Protein AF-A0AAD5SM31-F1 (afdb_monomer)

Nearest PDB structures (foldseek):
  8iqi-assembly1_B  TM=8.638E-01  e=1.379E-27  African swine fever virus BA71V
  8iqi-assembly1_D  TM=8.472E-01  e=1.006E-27  African swine fever virus BA71V
  8iqi-assembly1_A  TM=8.057E-01  e=1.006E-27  African swine fever virus BA71V
  8wvz-assembly1_E  TM=8.350E-01  e=4.481E-25  African swine fever virus
  8wvz-assembly1_D  TM=8.133E-01  e=3.670E-24  African swine fever virus

Secondary structure (DSSP, 8-state):
------SSHHHHHHHHHHHHHHHHHHHHHHHHHHHHHHHHHHTT---SSHHHHHHHHHHHHHHHHHHHHHHHHHHHHHHHH-TTS-TTT--PEE-SSEEEEE-SS---TTT--S-EEEEEETTEEEEEETTT--EEEEEEEE--TTT-HHHHHHHHHHHHHHHHHHGGGSSS-------SSSS----------TTS-----SSHHHHHHHHHHTT--HHHHHHHHHHHTTTTEEE-TTT--EEEEETTEEE-TTHHHHHHHHTTSHHHHHHHHHHHHHHHT-SS--HHHHHHHHHHHHHHHHHHSHHHHHHHHHHHHHHHHHHSTTHHHHTT-SSEEEETTEEEETTTTEEE---TTS------SS------TTSHHHHHHHHHHHHH--SHHHHHHHHHHHHHTTSS--TT--EEEEE-SSSSSHHHHHHHHHHHHGGGEEEE-THHHH-S---TTS--HHHHHTTT-SEEEEE---TT-EE-HHHHHHHTTSS-EEEE-TTPPEEEE---SEEEEE-SS--EES---HHHHTTEEEEE---EEESS--STTEEE--TTHHHHHHHHHHHHHHHHHHHHHHHHHH--PPPHHHHHHHHHHHHHT-HHHHHHHHHEEE-SSTT-EEEHHHHHHHHHHHH----HHHHHHHHHHTT--EEEEEETTEEEEEEETEEE-

Structure (mmCIF, N/CA/C/O backbone):
data_AF-A0AAD5SM31-F1
#
_entry.id   AF-A0AAD5SM31-F1
#
loop_
_atom_site.group_PDB
_atom_site.id
_atom_site.type_symbol
_atom_site.label_atom_id
_atom_site.label_alt_id
_atom_site.label_comp_id
_atom_site.label_asym_id
_atom_site.label_entity_id
_atom_site.label_seq_id
_atom_site.pdbx_PDB_ins_code
_atom_site.Cartn_x
_atom_site.Cartn_y
_atom_site.Cartn_z
_atom_site.occupancy
_atom_site.B_iso_or_equiv
_atom_site.auth_seq_id
_atom_site.auth_comp_id
_atom_site.auth_asym_id
_atom_site.auth_atom_id
_atom_site.pdbx_PDB_model_num
ATOM 1 N N . MET A 1 1 ? 64.169 53.636 -39.706 1.00 30.41 1 MET A N 1
ATOM 2 C CA . MET A 1 1 ? 63.819 55.058 -39.512 1.00 30.41 1 MET A CA 1
ATOM 3 C C . MET A 1 1 ? 62.693 55.381 -40.477 1.00 30.41 1 MET A C 1
ATOM 5 O O . MET A 1 1 ? 62.760 54.951 -41.618 1.00 30.41 1 MET A O 1
ATOM 9 N N . LYS A 1 2 ? 61.632 56.013 -39.975 1.00 34.66 2 LYS A N 1
ATOM 10 C CA . LYS A 1 2 ? 60.434 56.412 -40.721 1.00 34.66 2 LYS A CA 1
ATOM 11 C C . LYS A 1 2 ? 60.780 57.162 -42.019 1.00 34.66 2 LYS A C 1
ATOM 13 O O . LYS A 1 2 ? 61.767 57.887 -42.065 1.00 34.66 2 LYS A O 1
ATOM 18 N N . SER A 1 3 ? 59.852 57.066 -42.968 1.00 32.53 3 SER A N 1
ATOM 19 C CA . SER A 1 3 ? 59.738 57.792 -44.243 1.00 32.53 3 SER A CA 1
ATOM 20 C C . SER A 1 3 ? 60.368 57.116 -45.465 1.00 32.53 3 SER A C 1
ATOM 22 O O . SER A 1 3 ? 61.583 57.006 -45.582 1.00 32.53 3 SER A O 1
ATOM 24 N N . LEU A 1 4 ? 59.457 56.658 -46.337 1.00 30.11 4 LEU A N 1
ATOM 25 C CA . LEU A 1 4 ? 59.503 56.441 -47.794 1.00 30.11 4 LEU A CA 1
ATOM 26 C C . LEU A 1 4 ? 58.640 55.204 -48.158 1.00 30.11 4 LEU A C 1
ATOM 28 O O . LEU A 1 4 ? 58.970 54.420 -49.033 1.00 30.11 4 LEU A O 1
ATOM 32 N N . PHE A 1 5 ? 57.526 54.923 -47.469 1.00 34.41 5 PHE A N 1
ATOM 33 C CA . PHE A 1 5 ? 56.193 55.406 -47.885 1.00 34.41 5 PHE A CA 1
ATOM 34 C C . PHE A 1 5 ? 56.228 56.505 -48.962 1.00 34.41 5 PHE A C 1
ATOM 36 O O . PHE A 1 5 ? 56.078 57.676 -48.638 1.00 34.41 5 PHE A O 1
ATOM 43 N N . ALA A 1 6 ? 56.473 56.122 -50.222 1.00 36.41 6 ALA A N 1
ATOM 44 C CA . ALA A 1 6 ? 56.041 56.867 -51.420 1.00 36.41 6 ALA A CA 1
ATOM 45 C C . ALA A 1 6 ? 56.304 56.149 -52.766 1.00 36.41 6 ALA A C 1
ATOM 47 O O . ALA A 1 6 ? 56.097 56.768 -53.806 1.00 36.41 6 ALA A O 1
ATOM 48 N N . ARG A 1 7 ? 56.772 54.886 -52.809 1.00 34.72 7 ARG A N 1
ATOM 49 C CA . ARG A 1 7 ? 57.198 54.280 -54.091 1.00 34.72 7 ARG A CA 1
ATOM 50 C C . ARG A 1 7 ? 56.564 52.973 -54.559 1.00 34.72 7 ARG A C 1
ATOM 52 O O . ARG A 1 7 ? 56.943 52.541 -55.633 1.00 34.72 7 ARG A O 1
ATOM 59 N N . ASP A 1 8 ? 55.535 52.436 -53.900 1.00 38.00 8 ASP A N 1
ATOM 60 C CA . ASP A 1 8 ? 54.851 51.235 -54.433 1.00 38.00 8 ASP A CA 1
ATOM 61 C C . ASP A 1 8 ? 53.313 51.243 -54.380 1.00 38.00 8 ASP A C 1
ATOM 63 O O . ASP A 1 8 ? 52.662 50.218 -54.557 1.00 38.00 8 ASP A O 1
ATOM 67 N N . ILE A 1 9 ? 52.694 52.422 -54.244 1.00 38.09 9 ILE A N 1
ATOM 68 C CA . ILE A 1 9 ? 51.232 52.576 -54.414 1.00 38.09 9 ILE A CA 1
ATOM 69 C C . ILE A 1 9 ? 50.838 52.682 -55.909 1.00 38.09 9 ILE A C 1
ATOM 71 O O . ILE A 1 9 ? 49.677 52.504 -56.264 1.00 38.09 9 ILE A O 1
ATOM 75 N N . SER A 1 10 ? 51.806 52.872 -56.815 1.00 39.34 10 SER A N 1
ATOM 76 C CA . SER A 1 10 ? 51.590 52.864 -58.276 1.00 39.34 10 SER A CA 1
ATOM 77 C C . SER A 1 10 ? 51.541 51.442 -58.866 1.00 39.34 10 SER A C 1
ATOM 79 O O . SER A 1 10 ? 50.773 51.166 -59.786 1.00 39.34 10 SER A O 1
ATOM 81 N N . SER A 1 11 ? 52.308 50.509 -58.298 1.00 38.59 11 SER A N 1
ATOM 82 C CA . SER A 1 11 ? 52.472 49.138 -58.804 1.00 38.59 11 SER A CA 1
ATOM 83 C C . SER A 1 11 ? 51.303 48.225 -58.397 1.00 38.59 11 SER A C 1
ATOM 85 O O . SER A 1 11 ? 50.840 47.409 -59.190 1.00 38.59 11 SER A O 1
ATOM 87 N N . TYR A 1 12 ? 50.757 48.411 -57.188 1.00 36.41 12 TYR A N 1
ATOM 88 C CA . TYR A 1 12 ? 49.673 47.579 -56.646 1.00 36.41 12 TYR A CA 1
ATOM 89 C C . TYR A 1 12 ? 48.297 47.906 -57.263 1.00 36.41 12 TYR A C 1
ATOM 91 O O . TYR A 1 12 ? 47.508 47.009 -57.545 1.00 36.41 12 TYR A O 1
ATOM 99 N N . LEU A 1 13 ? 48.024 49.180 -57.575 1.00 38.34 13 LEU A N 1
ATOM 100 C CA . LEU A 1 13 ? 46.771 49.606 -58.221 1.00 38.34 13 LEU A CA 1
ATOM 101 C C . LEU A 1 13 ? 46.701 49.262 -59.722 1.00 38.34 13 LEU A C 1
ATOM 103 O O . LEU A 1 13 ? 45.601 49.106 -60.255 1.00 38.34 13 LEU A O 1
ATOM 107 N N . ALA A 1 14 ? 47.843 49.106 -60.401 1.00 37.91 14 ALA A N 1
ATOM 108 C CA . ALA A 1 14 ? 47.898 48.649 -61.794 1.00 37.91 14 ALA A CA 1
ATOM 109 C C . ALA A 1 14 ? 47.676 47.129 -61.917 1.00 37.91 14 ALA A C 1
ATOM 111 O O . ALA A 1 14 ? 46.976 46.681 -62.825 1.00 37.91 14 ALA A O 1
ATOM 112 N N . VAL A 1 15 ? 48.202 46.347 -60.967 1.00 38.34 15 VAL A N 1
ATOM 113 C CA . VAL A 1 15 ? 48.002 44.890 -60.895 1.00 38.34 15 VAL A CA 1
ATOM 114 C C . VAL A 1 15 ? 46.582 44.547 -60.431 1.00 38.34 15 VAL A C 1
ATOM 116 O O . VAL A 1 15 ? 45.952 43.685 -61.037 1.00 38.34 15 VAL A O 1
ATOM 119 N N . GLN A 1 16 ? 46.013 45.287 -59.471 1.00 36.03 16 GLN A N 1
ATOM 120 C CA . GLN A 1 16 ? 44.619 45.096 -59.050 1.00 36.03 16 GLN A CA 1
ATOM 121 C C . GLN A 1 16 ? 43.623 45.421 -60.181 1.00 36.03 16 GLN A C 1
ATOM 123 O O . GLN A 1 16 ? 42.719 44.635 -60.438 1.00 36.03 16 GLN A O 1
ATOM 128 N N . LYS A 1 17 ? 43.836 46.501 -60.957 1.00 38.09 17 LYS A N 1
ATOM 129 C CA . LYS A 1 17 ? 42.998 46.802 -62.138 1.00 38.09 17 LYS A CA 1
ATOM 130 C C . LYS A 1 17 ? 43.162 45.793 -63.281 1.00 38.09 17 LYS A C 1
ATOM 132 O O . LYS A 1 17 ? 42.203 45.570 -64.012 1.00 38.09 17 LYS A O 1
ATOM 137 N N . ALA A 1 18 ? 44.332 45.177 -63.455 1.00 36.00 18 ALA A N 1
ATOM 138 C CA . ALA A 1 18 ? 44.526 44.120 -64.453 1.00 36.00 18 ALA A CA 1
ATOM 139 C C . ALA A 1 18 ? 43.854 42.798 -64.032 1.00 36.00 18 ALA A C 1
ATOM 141 O O . ALA A 1 18 ? 43.257 42.126 -64.871 1.00 36.00 18 ALA A O 1
ATOM 142 N N . ILE A 1 19 ? 43.883 42.467 -62.736 1.00 39.28 19 ILE A N 1
ATOM 143 C CA . ILE A 1 19 ? 43.204 41.298 -62.158 1.00 39.28 19 ILE A CA 1
ATOM 144 C C . ILE A 1 19 ? 41.678 41.476 -62.206 1.00 39.28 19 ILE A C 1
ATOM 146 O O . ILE A 1 19 ? 40.982 40.565 -62.654 1.00 39.28 19 ILE A O 1
ATOM 150 N N . ASP A 1 20 ? 41.160 42.668 -61.896 1.00 36.94 20 ASP A N 1
ATOM 151 C CA . ASP A 1 20 ? 39.723 42.972 -61.979 1.00 36.94 20 ASP A CA 1
ATOM 152 C C . ASP A 1 20 ? 39.195 42.964 -63.433 1.00 36.94 20 ASP A C 1
ATOM 154 O O . ASP A 1 20 ? 38.046 42.596 -63.676 1.00 36.94 20 ASP A O 1
ATOM 158 N N . ILE A 1 21 ? 40.026 43.296 -64.434 1.00 38.72 21 ILE A N 1
ATOM 159 C CA . ILE A 1 21 ? 39.652 43.240 -65.865 1.00 38.72 21 ILE A CA 1
ATOM 160 C C . ILE A 1 21 ? 39.679 41.802 -66.419 1.00 38.72 21 ILE A C 1
ATOM 162 O O . ILE A 1 21 ? 38.886 41.477 -67.309 1.00 38.72 21 ILE A O 1
ATOM 166 N N . VAL A 1 22 ? 40.547 40.926 -65.898 1.00 35.84 22 VAL A N 1
ATOM 167 C CA . VAL A 1 22 ? 40.645 39.517 -66.324 1.00 35.84 22 VAL A CA 1
ATOM 168 C C . VAL A 1 22 ? 39.574 38.651 -65.645 1.00 35.84 22 VAL A C 1
ATOM 170 O O . VAL A 1 22 ? 38.908 37.871 -66.326 1.00 35.84 22 VAL A O 1
ATOM 173 N N . TRP A 1 23 ? 39.295 38.849 -64.351 1.00 39.06 23 TRP A N 1
ATOM 174 C CA . TRP A 1 23 ? 38.221 38.130 -63.645 1.00 39.06 23 TRP A CA 1
ATOM 175 C C . TRP A 1 23 ? 36.801 38.577 -64.023 1.00 39.06 23 TRP A C 1
ATOM 177 O O . TRP A 1 23 ? 35.858 37.792 -63.892 1.00 39.06 23 TRP A O 1
ATOM 187 N N . ALA A 1 24 ? 36.626 39.781 -64.577 1.00 39.59 24 ALA A N 1
ATOM 188 C CA . ALA A 1 24 ? 35.331 40.247 -65.071 1.00 39.59 24 ALA A CA 1
ATOM 189 C C . ALA A 1 24 ? 34.950 39.712 -66.469 1.00 39.59 24 ALA A C 1
ATOM 191 O O . ALA A 1 24 ? 33.801 39.882 -66.873 1.00 39.59 24 ALA A O 1
ATOM 192 N N . LYS A 1 25 ? 35.858 39.079 -67.232 1.00 36.16 25 LYS A N 1
ATOM 193 C CA . LYS A 1 25 ? 35.570 38.644 -68.618 1.00 36.16 25 LYS A CA 1
ATOM 194 C C . LYS A 1 25 ? 35.093 37.192 -68.738 1.00 36.16 25 LYS A C 1
ATOM 196 O O . LYS A 1 25 ? 34.164 36.935 -69.504 1.00 36.16 25 LYS A O 1
ATOM 201 N N . GLU A 1 26 ? 35.653 36.271 -67.955 1.00 38.66 26 GLU A N 1
ATOM 202 C CA . GLU A 1 26 ? 35.225 34.859 -67.937 1.00 38.66 26 GLU A CA 1
ATOM 203 C C . GLU A 1 26 ? 33.940 34.676 -67.105 1.00 38.66 26 GLU A C 1
ATOM 205 O O . GLU A 1 26 ? 32.978 34.043 -67.544 1.00 38.66 26 GLU A O 1
ATOM 210 N N . SER A 1 27 ? 33.873 35.334 -65.942 1.00 41.72 27 SER A N 1
ATOM 211 C CA . SER A 1 27 ? 32.743 35.251 -65.005 1.00 41.72 27 SER A CA 1
ATOM 212 C C . SER A 1 27 ? 31.465 35.892 -65.561 1.00 41.72 27 SER A C 1
ATOM 214 O O . SER A 1 27 ? 30.368 35.398 -65.319 1.00 41.72 27 SER A O 1
ATOM 216 N N . ARG A 1 28 ? 31.583 36.952 -66.376 1.00 38.22 28 ARG A N 1
ATOM 217 C CA . ARG A 1 28 ? 30.435 37.645 -66.993 1.00 38.22 28 ARG A CA 1
ATOM 218 C C . ARG A 1 28 ? 29.784 36.826 -68.112 1.00 38.22 28 ARG A C 1
ATOM 220 O O . ARG A 1 28 ? 28.567 36.842 -68.227 1.00 38.22 28 ARG A O 1
ATOM 227 N N . ARG A 1 29 ? 30.558 36.027 -68.858 1.00 42.00 29 ARG A N 1
ATOM 228 C CA . ARG A 1 29 ? 30.045 35.112 -69.899 1.00 42.00 29 ARG A CA 1
ATOM 229 C C . ARG A 1 29 ? 29.278 33.915 -69.326 1.00 42.00 29 ARG A C 1
ATOM 231 O O . ARG A 1 29 ? 28.334 33.434 -69.951 1.00 42.00 29 ARG A O 1
ATOM 238 N N . LEU A 1 30 ? 29.690 33.434 -68.151 1.00 42.22 30 LEU A N 1
ATOM 239 C CA . LEU A 1 30 ? 29.021 32.352 -67.422 1.00 42.22 30 LEU A CA 1
ATOM 240 C C . LEU A 1 30 ? 27.778 32.860 -66.673 1.00 42.22 30 LEU A C 1
ATOM 242 O O . LEU A 1 30 ? 26.736 32.208 -66.724 1.00 42.22 30 LEU A O 1
ATOM 246 N N . LEU A 1 31 ? 27.840 34.064 -66.091 1.00 39.66 31 LEU A N 1
ATOM 247 C CA . LEU A 1 31 ? 26.684 34.742 -65.489 1.00 39.66 31 LEU A CA 1
ATOM 248 C C . LEU A 1 31 ? 25.622 35.144 -66.527 1.00 39.66 31 LEU A C 1
ATOM 250 O O . LEU A 1 31 ? 24.440 34.947 -66.271 1.00 39.66 31 LEU A O 1
ATOM 254 N N . GLU A 1 32 ? 26.000 35.619 -67.721 1.00 42.00 32 GLU A N 1
ATOM 255 C CA . GLU A 1 32 ? 25.052 35.956 -68.804 1.00 42.00 32 GLU A CA 1
ATOM 256 C C . GLU A 1 32 ? 24.305 34.727 -69.357 1.00 42.00 32 GLU A C 1
ATOM 258 O O . GLU A 1 32 ? 23.161 34.851 -69.793 1.00 42.00 32 GLU A O 1
ATOM 263 N N . ARG A 1 33 ? 24.907 33.527 -69.292 1.00 47.78 33 ARG A N 1
ATOM 264 C CA . ARG A 1 33 ? 24.246 32.257 -69.656 1.00 47.78 33 ARG A CA 1
ATOM 265 C C . ARG A 1 33 ? 23.284 31.742 -68.583 1.00 47.78 33 ARG A C 1
ATOM 267 O O . ARG A 1 33 ? 22.308 31.084 -68.931 1.00 47.78 33 ARG A O 1
ATOM 274 N N . ALA A 1 34 ? 23.545 32.041 -67.310 1.00 45.91 34 ALA A N 1
ATOM 275 C CA . ALA A 1 34 ? 22.696 31.648 -66.183 1.00 45.91 34 ALA A CA 1
ATOM 276 C C . ALA A 1 34 ? 21.574 32.665 -65.883 1.00 45.91 34 ALA A C 1
ATOM 278 O O . ALA A 1 34 ? 20.555 32.309 -65.291 1.00 45.91 34 ALA A O 1
ATOM 279 N N . LEU A 1 35 ? 21.718 33.918 -66.332 1.00 42.16 35 LEU A N 1
ATOM 280 C CA . LEU A 1 35 ? 20.794 35.023 -66.045 1.00 42.16 35 LEU A CA 1
ATOM 281 C C . LEU A 1 35 ? 19.320 34.764 -66.429 1.00 42.16 35 LEU A C 1
ATOM 283 O O . LEU A 1 35 ? 18.446 35.154 -65.654 1.00 42.16 35 LEU A O 1
ATOM 287 N N . PRO A 1 36 ? 18.988 34.082 -67.547 1.00 45.53 36 PRO A N 1
ATOM 288 C CA . PRO A 1 36 ? 17.593 33.779 -67.880 1.00 45.53 36 PRO A CA 1
ATOM 289 C C . PRO A 1 36 ? 16.941 32.788 -66.901 1.00 45.53 36 PRO A C 1
ATOM 291 O O . PRO A 1 36 ? 15.753 32.902 -66.616 1.00 45.53 36 PRO A O 1
ATOM 294 N N . GLN A 1 37 ? 17.717 31.841 -66.361 1.00 46.19 37 GLN A N 1
ATOM 295 C CA . GLN A 1 37 ? 17.236 30.843 -65.395 1.00 46.19 37 GLN A CA 1
ATOM 296 C C . GLN A 1 37 ? 17.104 31.444 -63.991 1.00 46.19 37 GLN A C 1
ATOM 298 O O . GLN A 1 37 ? 16.144 31.162 -63.280 1.00 46.19 37 GLN A O 1
ATOM 303 N N . VAL A 1 38 ? 18.019 32.348 -63.633 1.00 41.34 38 VAL A N 1
ATOM 304 C CA . VAL A 1 38 ? 17.965 33.112 -62.381 1.00 41.34 38 VAL A CA 1
ATOM 305 C C . VAL A 1 38 ? 16.785 34.096 -62.385 1.00 41.34 38 VAL A C 1
ATOM 307 O O . VAL A 1 38 ? 16.070 34.179 -61.393 1.00 41.34 38 VAL A O 1
ATOM 310 N N . HIS A 1 39 ? 16.489 34.772 -63.503 1.00 41.69 39 HIS A N 1
ATOM 311 C CA . HIS A 1 39 ? 15.297 35.628 -63.613 1.00 41.69 39 HIS A CA 1
ATOM 312 C C . HIS A 1 39 ? 13.972 34.847 -63.573 1.00 41.69 39 HIS A C 1
ATOM 314 O O . HIS A 1 39 ? 12.990 35.367 -63.048 1.00 41.69 39 HIS A O 1
ATOM 320 N N . ALA A 1 40 ? 13.936 33.605 -64.070 1.00 44.28 40 ALA A N 1
ATOM 321 C CA . ALA A 1 40 ? 12.764 32.736 -63.941 1.00 44.28 40 ALA A CA 1
ATOM 322 C C . ALA A 1 40 ? 12.548 32.250 -62.493 1.00 44.28 40 ALA A C 1
ATOM 324 O O . ALA A 1 40 ? 11.409 32.158 -62.045 1.00 44.28 40 ALA A O 1
ATOM 325 N N . ALA A 1 41 ? 13.629 32.003 -61.743 1.00 38.19 41 ALA A N 1
ATOM 326 C CA . ALA A 1 41 ? 13.572 31.583 -60.340 1.00 38.19 41 ALA A CA 1
ATOM 327 C C . ALA A 1 41 ? 13.235 32.736 -59.369 1.00 38.19 41 ALA A C 1
ATOM 329 O O . ALA A 1 41 ? 12.507 32.537 -58.399 1.00 38.19 41 ALA A O 1
ATOM 330 N N . ILE A 1 42 ? 13.688 33.964 -59.655 1.00 39.91 42 ILE A N 1
ATOM 331 C CA . ILE A 1 42 ? 13.384 35.161 -58.843 1.00 39.91 42 ILE A CA 1
ATOM 332 C C . ILE A 1 42 ? 11.880 35.504 -58.851 1.00 39.91 42 ILE A C 1
ATOM 334 O O . ILE A 1 42 ? 11.387 36.128 -57.914 1.00 39.91 42 ILE A O 1
ATOM 338 N N . ALA A 1 43 ? 11.116 35.033 -59.841 1.00 40.78 43 ALA A N 1
ATOM 339 C CA . ALA A 1 43 ? 9.665 35.212 -59.891 1.00 40.78 43 ALA A CA 1
ATOM 340 C C . ALA A 1 43 ? 8.871 34.321 -58.903 1.00 40.78 43 ALA A C 1
ATOM 342 O O . ALA A 1 43 ? 7.659 34.500 -58.794 1.00 40.78 43 ALA A O 1
ATOM 343 N N . MET A 1 44 ? 9.509 33.382 -58.182 1.00 42.06 44 MET A N 1
ATOM 344 C CA . MET A 1 44 ? 8.818 32.376 -57.349 1.00 42.06 44 MET A CA 1
ATOM 345 C C . MET A 1 44 ? 9.235 32.335 -55.863 1.00 42.06 44 MET A C 1
ATOM 347 O O . MET A 1 44 ? 8.939 31.355 -55.196 1.00 42.06 44 MET A O 1
ATOM 351 N N . HIS A 1 45 ? 9.861 33.395 -55.331 1.00 43.66 45 HIS A N 1
ATOM 352 C CA . HIS A 1 45 ? 10.043 33.651 -53.885 1.00 43.66 45 HIS A CA 1
ATOM 353 C C . HIS A 1 45 ? 10.400 32.425 -53.002 1.00 43.66 45 HIS A C 1
ATOM 355 O O . HIS A 1 45 ? 9.628 32.047 -52.127 1.00 43.66 45 HIS A O 1
ATOM 361 N N . ASP A 1 46 ? 11.602 31.854 -53.161 1.00 38.53 46 ASP A N 1
ATOM 362 C CA . ASP A 1 46 ? 12.205 30.982 -52.133 1.00 38.53 46 ASP A CA 1
ATOM 363 C C . ASP A 1 46 ? 13.741 30.930 -52.297 1.00 38.53 46 ASP A C 1
ATOM 365 O O . ASP A 1 46 ? 14.259 30.282 -53.207 1.00 38.53 46 ASP A O 1
ATOM 369 N N . VAL A 1 47 ? 14.493 31.710 -51.504 1.00 36.00 47 VAL A N 1
ATOM 370 C CA . VAL A 1 47 ? 15.898 32.072 -51.825 1.00 36.00 47 VAL A CA 1
ATOM 371 C C . VAL A 1 47 ? 16.961 31.375 -50.957 1.00 36.00 47 VAL A C 1
ATOM 373 O O . VAL A 1 47 ? 18.108 31.290 -51.390 1.00 36.00 47 VAL A O 1
ATOM 376 N N . ASP A 1 48 ? 16.631 30.769 -49.813 1.00 36.22 48 ASP A N 1
ATOM 377 C CA . ASP A 1 48 ? 17.680 30.258 -48.904 1.00 36.22 48 ASP A CA 1
ATOM 378 C C . ASP A 1 48 ? 17.991 28.753 -49.019 1.00 36.22 48 ASP A C 1
ATOM 380 O O . ASP A 1 48 ? 19.121 28.349 -48.748 1.00 36.22 48 ASP A O 1
ATOM 384 N N . LEU A 1 49 ? 17.064 27.910 -49.494 1.00 35.44 49 LEU A N 1
ATOM 385 C CA . LEU A 1 49 ? 17.290 26.454 -49.571 1.00 35.44 49 LEU A CA 1
ATOM 386 C C . LEU A 1 49 ? 18.004 26.006 -50.865 1.00 35.44 49 LEU A C 1
ATOM 388 O O . LEU A 1 49 ? 18.672 24.978 -50.884 1.00 35.44 49 LEU A O 1
ATOM 392 N N . MET A 1 50 ? 17.906 26.789 -51.944 1.00 30.56 50 MET A N 1
ATOM 393 C CA . MET A 1 50 ? 18.477 26.451 -53.259 1.00 30.56 50 MET A CA 1
ATOM 394 C C . MET A 1 50 ? 19.974 26.776 -53.394 1.00 30.56 50 MET A C 1
ATOM 396 O O . MET A 1 50 ? 20.642 26.207 -54.253 1.00 30.56 50 MET A O 1
ATOM 400 N N . SER A 1 51 ? 20.528 27.664 -52.561 1.00 40.00 51 SER A N 1
ATOM 401 C CA . SER A 1 51 ? 21.912 28.141 -52.705 1.00 40.00 51 SER A CA 1
ATOM 402 C C . SER A 1 51 ? 22.950 27.061 -52.370 1.00 40.00 51 SER A C 1
ATOM 404 O O . SER A 1 51 ? 23.874 26.833 -53.148 1.00 40.00 51 SER A O 1
ATOM 406 N N . ASN A 1 52 ? 22.771 26.325 -51.271 1.00 35.38 52 ASN A N 1
ATOM 407 C CA . ASN A 1 52 ? 23.745 25.327 -50.813 1.00 35.38 52 ASN A CA 1
ATOM 408 C C . ASN A 1 52 ? 23.757 24.055 -51.672 1.00 35.38 52 ASN A C 1
ATOM 410 O O . ASN A 1 52 ? 24.826 23.513 -51.951 1.00 35.38 52 ASN A O 1
ATOM 414 N N . THR A 1 53 ? 22.595 23.601 -52.148 1.00 35.34 53 THR A N 1
ATOM 415 C CA . THR A 1 53 ? 22.481 22.406 -53.000 1.00 35.34 53 THR A CA 1
ATOM 416 C C . THR A 1 53 ? 23.095 22.644 -54.377 1.00 35.34 53 THR A C 1
ATOM 418 O O . THR A 1 53 ? 23.802 21.781 -54.899 1.00 35.34 53 THR A O 1
ATOM 421 N N . LEU A 1 54 ? 22.888 23.839 -54.947 1.00 35.72 54 LEU A N 1
ATOM 422 C CA . LEU A 1 54 ? 23.483 24.213 -56.228 1.00 35.72 54 LEU A CA 1
ATOM 423 C C . LEU A 1 54 ? 25.003 24.382 -56.109 1.00 35.72 54 LEU A C 1
ATOM 425 O O . LEU A 1 54 ? 25.724 23.942 -56.996 1.00 35.72 54 LEU A O 1
ATOM 429 N N . ILE A 1 55 ? 25.491 24.978 -55.014 1.00 35.84 55 ILE A N 1
ATOM 430 C CA . ILE A 1 55 ? 26.926 25.166 -54.756 1.00 35.84 55 ILE A CA 1
ATOM 431 C C . ILE A 1 55 ? 27.627 23.820 -54.526 1.00 35.84 55 ILE A C 1
ATOM 433 O O . ILE A 1 55 ? 28.674 23.596 -55.126 1.00 35.84 55 ILE A O 1
ATOM 437 N N . SER A 1 56 ? 27.046 22.903 -53.741 1.00 35.19 56 SER A N 1
ATOM 438 C CA . SER A 1 56 ? 27.598 21.550 -53.544 1.00 35.19 56 SER A CA 1
ATOM 439 C C . SER A 1 56 ? 27.658 20.777 -54.862 1.00 35.19 56 SER A C 1
ATOM 441 O O . SER A 1 56 ? 28.716 20.283 -55.234 1.00 35.19 56 SER A O 1
ATOM 443 N N . SER A 1 57 ? 26.565 20.785 -55.634 1.00 37.53 57 SER A N 1
ATOM 444 C CA . SER A 1 57 ? 26.519 20.200 -56.980 1.00 37.53 57 SER A CA 1
ATOM 445 C C . SER A 1 57 ? 27.553 20.810 -57.931 1.00 37.53 57 SER A C 1
ATOM 447 O O . SER A 1 57 ? 28.016 20.124 -58.841 1.00 37.53 57 SER A O 1
ATOM 449 N N . LEU A 1 58 ? 27.868 22.101 -57.793 1.00 33.12 58 LEU A N 1
ATOM 450 C CA . LEU A 1 58 ? 28.870 22.768 -58.621 1.00 33.12 58 LEU A CA 1
ATOM 451 C C . LEU A 1 58 ? 30.288 22.363 -58.203 1.00 33.12 58 LEU A C 1
ATOM 453 O O . LEU A 1 58 ? 31.131 22.155 -59.067 1.00 33.12 58 LEU A O 1
ATOM 457 N N . ILE A 1 59 ? 30.542 22.237 -56.897 1.00 37.91 59 ILE A N 1
ATOM 458 C CA . ILE A 1 59 ? 31.835 21.822 -56.338 1.00 37.91 59 ILE A CA 1
ATOM 459 C C . ILE A 1 59 ? 32.140 20.366 -56.705 1.00 37.91 59 ILE A C 1
ATOM 461 O O . ILE A 1 59 ? 33.240 20.094 -57.183 1.00 37.91 59 ILE A O 1
ATOM 465 N N . ASP A 1 60 ? 31.168 19.463 -56.558 1.00 39.78 60 ASP A N 1
ATOM 466 C CA . ASP A 1 60 ? 31.320 18.045 -56.912 1.00 39.78 60 ASP A CA 1
ATOM 467 C C . ASP A 1 60 ? 31.601 17.887 -58.411 1.00 39.78 60 ASP A C 1
ATOM 469 O O . ASP A 1 60 ? 32.538 17.202 -58.814 1.00 39.78 60 ASP A O 1
ATOM 473 N N . LYS A 1 61 ? 30.879 18.637 -59.251 1.00 42.31 61 LYS A N 1
ATOM 474 C CA . LYS A 1 61 ? 31.103 18.644 -60.700 1.00 42.31 61 LYS A CA 1
ATOM 475 C C . LYS A 1 61 ? 32.475 19.205 -61.088 1.00 42.31 61 LYS A C 1
ATOM 477 O O . LYS A 1 61 ? 33.110 18.690 -62.000 1.00 42.31 61 LYS A O 1
ATOM 482 N N . VAL A 1 62 ? 32.958 20.229 -60.380 1.00 44.47 62 VAL A N 1
ATOM 483 C CA . VAL A 1 62 ? 34.310 20.782 -60.575 1.00 44.47 62 VAL A CA 1
ATOM 484 C C . VAL A 1 62 ? 35.393 19.782 -60.149 1.00 44.47 62 VAL A C 1
ATOM 486 O O . VAL A 1 62 ? 36.445 19.726 -60.789 1.00 44.47 62 VAL A O 1
ATOM 489 N N . ALA A 1 63 ? 35.158 18.983 -59.104 1.00 57.69 63 ALA A N 1
ATOM 490 C CA . ALA A 1 63 ? 36.073 17.924 -58.675 1.00 57.69 63 ALA A CA 1
ATOM 491 C C . ALA A 1 63 ? 36.117 16.755 -59.678 1.00 57.69 63 ALA A C 1
ATOM 493 O O . ALA A 1 63 ? 37.206 16.281 -60.012 1.00 57.69 63 ALA A O 1
ATOM 494 N N . ASP A 1 64 ? 34.962 16.353 -60.214 1.00 65.31 64 ASP A N 1
ATOM 495 C CA . ASP A 1 64 ? 34.857 15.327 -61.257 1.00 65.31 64 ASP A CA 1
ATOM 496 C C . ASP A 1 64 ? 35.551 15.764 -62.557 1.00 65.31 64 ASP A C 1
ATOM 498 O O . ASP A 1 64 ? 36.348 15.012 -63.127 1.00 65.31 64 ASP A O 1
ATOM 502 N N . ASP A 1 65 ? 35.325 17.009 -62.990 1.00 69.69 65 ASP A N 1
ATOM 503 C CA . ASP A 1 65 ? 35.973 17.578 -64.175 1.00 69.69 65 ASP A CA 1
ATOM 504 C C . ASP A 1 65 ? 37.505 17.652 -63.995 1.00 69.69 65 ASP A C 1
ATOM 506 O O . ASP A 1 65 ? 38.262 17.323 -64.914 1.00 69.69 65 ASP A O 1
ATOM 510 N N . LEU A 1 66 ? 37.984 18.011 -62.794 1.00 76.12 66 LEU A N 1
ATOM 511 C CA . LEU A 1 66 ? 39.414 18.034 -62.461 1.00 76.12 66 LEU A CA 1
ATOM 512 C C . LEU A 1 66 ? 40.046 16.633 -62.524 1.00 76.12 66 LEU A C 1
ATOM 514 O O . LEU A 1 66 ? 41.150 16.479 -63.054 1.00 76.12 66 LEU A O 1
ATOM 518 N N . MET A 1 67 ? 39.358 15.613 -62.006 1.00 78.50 67 MET A N 1
ATOM 519 C CA . MET A 1 67 ? 39.828 14.226 -62.039 1.00 78.50 67 MET A CA 1
ATOM 520 C C . MET A 1 67 ? 39.886 13.683 -63.474 1.00 78.50 67 MET A C 1
ATOM 522 O O . MET A 1 67 ? 40.858 13.024 -63.851 1.00 78.50 67 MET A O 1
ATOM 526 N N . GLU A 1 68 ? 38.895 13.987 -64.312 1.00 81.62 68 GLU A N 1
ATOM 527 C CA . GLU A 1 68 ? 38.902 13.578 -65.721 1.00 81.62 68 GLU A CA 1
ATOM 528 C C . GLU A 1 68 ? 40.006 14.276 -66.533 1.00 81.62 68 GLU A C 1
ATOM 530 O O . GLU A 1 68 ? 40.658 13.647 -67.374 1.00 81.62 68 GLU A O 1
ATOM 535 N N . GLU A 1 69 ? 40.291 15.552 -66.260 1.00 82.94 69 GLU A N 1
ATOM 536 C CA . GLU A 1 69 ? 41.452 16.247 -66.831 1.00 82.94 69 GLU A CA 1
ATOM 537 C C . GLU A 1 69 ? 42.783 15.630 -66.369 1.00 82.94 69 GLU A C 1
ATOM 539 O O . GLU A 1 69 ? 43.681 15.413 -67.188 1.00 82.94 69 GLU A O 1
ATOM 544 N N . ALA A 1 70 ? 42.902 15.260 -65.090 1.00 84.06 70 ALA A N 1
ATOM 545 C CA . ALA A 1 70 ? 44.086 14.586 -64.557 1.00 84.06 70 ALA A CA 1
ATOM 546 C C . ALA A 1 70 ? 44.314 13.204 -65.193 1.00 84.06 70 ALA A C 1
ATOM 548 O O . ALA A 1 70 ? 45.448 12.865 -65.542 1.00 84.06 70 ALA A O 1
ATOM 549 N N . LYS A 1 71 ? 43.253 12.418 -65.425 1.00 88.50 71 LYS A N 1
ATOM 550 C CA . LYS A 1 71 ? 43.350 11.135 -66.145 1.00 88.50 71 LYS A CA 1
ATOM 551 C C . LYS A 1 71 ? 43.820 11.322 -67.590 1.00 88.50 71 LYS A C 1
ATOM 553 O O . LYS A 1 71 ? 44.611 10.512 -68.073 1.00 88.50 71 LYS A O 1
ATOM 558 N N . LYS A 1 72 ? 43.400 12.389 -68.281 1.00 88.94 72 LYS A N 1
ATOM 559 C CA . LYS A 1 72 ? 43.910 12.720 -69.629 1.00 88.94 72 LYS A CA 1
ATOM 560 C C . LYS A 1 72 ? 45.402 13.052 -69.601 1.00 88.94 72 LYS A C 1
ATOM 562 O O . LYS A 1 72 ? 46.162 12.520 -70.409 1.00 88.94 72 LYS A O 1
ATOM 567 N N . GLU A 1 73 ? 45.844 13.871 -68.649 1.00 92.00 73 GLU A N 1
ATOM 568 C CA . GLU A 1 73 ? 47.268 14.184 -68.472 1.00 92.00 73 GLU A CA 1
ATOM 569 C C . GLU A 1 73 ? 48.101 12.943 -68.104 1.00 92.00 73 GLU A C 1
ATOM 571 O O . GLU A 1 73 ? 49.215 12.785 -68.609 1.00 92.00 73 GLU A O 1
ATOM 576 N N . CYS A 1 74 ? 47.551 12.026 -67.299 1.00 89.94 74 CYS A N 1
ATOM 577 C CA . CYS A 1 74 ? 48.153 10.727 -66.979 1.00 89.94 74 CYS A CA 1
ATOM 578 C C . CYS A 1 74 ? 48.387 9.888 -68.247 1.00 89.94 74 CYS A C 1
ATOM 580 O O . CYS A 1 74 ? 49.513 9.449 -68.495 1.00 89.94 74 CYS A O 1
ATOM 582 N N . ARG A 1 75 ? 47.373 9.747 -69.114 1.00 92.00 75 ARG A N 1
ATOM 583 C CA . ARG A 1 75 ? 47.516 9.058 -70.413 1.00 92.00 75 ARG A CA 1
ATOM 584 C C . ARG A 1 75 ? 48.571 9.723 -71.295 1.00 92.00 75 ARG A C 1
ATOM 586 O O . ARG A 1 75 ? 49.442 9.038 -71.829 1.00 92.00 75 ARG A O 1
ATOM 593 N N . GLY A 1 76 ? 48.545 11.053 -71.393 1.00 89.00 76 GLY A N 1
ATOM 594 C CA . GLY A 1 76 ? 49.526 11.819 -72.165 1.00 89.00 76 GLY A CA 1
ATOM 595 C C . GLY A 1 76 ? 50.961 11.635 -71.661 1.00 89.00 76 GLY A C 1
ATOM 596 O O . GLY A 1 76 ? 51.894 11.514 -72.459 1.00 89.00 76 GLY A O 1
ATOM 597 N N . ASN A 1 77 ? 51.151 11.553 -70.341 1.00 92.56 77 ASN A N 1
ATOM 598 C CA . ASN A 1 77 ? 52.444 11.238 -69.744 1.00 92.56 77 ASN A CA 1
ATOM 599 C C . ASN A 1 77 ? 52.923 9.828 -70.127 1.00 92.56 77 ASN A C 1
ATOM 601 O O . ASN A 1 77 ? 54.078 9.671 -70.528 1.00 92.56 77 ASN A O 1
ATOM 605 N N . ILE A 1 78 ? 52.042 8.827 -70.064 1.00 91.00 78 ILE A N 1
ATOM 606 C CA . ILE A 1 78 ? 52.371 7.443 -70.428 1.00 91.00 78 ILE A CA 1
ATOM 607 C C . ILE A 1 78 ? 52.751 7.356 -71.904 1.00 91.00 78 ILE A C 1
ATOM 609 O O . ILE A 1 78 ? 53.832 6.871 -72.217 1.00 91.00 78 ILE A O 1
ATOM 613 N N . MET A 1 79 ? 51.945 7.899 -72.817 1.00 90.06 79 MET A N 1
ATOM 614 C CA . MET A 1 79 ? 52.225 7.844 -74.260 1.00 90.06 79 MET A CA 1
ATOM 615 C C . MET A 1 79 ? 53.546 8.517 -74.655 1.00 90.06 79 MET A C 1
ATOM 617 O O . MET A 1 79 ? 54.186 8.127 -75.636 1.00 90.06 79 MET A O 1
ATOM 621 N N . LYS A 1 80 ? 53.984 9.524 -73.890 1.00 87.88 80 LYS A N 1
ATOM 622 C CA . LYS A 1 80 ? 55.276 10.185 -74.102 1.00 87.88 80 LYS A CA 1
ATOM 623 C C . LYS A 1 80 ? 56.465 9.300 -73.711 1.00 87.88 80 LYS A C 1
ATOM 625 O O . LYS A 1 80 ? 57.540 9.476 -74.269 1.00 87.88 80 LYS A O 1
ATOM 630 N N . ASN A 1 81 ? 56.295 8.390 -72.758 1.00 86.50 81 ASN A N 1
ATOM 631 C CA . ASN A 1 81 ? 57.361 7.495 -72.299 1.00 86.50 81 ASN A CA 1
ATOM 632 C C . ASN A 1 81 ? 57.237 6.078 -72.898 1.00 86.50 81 ASN A C 1
ATOM 634 O O . ASN A 1 81 ? 58.224 5.352 -72.966 1.00 86.50 81 ASN A O 1
ATOM 638 N N . PHE A 1 82 ? 56.048 5.711 -73.387 1.00 88.88 82 PHE A N 1
ATOM 639 C CA . PHE A 1 82 ? 55.680 4.388 -73.895 1.00 88.88 82 PHE A CA 1
ATOM 640 C C . PHE A 1 82 ? 54.931 4.512 -75.234 1.00 88.88 82 PHE A C 1
ATOM 642 O O . PHE A 1 82 ? 53.724 4.301 -75.327 1.00 88.88 82 PHE A O 1
ATOM 649 N N . HIS A 1 83 ? 55.657 4.858 -76.300 1.00 83.06 83 HIS A N 1
ATOM 650 C CA . HIS A 1 83 ? 55.091 5.250 -77.603 1.00 83.06 83 HIS A CA 1
ATOM 651 C C . HIS A 1 83 ? 54.276 4.177 -78.345 1.00 83.06 83 HIS A C 1
ATOM 653 O O . HIS A 1 83 ? 53.612 4.503 -79.325 1.00 83.06 83 HIS A O 1
ATOM 659 N N . ARG A 1 84 ? 54.349 2.904 -77.932 1.00 84.50 84 ARG A N 1
ATOM 660 C CA . ARG A 1 84 ? 53.557 1.816 -78.537 1.00 84.50 84 ARG A CA 1
ATOM 661 C C . ARG A 1 84 ? 52.167 1.658 -77.921 1.00 84.50 84 ARG A C 1
ATOM 663 O O . ARG A 1 84 ? 51.390 0.870 -78.443 1.00 84.50 84 ARG A O 1
ATOM 670 N N . GLU A 1 85 ? 51.864 2.343 -76.818 1.00 88.31 85 GLU A N 1
ATOM 671 C CA . GLU A 1 85 ? 50.531 2.287 -76.212 1.00 88.31 85 GLU A CA 1
ATOM 672 C C . GLU A 1 85 ? 49.523 3.133 -76.993 1.00 88.31 85 GLU A C 1
ATOM 674 O O . GLU A 1 85 ? 49.841 4.203 -77.515 1.00 88.31 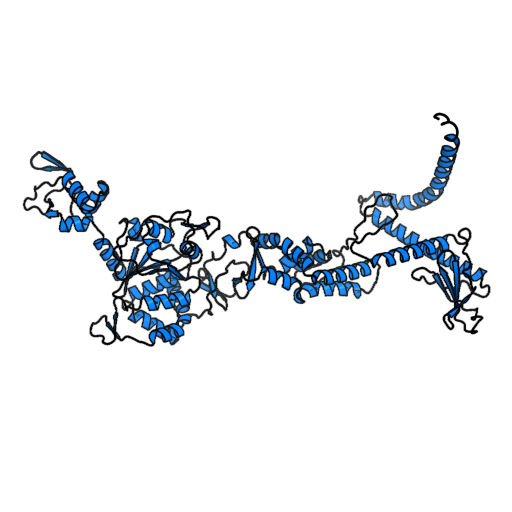85 GLU A O 1
ATOM 679 N N . GLU A 1 86 ? 48.275 2.673 -77.012 1.00 85.44 86 GLU A N 1
ATOM 680 C CA . GLU A 1 86 ? 47.155 3.422 -77.572 1.00 85.44 86 GLU A CA 1
ATOM 681 C C . GLU A 1 86 ? 46.418 4.173 -76.460 1.00 85.44 86 GLU A C 1
ATOM 683 O O . GLU A 1 86 ? 45.987 3.570 -75.479 1.00 85.44 86 GLU A O 1
ATOM 688 N N . GLU A 1 87 ? 46.200 5.480 -76.630 1.00 84.19 87 GLU A N 1
ATOM 689 C CA . GLU A 1 87 ? 45.567 6.343 -75.616 1.00 84.19 87 GLU A CA 1
ATOM 690 C C . GLU A 1 87 ? 44.238 5.791 -75.081 1.00 84.19 87 GLU A C 1
ATOM 692 O O . GLU A 1 87 ? 43.936 5.903 -73.895 1.00 84.19 87 GLU A O 1
ATOM 697 N N . LYS A 1 88 ? 43.436 5.183 -75.964 1.00 82.88 88 LYS A N 1
ATOM 698 C CA . LYS A 1 88 ? 42.115 4.631 -75.634 1.00 82.88 88 LYS A CA 1
ATOM 699 C C . LYS A 1 88 ? 42.186 3.352 -74.799 1.00 82.88 88 LYS A C 1
ATOM 701 O O . LYS A 1 88 ? 41.215 3.045 -74.115 1.00 82.88 88 LYS A O 1
ATOM 706 N N . ALA A 1 89 ? 43.296 2.619 -74.870 1.00 82.12 89 ALA A N 1
ATOM 707 C CA . ALA A 1 89 ? 43.522 1.406 -74.089 1.00 82.12 89 ALA A CA 1
ATOM 708 C C . ALA A 1 89 ? 44.062 1.717 -72.683 1.00 82.12 89 ALA A C 1
ATOM 710 O O . ALA A 1 89 ? 43.972 0.881 -71.792 1.00 82.12 89 ALA A O 1
ATOM 711 N N . LEU A 1 90 ? 44.587 2.926 -72.462 1.00 87.75 90 LEU A N 1
ATOM 712 C CA . LEU A 1 90 ? 45.091 3.363 -71.166 1.00 87.75 90 LEU A CA 1
ATOM 713 C C . LEU A 1 90 ? 43.933 3.807 -70.266 1.00 87.75 90 LEU A C 1
ATOM 715 O O . LEU A 1 90 ? 43.311 4.847 -70.491 1.00 87.75 90 LEU A O 1
ATOM 719 N N . ILE A 1 91 ? 43.660 3.041 -69.212 1.00 85.31 91 ILE A N 1
ATOM 720 C CA . ILE A 1 91 ? 42.610 3.336 -68.229 1.00 85.31 91 ILE A CA 1
ATOM 721 C C . ILE A 1 91 ? 43.273 3.640 -66.878 1.00 85.31 91 ILE A C 1
ATOM 723 O O . ILE A 1 91 ? 43.581 2.704 -66.139 1.00 85.31 91 ILE A O 1
ATOM 727 N N . PRO A 1 92 ? 43.518 4.924 -66.541 1.00 87.56 92 PRO A N 1
ATOM 728 C CA . PRO A 1 92 ? 44.018 5.283 -65.222 1.00 87.56 92 PRO A CA 1
ATOM 729 C C . PRO A 1 92 ? 42.969 4.985 -64.156 1.00 87.56 92 PRO A C 1
ATOM 731 O O . PRO A 1 92 ? 41.862 5.533 -64.184 1.00 87.56 92 PRO A O 1
ATOM 734 N N . MET A 1 93 ? 43.330 4.117 -63.220 1.00 76.44 93 MET A N 1
ATOM 735 C CA . MET A 1 93 ? 42.533 3.782 -62.050 1.00 76.44 93 MET A CA 1
ATOM 736 C C . MET A 1 93 ? 43.086 4.529 -60.842 1.00 76.44 93 MET A C 1
ATOM 738 O O . MET A 1 93 ? 44.295 4.551 -60.617 1.00 76.44 93 MET A O 1
ATOM 742 N N . GLN A 1 94 ? 42.195 5.155 -60.080 1.00 74.94 94 GLN A N 1
ATOM 743 C CA . GLN A 1 94 ? 42.551 5.817 -58.833 1.00 74.94 94 GLN A CA 1
ATOM 744 C C . GLN A 1 94 ? 42.747 4.777 -57.731 1.00 74.94 94 GLN A C 1
ATOM 746 O O . GLN A 1 94 ? 41.855 3.970 -57.475 1.00 74.94 94 GLN A O 1
ATOM 751 N N . ASP A 1 95 ? 43.905 4.840 -57.084 1.00 63.81 95 ASP A N 1
ATOM 752 C CA . ASP A 1 95 ? 44.210 4.169 -55.824 1.00 63.81 95 ASP A CA 1
ATOM 753 C C . ASP A 1 95 ? 44.294 5.221 -54.695 1.00 63.81 95 ASP A C 1
ATOM 755 O O . ASP A 1 95 ? 44.013 6.405 -54.902 1.00 63.81 95 ASP A O 1
ATOM 759 N N . LEU A 1 96 ? 44.653 4.801 -53.483 1.00 54.97 96 LEU A N 1
ATOM 760 C CA . LEU A 1 96 ? 44.610 5.624 -52.274 1.00 54.97 96 LEU A CA 1
ATOM 761 C C . LEU A 1 96 ? 45.458 6.915 -52.372 1.00 54.97 96 LEU A C 1
ATOM 763 O O . LEU A 1 96 ? 44.996 7.971 -51.943 1.00 54.97 96 LEU A O 1
ATOM 767 N N . ASP A 1 97 ? 46.672 6.848 -52.938 1.00 65.00 97 ASP A N 1
ATOM 768 C CA . ASP A 1 97 ? 47.573 7.998 -53.182 1.00 65.00 97 ASP A CA 1
ATOM 769 C C . ASP A 1 97 ? 48.146 8.093 -54.600 1.00 65.00 97 ASP A C 1
ATOM 771 O O . ASP A 1 97 ? 49.019 8.929 -54.868 1.00 65.00 97 ASP A O 1
ATOM 775 N N . SER A 1 98 ? 47.695 7.238 -55.511 1.00 77.50 98 SER A N 1
ATOM 776 C CA . SER A 1 98 ? 48.288 7.128 -56.836 1.00 77.50 98 SER A CA 1
ATOM 777 C C . SER A 1 98 ? 47.244 6.927 -57.927 1.00 77.50 98 SER A C 1
ATOM 779 O O . SER A 1 98 ? 46.091 6.571 -57.682 1.00 77.50 98 SER A O 1
ATOM 781 N N . LEU A 1 99 ? 47.656 7.189 -59.165 1.00 82.88 99 LEU A N 1
ATOM 782 C CA . LEU A 1 99 ? 46.935 6.765 -60.359 1.00 82.88 99 LEU A CA 1
ATOM 783 C C . LEU A 1 99 ? 47.730 5.639 -61.011 1.00 82.88 99 LEU A C 1
ATOM 785 O O . LEU A 1 99 ? 48.873 5.841 -61.421 1.00 82.88 99 LEU A O 1
ATOM 789 N N . THR A 1 100 ? 47.115 4.464 -61.114 1.00 87.31 100 THR A N 1
ATOM 790 C CA . THR A 1 100 ? 47.742 3.272 -61.688 1.00 87.31 100 THR A CA 1
ATOM 791 C C . THR A 1 100 ? 47.122 2.950 -63.039 1.00 87.31 100 THR A C 1
ATOM 793 O O . THR A 1 100 ? 45.903 2.869 -63.176 1.00 87.31 100 THR A O 1
ATOM 796 N N . THR A 1 101 ? 47.961 2.746 -64.052 1.00 91.00 101 THR A N 1
ATOM 797 C CA . THR A 1 101 ? 47.531 2.428 -65.419 1.00 91.00 101 THR A CA 1
ATOM 798 C C . THR A 1 101 ? 48.294 1.219 -65.947 1.00 91.00 101 THR A C 1
ATOM 800 O O . THR A 1 101 ? 49.525 1.208 -65.943 1.00 91.00 101 THR A O 1
ATOM 803 N N . GLN A 1 102 ? 47.588 0.196 -66.430 1.00 90.38 102 GLN A N 1
ATOM 804 C CA . GLN A 1 102 ? 48.209 -0.976 -67.051 1.00 90.38 102 GLN A CA 1
ATOM 805 C C . GLN A 1 102 ? 48.730 -0.651 -68.461 1.00 90.38 102 GLN A C 1
ATOM 807 O O . GLN A 1 102 ? 48.068 0.045 -69.227 1.00 90.38 102 GLN A O 1
ATOM 812 N N . LEU A 1 103 ? 49.906 -1.179 -68.807 1.00 89.88 103 LEU A N 1
ATOM 813 C CA . LEU A 1 103 ? 50.462 -1.146 -70.159 1.00 89.88 103 LEU A CA 1
ATOM 814 C C . LEU A 1 103 ? 50.133 -2.456 -70.879 1.00 89.88 103 LEU A C 1
ATOM 816 O O . LEU A 1 103 ? 50.321 -3.544 -70.327 1.00 89.88 103 LEU A O 1
ATOM 820 N N . HIS A 1 104 ? 49.653 -2.366 -72.118 1.00 86.75 104 HIS A N 1
ATOM 821 C CA . HIS A 1 104 ? 49.174 -3.529 -72.870 1.00 86.75 104 HIS A CA 1
ATOM 822 C C . HIS A 1 104 ? 50.157 -4.000 -73.948 1.00 86.75 104 HIS A C 1
ATOM 824 O O . HIS A 1 104 ? 50.149 -5.179 -74.319 1.00 86.75 104 HIS A O 1
ATOM 830 N N . GLN A 1 105 ? 51.013 -3.103 -74.441 1.00 85.94 105 GLN A N 1
ATOM 831 C CA . GLN A 1 105 ? 51.901 -3.343 -75.583 1.00 85.94 105 GLN A CA 1
ATOM 832 C C . GLN A 1 105 ? 53.372 -3.520 -75.184 1.00 85.94 105 GLN A C 1
ATOM 834 O O . GLN A 1 105 ? 54.175 -3.994 -75.991 1.00 85.94 105 GLN A O 1
ATOM 839 N N . HIS A 1 106 ? 53.735 -3.184 -73.944 1.00 86.00 106 HIS A N 1
ATOM 840 C CA . HIS A 1 106 ? 55.100 -3.310 -73.431 1.00 86.00 106 HIS A CA 1
ATOM 841 C C . HIS A 1 106 ? 55.224 -4.510 -72.471 1.00 86.00 106 HIS A C 1
ATOM 843 O O . HIS A 1 106 ? 54.652 -4.476 -71.377 1.00 86.00 106 HIS A O 1
ATOM 849 N N . PRO A 1 107 ? 55.950 -5.586 -72.841 1.00 86.31 107 PRO A N 1
ATOM 850 C CA . PRO A 1 107 ? 56.282 -6.654 -71.905 1.00 86.31 107 PRO A CA 1
ATOM 851 C C . PRO A 1 107 ? 57.307 -6.171 -70.872 1.00 86.31 107 PRO A C 1
ATOM 853 O O . PRO A 1 107 ? 58.078 -5.239 -71.110 1.00 86.31 107 PRO A O 1
ATOM 856 N N . CYS A 1 108 ? 57.320 -6.813 -69.706 1.00 85.81 108 CYS A N 1
ATOM 857 C CA . CYS A 1 108 ? 58.304 -6.533 -68.672 1.00 85.81 108 CYS A CA 1
ATOM 858 C C . CYS A 1 108 ? 59.721 -6.866 -69.177 1.00 85.81 108 CYS A C 1
ATOM 860 O O . CYS A 1 108 ? 59.950 -8.004 -69.580 1.00 85.81 108 CYS A O 1
ATOM 862 N N . PRO A 1 109 ? 60.703 -5.955 -69.068 1.00 82.88 109 PRO A N 1
ATOM 863 C CA . PRO A 1 109 ? 62.069 -6.217 -69.530 1.00 82.88 109 PRO A CA 1
ATOM 864 C C . PRO A 1 109 ? 62.798 -7.316 -68.734 1.00 82.88 109 PRO A C 1
ATOM 866 O O . PRO A 1 109 ? 63.808 -7.826 -69.204 1.00 82.88 109 PRO A O 1
ATOM 869 N N . MET A 1 110 ? 62.295 -7.692 -67.550 1.00 86.19 110 MET A N 1
ATOM 870 C CA . MET A 1 110 ? 62.916 -8.698 -66.674 1.00 86.19 110 MET A CA 1
ATOM 871 C C . MET A 1 110 ? 62.319 -10.104 -66.823 1.00 86.19 110 MET A C 1
ATOM 873 O O . MET A 1 110 ? 63.035 -11.086 -66.658 1.00 86.19 110 MET A O 1
ATOM 877 N N . CYS A 1 111 ? 61.016 -10.223 -67.107 1.00 89.62 111 CYS A N 1
ATOM 878 C CA . CYS A 1 111 ? 60.334 -11.526 -67.188 1.00 89.62 111 CYS A CA 1
ATOM 879 C C . CYS A 1 111 ? 59.517 -11.750 -68.469 1.00 89.62 111 CYS A C 1
ATOM 881 O O . CYS A 1 111 ? 58.838 -12.767 -68.577 1.00 89.62 111 CYS A O 1
ATOM 883 N N . ASP A 1 112 ? 59.539 -10.795 -69.402 1.00 86.81 112 ASP A N 1
ATOM 884 C CA . ASP A 1 112 ? 58.861 -10.804 -70.710 1.00 86.81 112 ASP A CA 1
ATOM 885 C C . ASP A 1 112 ? 57.320 -10.957 -70.673 1.00 86.81 112 ASP A C 1
ATOM 887 O O . ASP A 1 112 ? 56.639 -11.013 -71.696 1.00 86.81 112 ASP A O 1
ATOM 891 N N . LYS A 1 113 ? 56.712 -10.957 -69.478 1.00 87.69 113 LYS A N 1
ATOM 892 C CA . LYS A 1 113 ? 55.251 -10.984 -69.300 1.00 87.69 113 LYS A CA 1
ATOM 893 C C . LYS A 1 113 ? 54.638 -9.599 -69.517 1.00 87.69 113 LYS A C 1
ATOM 895 O O . LYS A 1 113 ? 55.174 -8.589 -69.056 1.00 87.69 113 LYS A O 1
ATOM 900 N N . ARG A 1 114 ? 53.453 -9.544 -70.135 1.00 85.94 114 ARG A N 1
ATOM 901 C CA . ARG A 1 114 ? 52.642 -8.319 -70.314 1.00 85.94 114 ARG A CA 1
ATOM 902 C C . ARG A 1 114 ? 51.880 -7.949 -69.039 1.00 85.94 114 ARG A C 1
ATOM 904 O O . ARG A 1 114 ? 50.660 -8.046 -68.969 1.00 85.94 114 ARG A O 1
ATOM 911 N N . ALA A 1 115 ? 52.635 -7.585 -68.012 1.00 86.56 115 ALA A N 1
ATOM 912 C CA . ALA A 1 115 ? 52.132 -7.322 -66.667 1.00 86.56 115 ALA A CA 1
ATOM 913 C C . ALA A 1 115 ? 52.715 -6.023 -66.085 1.00 86.56 115 ALA A C 1
ATOM 915 O O . ALA A 1 115 ? 52.942 -5.929 -64.884 1.00 86.56 115 ALA A O 1
ATOM 916 N N . LEU A 1 116 ? 53.056 -5.056 -66.939 1.00 89.88 116 LEU A N 1
ATOM 917 C CA . LEU A 1 116 ? 53.667 -3.793 -66.528 1.00 89.88 116 LEU A CA 1
ATOM 918 C C . LEU A 1 116 ? 52.572 -2.746 -66.268 1.00 89.88 116 LEU A C 1
ATOM 920 O O . LEU A 1 116 ? 51.670 -2.588 -67.087 1.00 89.88 116 LEU A O 1
ATOM 924 N N . SER A 1 117 ? 52.646 -2.031 -65.147 1.00 91.56 117 SER A N 1
ATOM 925 C CA . SER A 1 117 ? 51.745 -0.924 -64.804 1.00 91.56 117 SER A CA 1
ATOM 926 C C . SER A 1 117 ? 52.538 0.320 -64.428 1.00 91.56 117 SER A C 1
ATOM 928 O O . SER A 1 117 ? 53.513 0.223 -63.687 1.00 91.56 117 SER A O 1
ATOM 930 N N . VAL A 1 118 ? 52.115 1.484 -64.913 1.00 92.56 118 VAL A N 1
ATOM 931 C CA . VAL A 1 118 ? 52.666 2.782 -64.513 1.00 92.56 118 VAL A CA 1
ATOM 932 C C . VAL A 1 118 ? 51.878 3.301 -63.322 1.00 92.56 118 VAL A C 1
ATOM 934 O O . VAL A 1 118 ? 50.653 3.367 -63.377 1.00 92.56 118 VAL A O 1
ATOM 937 N N . GLU A 1 119 ? 52.590 3.674 -62.269 1.00 92.19 119 GLU A N 1
ATOM 938 C CA . GLU A 1 119 ? 52.055 4.289 -61.063 1.00 92.19 119 GLU A CA 1
ATOM 939 C C . GLU A 1 119 ? 52.542 5.740 -60.993 1.00 92.19 119 GLU A C 1
ATOM 941 O O . GLU A 1 119 ? 53.742 5.999 -60.865 1.00 92.19 119 GLU A O 1
ATOM 946 N N . HIS A 1 120 ? 51.616 6.696 -61.085 1.00 91.81 120 HIS A N 1
ATOM 947 C CA . HIS A 1 120 ? 51.874 8.107 -60.801 1.00 91.81 120 HIS A CA 1
ATOM 948 C C . HIS A 1 120 ? 51.571 8.370 -59.328 1.00 91.81 120 HIS A C 1
ATOM 950 O O . HIS A 1 120 ? 50.424 8.228 -58.911 1.00 91.81 120 HIS A O 1
ATOM 956 N N . ARG A 1 121 ? 52.577 8.767 -58.544 1.00 82.94 121 ARG A N 1
ATOM 957 C CA . ARG A 1 121 ? 52.451 9.067 -57.110 1.00 82.94 121 ARG A CA 1
ATOM 958 C C . ARG A 1 121 ? 53.237 10.331 -56.769 1.00 82.94 121 ARG A C 1
ATOM 960 O O . ARG A 1 121 ? 54.410 10.477 -57.131 1.00 82.94 121 ARG A O 1
ATOM 967 N N . GLY A 1 122 ? 52.598 11.247 -56.040 1.00 78.44 122 GLY A N 1
ATOM 968 C CA . GLY A 1 122 ? 53.169 12.563 -55.743 1.00 78.44 122 GLY A CA 1
ATOM 969 C C . GLY A 1 122 ? 53.565 13.310 -57.025 1.00 78.44 122 GLY A C 1
ATOM 970 O O . GLY A 1 122 ? 52.825 13.311 -58.001 1.00 78.44 122 GLY A O 1
ATOM 971 N N . ALA A 1 123 ? 54.755 13.913 -57.052 1.00 79.06 123 ALA A N 1
ATOM 972 C CA . ALA A 1 123 ? 55.295 14.588 -58.240 1.00 79.06 123 ALA A CA 1
ATOM 973 C C . ALA A 1 123 ? 56.178 13.667 -59.110 1.00 79.06 123 ALA A C 1
ATOM 975 O O . ALA A 1 123 ? 57.138 14.129 -59.729 1.00 79.06 123 ALA A O 1
ATOM 976 N N . SER A 1 124 ? 55.907 12.357 -59.135 1.00 87.44 124 SER A N 1
ATOM 977 C CA . SER A 1 124 ? 56.729 11.385 -59.865 1.00 87.44 124 SER A CA 1
ATOM 978 C C . SER A 1 124 ? 55.945 10.178 -60.380 1.00 87.44 124 SER A C 1
ATOM 980 O O . SER A 1 124 ? 54.790 9.971 -60.011 1.00 87.44 124 SER A O 1
ATOM 982 N N . TRP A 1 125 ? 56.572 9.369 -61.230 1.00 92.81 125 TRP A N 1
ATOM 983 C CA . TRP A 1 125 ? 56.028 8.083 -61.658 1.00 92.81 125 TRP A CA 1
ATOM 984 C C . TRP A 1 125 ? 57.099 6.992 -61.734 1.00 92.81 125 TRP A C 1
ATOM 986 O O . TRP A 1 125 ? 58.284 7.276 -61.930 1.00 92.81 125 TRP A O 1
ATOM 996 N N . ILE A 1 126 ? 56.655 5.743 -61.594 1.00 92.12 126 ILE A N 1
ATOM 997 C CA . ILE A 1 126 ? 57.440 4.518 -61.798 1.00 92.12 126 ILE A CA 1
ATOM 998 C C . ILE A 1 126 ? 56.617 3.508 -62.603 1.00 92.12 126 ILE A C 1
ATOM 1000 O O . ILE A 1 126 ? 55.390 3.558 -62.596 1.00 92.12 126 ILE A O 1
ATOM 1004 N N . ALA A 1 127 ? 57.266 2.576 -63.292 1.00 91.06 127 ALA A N 1
ATOM 1005 C CA . ALA A 1 127 ? 56.618 1.396 -63.851 1.00 91.06 127 ALA A CA 1
ATOM 1006 C C . ALA A 1 127 ? 56.955 0.175 -62.989 1.00 91.06 127 ALA A C 1
ATOM 1008 O O . ALA A 1 127 ? 58.121 -0.081 -62.705 1.00 91.06 127 ALA A O 1
ATOM 1009 N N . LYS A 1 128 ? 55.949 -0.599 -62.587 1.00 91.50 128 LYS A N 1
ATOM 1010 C CA . LYS A 1 128 ? 56.102 -1.814 -61.782 1.00 91.50 128 LYS A CA 1
ATOM 1011 C C . LYS A 1 128 ? 55.506 -3.010 -62.512 1.00 91.50 128 LYS A C 1
ATOM 1013 O O . LYS A 1 128 ? 54.423 -2.920 -63.086 1.00 91.50 128 LYS A O 1
ATOM 1018 N N . CYS A 1 129 ? 56.205 -4.142 -62.511 1.00 88.94 129 CYS A N 1
ATOM 1019 C CA . CYS A 1 129 ? 55.677 -5.390 -63.047 1.00 88.94 129 CYS A CA 1
ATOM 1020 C C . CYS A 1 129 ? 54.920 -6.164 -61.968 1.00 88.94 129 CYS A C 1
ATOM 1022 O O . CYS A 1 129 ? 55.516 -6.605 -60.993 1.00 88.94 129 CYS A O 1
ATOM 1024 N N . THR A 1 130 ? 53.637 -6.433 -62.179 1.00 85.38 130 THR A N 1
ATOM 1025 C CA . THR A 1 130 ? 52.804 -7.189 -61.230 1.00 85.38 130 THR A CA 1
ATOM 1026 C C . THR A 1 130 ? 53.089 -8.696 -61.219 1.00 85.38 130 THR A C 1
ATOM 1028 O O . THR A 1 130 ? 52.560 -9.412 -60.379 1.00 85.38 130 THR A O 1
ATOM 1031 N N . SER A 1 131 ? 53.915 -9.209 -62.143 1.00 86.44 131 SER A N 1
ATOM 1032 C CA . SER A 1 131 ? 54.289 -10.634 -62.204 1.00 86.44 131 SER A CA 1
ATOM 1033 C C . SER A 1 131 ? 55.632 -10.984 -61.560 1.00 86.44 131 SER A C 1
ATOM 1035 O O . SER A 1 131 ? 55.833 -12.145 -61.216 1.00 86.44 131 SER A O 1
ATOM 1037 N N . CYS A 1 132 ? 56.576 -10.043 -61.480 1.00 86.62 132 CYS A N 1
ATOM 1038 C CA . CYS A 1 132 ? 57.922 -10.293 -60.940 1.00 86.62 132 CYS A CA 1
ATOM 1039 C C . CYS A 1 132 ? 58.428 -9.180 -60.010 1.00 86.62 132 CYS A C 1
ATOM 1041 O O . CYS A 1 132 ? 59.592 -9.198 -59.626 1.00 86.62 132 CYS A O 1
ATOM 1043 N N . ASP A 1 133 ? 57.576 -8.196 -59.706 1.00 86.75 133 ASP A N 1
ATOM 1044 C CA . ASP A 1 133 ? 57.840 -7.037 -58.845 1.00 86.75 133 ASP A CA 1
ATOM 1045 C C . ASP A 1 133 ? 58.998 -6.118 -59.263 1.00 86.75 133 ASP A C 1
ATOM 1047 O O . ASP A 1 133 ? 59.305 -5.161 -58.554 1.00 86.75 133 ASP A O 1
ATOM 1051 N N . ALA A 1 134 ? 59.594 -6.333 -60.441 1.00 86.44 134 ALA A N 1
ATOM 1052 C CA . ALA A 1 134 ? 60.587 -5.423 -61.001 1.00 86.44 134 ALA A CA 1
ATOM 1053 C C . ALA A 1 134 ? 60.006 -4.008 -61.171 1.00 86.44 134 ALA A C 1
ATOM 1055 O O . ALA A 1 134 ? 58.922 -3.840 -61.740 1.00 86.44 134 ALA A O 1
ATOM 1056 N N . VAL A 1 135 ? 60.751 -3.002 -60.707 1.00 88.19 135 VAL A N 1
ATOM 1057 C CA . VAL A 1 135 ? 60.426 -1.575 -60.830 1.00 88.19 135 VAL A CA 1
ATOM 1058 C C . VAL A 1 135 ? 61.403 -0.931 -61.807 1.00 88.19 135 VAL A C 1
ATOM 1060 O O . VAL A 1 135 ? 62.585 -1.263 -61.808 1.00 88.19 135 VAL A O 1
ATOM 1063 N N . TRP A 1 136 ? 60.913 -0.034 -62.655 1.00 80.69 136 TRP A N 1
ATOM 1064 C CA . TRP A 1 136 ? 61.726 0.694 -63.617 1.00 80.69 136 TRP A CA 1
ATOM 1065 C C . TRP A 1 136 ? 61.170 2.102 -63.876 1.00 80.69 136 TRP A C 1
ATOM 1067 O O . TRP A 1 136 ? 59.952 2.262 -63.990 1.00 80.69 136 TRP A O 1
ATOM 1077 N N . PRO A 1 137 ? 62.029 3.115 -64.065 1.00 82.38 137 PRO A N 1
ATOM 1078 C CA . PRO A 1 137 ? 63.470 3.105 -63.787 1.00 82.38 137 PRO A CA 1
ATOM 1079 C C . PRO A 1 137 ? 63.772 3.012 -62.279 1.00 82.38 137 PRO A C 1
ATOM 1081 O O . PRO A 1 137 ? 62.875 3.174 -61.456 1.00 82.38 137 PRO A O 1
ATOM 1084 N N . ASP A 1 138 ? 65.034 2.749 -61.917 1.00 77.38 138 ASP A N 1
ATOM 1085 C CA . ASP A 1 138 ? 65.474 2.528 -60.521 1.00 77.38 138 ASP A CA 1
ATOM 1086 C C . ASP A 1 138 ? 65.221 3.728 -59.584 1.00 77.38 138 ASP A C 1
ATOM 1088 O O . ASP A 1 138 ? 65.246 3.589 -58.362 1.00 77.38 138 ASP A O 1
ATOM 1092 N N . ALA A 1 139 ? 64.966 4.912 -60.148 1.00 81.88 139 ALA A N 1
ATOM 1093 C CA . ALA A 1 139 ? 64.567 6.112 -59.423 1.00 81.88 139 ALA A CA 1
ATOM 1094 C C . ALA A 1 139 ? 63.273 6.695 -60.022 1.00 81.88 139 ALA A C 1
ATOM 1096 O O . ALA A 1 139 ? 63.146 6.724 -61.249 1.00 81.88 139 ALA A O 1
ATOM 1097 N N . PRO A 1 140 ? 62.339 7.213 -59.199 1.00 87.19 140 PRO A N 1
ATOM 1098 C CA . PRO A 1 140 ? 61.114 7.834 -59.692 1.00 87.19 140 PRO A CA 1
ATOM 1099 C C . PRO A 1 140 ? 61.390 8.973 -60.672 1.00 87.19 140 PRO A C 1
ATOM 1101 O O . PRO A 1 140 ? 62.213 9.857 -60.421 1.00 87.19 140 PRO A O 1
ATOM 1104 N N . VAL A 1 141 ? 60.670 8.978 -61.790 1.00 89.56 141 VAL A N 1
ATOM 1105 C CA . VAL A 1 141 ? 60.814 10.010 -62.818 1.00 89.56 141 VAL A CA 1
ATOM 1106 C C . VAL A 1 141 ? 59.935 11.197 -62.455 1.00 89.56 141 VAL A C 1
ATOM 1108 O O . VAL A 1 141 ? 58.736 11.043 -62.237 1.00 89.56 141 VAL A O 1
ATOM 1111 N N . SER A 1 142 ? 60.521 12.393 -62.416 1.00 87.06 142 SER A N 1
ATOM 1112 C CA . SER A 1 142 ? 59.811 13.626 -62.062 1.00 87.06 142 SER A CA 1
ATOM 1113 C C . SER A 1 142 ? 58.685 13.967 -63.052 1.00 87.06 142 SER A C 1
ATOM 1115 O O . SER A 1 142 ? 58.838 13.834 -64.271 1.00 87.06 142 SER A O 1
ATOM 1117 N N . LEU A 1 143 ? 57.559 14.439 -62.513 1.00 87.88 143 LEU A N 1
ATOM 1118 C CA . LEU A 1 143 ? 56.418 14.999 -63.235 1.00 87.88 143 LEU A CA 1
ATOM 1119 C C . LEU A 1 143 ? 56.463 16.533 -63.145 1.00 87.88 143 LEU A C 1
ATOM 1121 O O . LEU A 1 143 ? 56.146 17.090 -62.094 1.00 87.88 143 LEU A O 1
ATOM 1125 N N . PRO A 1 144 ? 56.828 17.250 -64.225 1.00 83.94 144 PRO A N 1
ATOM 1126 C CA . PRO A 1 144 ? 56.866 18.709 -64.199 1.00 83.94 144 PRO A CA 1
ATOM 1127 C C . PRO A 1 144 ? 55.450 19.291 -64.114 1.00 83.94 144 PRO A C 1
ATOM 1129 O O . PRO A 1 144 ? 54.650 19.100 -65.035 1.00 83.94 144 PRO A O 1
ATOM 1132 N N . ALA A 1 145 ? 55.161 20.049 -63.053 1.00 80.31 145 ALA A N 1
ATOM 1133 C CA . ALA A 1 145 ? 53.853 20.672 -62.825 1.00 80.31 145 ALA A CA 1
ATOM 1134 C C . ALA A 1 145 ? 53.448 21.649 -63.945 1.00 80.31 145 ALA A C 1
ATOM 1136 O O . ALA A 1 145 ? 52.271 21.787 -64.250 1.00 80.31 145 ALA A O 1
ATOM 1137 N N . GLU A 1 146 ? 54.421 22.277 -64.611 1.00 84.12 146 GLU A N 1
ATOM 1138 C CA . GLU A 1 146 ? 54.202 23.148 -65.777 1.00 84.12 146 GLU A CA 1
ATOM 1139 C C . GLU A 1 146 ? 53.582 22.402 -66.966 1.00 84.12 146 GLU A C 1
ATOM 1141 O O . GLU A 1 146 ? 52.889 22.995 -67.789 1.00 84.12 146 GLU A O 1
ATOM 1146 N N . ARG A 1 147 ? 53.851 21.095 -67.072 1.00 83.69 147 ARG A N 1
ATOM 1147 C CA . ARG A 1 147 ? 53.417 20.250 -68.189 1.00 83.69 147 ARG A CA 1
ATOM 1148 C C . ARG A 1 147 ? 52.209 19.385 -67.843 1.00 83.69 147 ARG A C 1
ATOM 1150 O O . ARG A 1 147 ? 51.433 19.074 -68.739 1.00 83.69 147 ARG A O 1
ATOM 1157 N N . TYR A 1 148 ? 52.086 18.988 -66.578 1.00 90.31 148 TYR A N 1
ATOM 1158 C CA . TYR A 1 148 ? 50.982 18.174 -66.070 1.00 90.31 148 TYR A CA 1
ATOM 1159 C C . TYR A 1 148 ? 50.374 18.815 -64.809 1.00 90.31 148 TYR A C 1
ATOM 1161 O O . TYR A 1 148 ? 50.511 18.268 -63.705 1.00 90.31 148 TYR A O 1
ATOM 1169 N N . PRO A 1 149 ? 49.782 20.019 -64.931 1.00 81.69 149 PRO A N 1
ATOM 1170 C CA . PRO A 1 149 ? 49.283 20.773 -63.787 1.00 81.69 149 PRO A CA 1
ATOM 1171 C C . PRO A 1 149 ? 48.110 20.079 -63.089 1.00 81.69 149 PRO A C 1
ATOM 1173 O O . PRO A 1 149 ? 48.070 20.063 -61.859 1.00 81.69 149 PRO A O 1
ATOM 1176 N N . LYS A 1 150 ? 47.184 19.469 -63.838 1.00 85.81 150 LYS A N 1
ATOM 1177 C CA . LYS A 1 150 ? 45.978 18.832 -63.284 1.00 85.81 150 LYS A CA 1
ATOM 1178 C C . LYS A 1 150 ? 46.313 17.507 -62.612 1.00 85.81 150 LYS A C 1
ATOM 1180 O O . LYS A 1 150 ? 45.859 17.247 -61.501 1.00 85.81 150 LYS A O 1
ATOM 1185 N N . LEU A 1 151 ? 47.184 16.713 -63.231 1.00 85.50 151 LEU A N 1
ATOM 1186 C CA . LEU A 1 151 ? 47.696 15.469 -62.665 1.00 85.50 151 LEU A CA 1
ATOM 1187 C C . LEU A 1 151 ? 48.475 15.721 -61.373 1.00 85.50 151 LEU A C 1
ATOM 1189 O O . LEU A 1 151 ? 48.203 15.090 -60.357 1.00 85.50 151 LEU A O 1
ATOM 1193 N N . THR A 1 152 ? 49.403 16.681 -61.382 1.00 78.81 152 THR A N 1
ATOM 1194 C CA . THR A 1 152 ? 50.183 17.031 -60.182 1.00 78.81 152 THR A CA 1
ATOM 1195 C C . THR A 1 152 ? 49.283 17.571 -59.068 1.00 78.81 152 THR A C 1
ATOM 1197 O O . THR A 1 152 ? 49.490 17.256 -57.897 1.00 78.81 152 THR A O 1
ATOM 1200 N N . GLN A 1 153 ? 48.256 18.353 -59.414 1.00 74.56 153 GLN A N 1
ATOM 1201 C CA . GLN A 1 153 ? 47.272 18.852 -58.454 1.00 74.56 153 GLN A CA 1
ATOM 1202 C C . GLN A 1 153 ? 46.492 17.708 -57.789 1.00 74.56 153 GLN A C 1
ATOM 1204 O O . GLN A 1 153 ? 46.403 17.682 -56.562 1.00 74.56 153 GLN A O 1
ATOM 1209 N N . VAL A 1 154 ? 45.986 16.746 -58.567 1.00 75.31 154 VAL A N 1
ATOM 1210 C CA . VAL A 1 154 ? 45.254 15.581 -58.042 1.00 75.31 154 VAL A CA 1
ATOM 1211 C C . VAL A 1 154 ? 46.156 14.687 -57.186 1.00 75.31 154 VAL A C 1
ATOM 1213 O O . VAL A 1 154 ? 45.779 14.328 -56.076 1.00 75.31 154 VAL A O 1
ATOM 1216 N N . LEU A 1 155 ? 47.378 14.380 -57.628 1.00 73.81 155 LEU A N 1
ATOM 1217 C CA . LEU A 1 155 ? 48.303 13.533 -56.859 1.00 73.81 155 LEU A CA 1
ATOM 1218 C C . LEU A 1 155 ? 48.717 14.170 -55.524 1.00 73.81 155 LEU A C 1
ATOM 1220 O O . LEU A 1 155 ? 48.860 13.474 -54.518 1.00 73.81 155 LEU A O 1
ATOM 1224 N N . ASN A 1 156 ? 48.858 15.497 -55.482 1.00 66.25 156 ASN A N 1
ATOM 1225 C CA . ASN A 1 156 ? 49.087 16.222 -54.233 1.00 66.25 156 ASN A CA 1
ATOM 1226 C C . ASN A 1 156 ? 47.862 16.177 -53.307 1.00 66.25 156 ASN A C 1
ATOM 1228 O O . ASN A 1 156 ? 48.030 16.033 -52.097 1.00 66.25 156 ASN A O 1
ATOM 1232 N N . GLN A 1 157 ? 46.643 16.266 -53.854 1.00 62.53 157 GLN A N 1
ATOM 1233 C CA . GLN A 1 157 ? 45.411 16.110 -53.072 1.00 62.53 157 GLN A CA 1
ATOM 1234 C C . GLN A 1 157 ? 45.319 14.710 -52.450 1.00 62.53 157 GLN A C 1
ATOM 1236 O O . GLN A 1 157 ? 45.096 14.607 -51.246 1.00 62.53 157 GLN A O 1
ATOM 1241 N N . LEU A 1 158 ? 45.579 13.653 -53.226 1.00 60.75 158 LEU A N 1
ATOM 1242 C CA . LEU A 1 158 ? 45.526 12.265 -52.748 1.00 60.75 158 LEU A CA 1
ATOM 1243 C C . LEU A 1 158 ? 46.570 11.977 -51.648 1.00 60.75 158 LEU A C 1
ATOM 1245 O O . LEU A 1 158 ? 46.259 11.369 -50.624 1.00 60.75 158 LEU A O 1
ATOM 1249 N N . ASN A 1 159 ? 47.800 12.478 -51.801 1.00 52.97 159 ASN A N 1
ATOM 1250 C CA . ASN A 1 159 ? 48.870 12.278 -50.816 1.00 52.97 159 ASN A CA 1
ATOM 1251 C C . ASN A 1 159 ? 48.603 13.012 -49.479 1.00 52.97 159 ASN A C 1
ATOM 1253 O O . ASN A 1 159 ? 48.952 12.530 -48.396 1.00 52.97 159 ASN A O 1
ATOM 1257 N N . LEU A 1 160 ? 47.937 14.172 -49.518 1.00 45.78 160 LEU A N 1
ATOM 1258 C CA . LEU A 1 160 ? 47.479 14.857 -48.303 1.00 45.78 160 LEU A CA 1
ATOM 1259 C C . LEU A 1 160 ? 46.406 14.039 -47.565 1.00 45.78 160 LEU A C 1
ATOM 1261 O O . LEU A 1 160 ? 46.423 13.992 -46.336 1.00 45.78 160 LEU A O 1
ATOM 1265 N N . THR A 1 161 ? 45.524 13.342 -48.289 1.00 43.34 161 THR A N 1
ATOM 1266 C CA . THR A 1 161 ? 44.476 12.491 -47.705 1.00 43.34 161 THR A CA 1
ATOM 1267 C C . THR A 1 161 ? 45.047 11.317 -46.897 1.00 43.34 161 THR A C 1
ATOM 1269 O O . THR A 1 161 ? 44.574 11.067 -45.788 1.00 43.34 161 THR A O 1
ATOM 1272 N N . ILE A 1 162 ? 46.101 10.637 -47.368 1.00 38.59 162 ILE A N 1
ATOM 1273 C CA . ILE A 1 162 ? 46.736 9.528 -46.620 1.00 38.59 162 ILE A CA 1
ATOM 1274 C C . ILE A 1 162 ? 47.406 10.001 -45.324 1.00 38.59 162 ILE A C 1
ATOM 1276 O O . ILE A 1 162 ? 47.265 9.361 -44.278 1.00 38.59 162 ILE A O 1
ATOM 1280 N N . ASN A 1 163 ? 48.118 11.130 -45.362 1.00 35.50 163 ASN A N 1
ATOM 1281 C CA . ASN A 1 163 ? 48.805 11.665 -44.179 1.00 35.50 163 ASN A CA 1
ATOM 1282 C C . ASN A 1 163 ? 47.827 12.065 -43.055 1.00 35.50 163 ASN A C 1
ATOM 1284 O O . ASN A 1 163 ? 48.191 12.048 -41.877 1.00 35.50 163 ASN A O 1
ATOM 1288 N N . VAL A 1 164 ? 46.569 12.358 -43.401 1.00 36.88 164 VAL A N 1
ATOM 1289 C CA . VAL A 1 164 ? 45.477 12.580 -42.442 1.00 36.88 164 VAL A CA 1
ATOM 1290 C C . VAL A 1 164 ? 45.001 11.264 -41.813 1.00 36.88 164 VAL A C 1
ATOM 1292 O O . VAL A 1 164 ? 44.763 11.232 -40.610 1.00 36.88 164 VAL A O 1
ATOM 1295 N N . VAL A 1 165 ? 44.915 10.165 -42.571 1.00 33.19 165 VAL A N 1
ATOM 1296 C CA . VAL A 1 165 ? 44.440 8.854 -42.076 1.00 33.19 165 VAL A CA 1
ATOM 1297 C C . VAL A 1 165 ? 45.409 8.223 -41.065 1.00 33.19 165 VAL A C 1
ATOM 1299 O O . VAL A 1 165 ? 44.968 7.686 -40.050 1.00 33.19 165 VAL A O 1
ATOM 1302 N N . ASN A 1 166 ? 46.724 8.331 -41.281 1.00 33.06 166 ASN A N 1
ATOM 1303 C CA . ASN A 1 166 ? 47.728 7.701 -40.408 1.00 33.06 166 ASN A CA 1
ATOM 1304 C C . ASN A 1 166 ? 47.895 8.383 -39.033 1.00 33.06 166 ASN A C 1
ATOM 1306 O O . ASN A 1 166 ? 48.311 7.728 -38.079 1.00 33.06 166 ASN A O 1
ATOM 1310 N N . ASN A 1 167 ? 47.518 9.660 -38.891 1.00 35.09 167 ASN A N 1
ATOM 1311 C CA . ASN A 1 167 ? 47.572 10.389 -37.613 1.00 35.09 167 ASN A CA 1
ATOM 1312 C C . ASN A 1 167 ? 46.371 10.118 -36.679 1.00 35.09 167 ASN A C 1
ATOM 1314 O O . ASN A 1 167 ? 46.394 10.532 -35.524 1.00 35.09 167 ASN A O 1
ATOM 1318 N N . VAL A 1 168 ? 45.333 9.406 -37.139 1.00 34.97 168 VAL A N 1
ATOM 1319 C CA . VAL A 1 168 ? 44.101 9.127 -36.366 1.00 34.97 168 VAL A CA 1
ATOM 1320 C C . VAL A 1 168 ? 44.256 7.941 -35.395 1.00 34.97 168 VAL A C 1
ATOM 1322 O O . VAL A 1 168 ? 43.453 7.785 -34.477 1.00 34.97 168 VAL A O 1
ATOM 1325 N N . ASN A 1 169 ? 45.301 7.119 -35.539 1.00 34.12 169 ASN A N 1
ATOM 1326 C CA . ASN A 1 169 ? 45.465 5.882 -34.762 1.00 34.12 169 ASN A CA 1
ATOM 1327 C C . ASN A 1 169 ? 46.109 6.056 -33.368 1.00 34.12 169 ASN A C 1
ATOM 1329 O O . ASN A 1 169 ? 46.256 5.062 -32.661 1.00 34.12 169 ASN A O 1
ATOM 1333 N N . ASN A 1 170 ? 46.466 7.274 -32.937 1.00 33.09 170 ASN A N 1
ATOM 1334 C CA . ASN A 1 170 ? 47.053 7.520 -31.612 1.00 33.09 170 ASN A CA 1
ATOM 1335 C C . ASN A 1 170 ? 46.272 8.579 -30.807 1.00 33.09 170 ASN A C 1
ATOM 1337 O O . ASN A 1 170 ? 46.364 9.768 -31.075 1.00 33.09 170 ASN A O 1
ATOM 1341 N N . VAL A 1 171 ? 45.596 8.096 -29.756 1.00 30.44 171 VAL A N 1
ATOM 1342 C CA . VAL A 1 171 ? 45.135 8.798 -28.537 1.00 30.44 171 VAL A CA 1
ATOM 1343 C C . VAL A 1 171 ? 44.030 9.864 -28.681 1.00 30.44 171 VAL A C 1
ATOM 1345 O O . VAL A 1 171 ? 44.226 10.949 -29.209 1.00 30.44 171 VAL A O 1
ATOM 1348 N N . ASN A 1 172 ? 42.879 9.546 -28.069 1.00 36.59 172 ASN A N 1
ATOM 1349 C CA . ASN A 1 172 ? 41.911 10.423 -27.388 1.00 36.59 172 ASN A CA 1
ATOM 1350 C C . ASN A 1 172 ? 41.942 11.919 -27.748 1.00 36.59 172 ASN A C 1
ATOM 1352 O O . ASN A 1 172 ? 42.393 12.730 -26.946 1.00 36.59 172 ASN A O 1
ATOM 1356 N N . ASN A 1 173 ? 41.440 12.262 -28.933 1.00 31.31 173 ASN A N 1
ATOM 1357 C CA . ASN A 1 173 ? 40.682 13.475 -29.267 1.00 31.31 173 ASN A CA 1
ATOM 1358 C C . ASN A 1 173 ? 40.540 13.510 -30.790 1.00 31.31 173 ASN A C 1
ATOM 1360 O O . ASN A 1 173 ? 41.533 13.565 -31.513 1.00 31.31 173 ASN A O 1
ATOM 1364 N N . VAL A 1 174 ? 39.308 13.486 -31.299 1.00 30.97 174 VAL A N 1
ATOM 1365 C CA . VAL A 1 174 ? 39.069 13.739 -32.724 1.00 30.97 174 VAL A CA 1
ATOM 1366 C C . VAL A 1 174 ? 39.428 15.202 -32.985 1.00 30.97 174 VAL A C 1
ATOM 1368 O O . VAL A 1 174 ? 38.656 16.097 -32.664 1.00 30.97 174 VAL A O 1
ATOM 1371 N N . THR A 1 175 ? 40.619 15.442 -33.534 1.00 25.09 175 THR A N 1
ATOM 1372 C CA . THR A 1 175 ? 41.058 16.768 -33.980 1.00 25.09 175 THR A CA 1
ATOM 1373 C C . THR A 1 175 ? 41.232 16.721 -35.492 1.00 25.09 175 THR A C 1
ATOM 1375 O O . THR A 1 175 ? 42.272 16.318 -36.002 1.00 25.09 175 THR A O 1
ATOM 1378 N N . THR A 1 176 ? 40.197 17.105 -36.234 1.00 30.36 176 THR A N 1
ATOM 1379 C CA . THR A 1 176 ? 40.318 17.442 -37.657 1.00 30.36 176 THR A CA 1
ATOM 1380 C C . THR A 1 176 ? 40.870 18.859 -37.777 1.00 30.36 176 THR A C 1
ATOM 1382 O O . THR A 1 176 ? 40.164 19.824 -37.491 1.00 30.36 176 THR A O 1
ATOM 1385 N N . VAL A 1 177 ? 42.124 19.000 -38.212 1.00 26.77 177 VAL A N 1
ATOM 1386 C CA . VAL A 1 177 ? 42.649 20.273 -38.728 1.00 26.77 177 VAL A CA 1
ATOM 1387 C C . VAL A 1 177 ? 42.350 20.309 -40.222 1.00 26.77 177 VAL A C 1
ATOM 1389 O O . VAL A 1 177 ? 42.982 19.598 -41.000 1.00 26.77 177 VAL A O 1
ATOM 1392 N N . ASN A 1 178 ? 41.366 21.113 -40.621 1.00 30.33 178 ASN A N 1
ATOM 1393 C CA . ASN A 1 178 ? 41.104 21.424 -42.021 1.00 30.33 178 ASN A CA 1
ATOM 1394 C C . ASN A 1 178 ? 41.739 22.791 -42.322 1.00 30.33 178 ASN A C 1
ATOM 1396 O O . ASN A 1 178 ? 41.331 23.794 -41.745 1.00 30.33 178 ASN A O 1
ATOM 1400 N N . ASN A 1 179 ? 42.751 22.846 -43.192 1.00 29.52 179 ASN A N 1
ATOM 1401 C CA . ASN A 1 179 ? 43.442 24.090 -43.570 1.00 29.52 179 ASN A CA 1
ATOM 1402 C C . ASN A 1 179 ? 42.738 24.819 -44.733 1.00 29.52 179 ASN A C 1
ATOM 1404 O O . ASN A 1 179 ? 43.377 25.300 -45.665 1.00 29.52 179 ASN A O 1
ATOM 1408 N N . TYR A 1 180 ? 41.414 24.932 -44.660 1.00 32.62 180 TYR A N 1
ATOM 1409 C CA . TYR A 1 180 ? 40.650 25.925 -45.410 1.00 32.62 180 TYR A CA 1
ATOM 1410 C C . TYR A 1 180 ? 39.873 26.747 -44.388 1.00 32.62 180 TYR A C 1
ATOM 1412 O O . TYR A 1 180 ? 39.040 26.209 -43.667 1.00 32.62 180 TYR A O 1
ATOM 1420 N N . ASN A 1 181 ? 40.194 28.039 -44.339 1.00 29.97 181 ASN A N 1
ATOM 1421 C CA . ASN A 1 181 ? 39.904 29.019 -43.288 1.00 29.97 181 ASN A CA 1
ATOM 1422 C C . ASN A 1 181 ? 40.950 29.019 -42.169 1.00 29.97 181 ASN A C 1
ATOM 1424 O O . ASN A 1 181 ? 40.947 28.205 -41.250 1.00 29.97 181 ASN A O 1
ATOM 1428 N N . GLY A 1 182 ? 41.849 30.004 -42.236 1.00 30.00 182 GLY A N 1
ATOM 1429 C CA . GLY A 1 182 ? 42.627 30.428 -41.082 1.00 30.00 182 GLY A CA 1
ATOM 1430 C C . GLY A 1 182 ? 41.681 30.952 -40.006 1.00 30.00 182 GLY A C 1
ATOM 1431 O O . GLY A 1 182 ? 41.327 32.124 -40.015 1.00 30.00 182 GLY A O 1
ATOM 1432 N N . THR A 1 183 ? 41.211 30.050 -39.151 1.00 25.59 183 THR A N 1
ATOM 1433 C CA . THR A 1 183 ? 40.655 30.233 -37.802 1.00 25.59 183 THR A CA 1
ATOM 1434 C C . THR A 1 183 ? 40.121 28.866 -37.377 1.00 25.59 183 THR A C 1
ATOM 1436 O O . THR A 1 183 ? 39.118 28.382 -37.891 1.00 25.59 183 THR A O 1
ATOM 1439 N N . GLY A 1 184 ? 40.843 28.201 -36.473 1.00 31.09 184 GLY A N 1
ATOM 1440 C CA . GLY A 1 184 ? 40.483 26.877 -35.981 1.00 31.09 184 GLY A CA 1
ATOM 1441 C C . GLY A 1 184 ? 39.089 26.863 -35.356 1.00 31.09 184 GLY A C 1
ATOM 1442 O O . GLY A 1 184 ? 38.877 27.421 -34.284 1.00 31.09 184 GLY A O 1
ATOM 1443 N N . SER A 1 185 ? 38.158 26.191 -36.022 1.00 24.67 185 SER A N 1
ATOM 1444 C CA . SER A 1 185 ? 36.958 25.621 -35.416 1.00 24.67 185 SER A CA 1
ATOM 1445 C C . SER A 1 185 ? 36.584 24.371 -36.216 1.00 24.67 185 SER A C 1
ATOM 1447 O O . SER A 1 185 ? 36.404 24.419 -37.431 1.00 24.67 185 SER A O 1
ATOM 1449 N N . ALA A 1 186 ? 36.587 23.219 -35.544 1.00 33.66 186 ALA A N 1
ATOM 1450 C CA . ALA A 1 186 ? 36.191 21.943 -36.120 1.00 33.66 186 ALA A CA 1
ATOM 1451 C C . ALA A 1 186 ? 34.670 21.941 -36.332 1.00 33.66 186 ALA A C 1
ATOM 1453 O O . ALA A 1 186 ? 33.923 22.196 -35.391 1.00 33.66 186 ALA A O 1
ATOM 1454 N N . LEU A 1 187 ? 34.207 21.654 -37.548 1.00 32.25 187 LEU A N 1
ATOM 1455 C CA . LEU A 1 187 ? 32.800 21.337 -37.796 1.00 32.25 187 LEU A CA 1
ATOM 1456 C C . LEU A 1 187 ? 32.578 19.854 -37.471 1.00 32.25 187 LEU A C 1
ATOM 1458 O O . LEU A 1 187 ? 33.110 18.981 -38.159 1.00 32.25 187 LEU A O 1
ATOM 1462 N N . GLU A 1 188 ? 31.829 19.570 -36.404 1.00 38.94 188 GLU A N 1
ATOM 1463 C CA . GLU A 1 188 ? 31.374 18.218 -36.068 1.00 38.94 188 GLU A CA 1
ATOM 1464 C C . GLU A 1 188 ? 30.430 17.701 -37.167 1.00 38.94 188 GLU A C 1
ATOM 1466 O O . GLU A 1 188 ? 29.453 18.352 -37.535 1.00 38.94 188 GLU A O 1
ATOM 1471 N N . TYR A 1 189 ? 30.724 16.522 -37.722 1.00 49.00 189 TYR A N 1
ATOM 1472 C CA . TYR A 1 189 ? 29.822 15.856 -38.662 1.00 49.00 189 TYR A CA 1
ATOM 1473 C C . TYR A 1 189 ? 28.613 15.299 -37.899 1.00 49.00 189 TYR A C 1
ATOM 1475 O O . TYR A 1 189 ? 28.730 14.304 -37.182 1.00 49.00 189 TYR A O 1
ATOM 1483 N N . HIS A 1 190 ? 27.452 15.932 -38.072 1.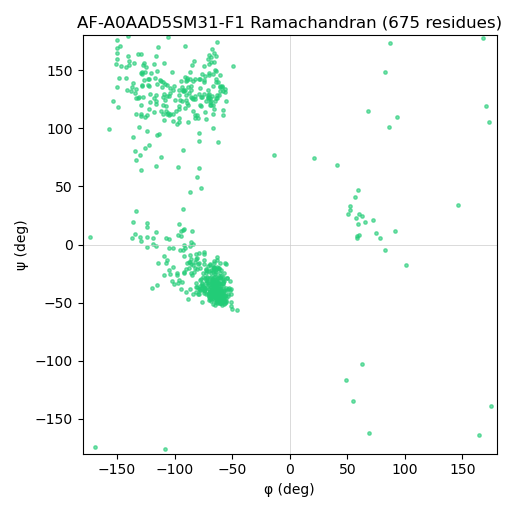00 56.84 190 HIS A N 1
ATOM 1484 C CA . HIS A 1 190 ? 26.172 15.458 -37.552 1.00 56.84 190 HIS A CA 1
ATOM 1485 C C . HIS A 1 190 ? 25.428 14.677 -38.639 1.00 56.84 190 HIS A C 1
ATOM 1487 O O . HIS A 1 190 ? 24.900 15.266 -39.580 1.00 56.84 190 HIS A O 1
ATOM 1493 N N . ALA A 1 191 ? 25.390 13.348 -38.520 1.00 66.81 191 ALA A N 1
ATOM 1494 C CA . ALA A 1 191 ? 24.582 12.515 -39.404 1.00 66.81 191 ALA A CA 1
ATOM 1495 C C . ALA A 1 191 ? 23.086 12.752 -39.126 1.00 66.81 191 ALA A C 1
ATOM 1497 O O . ALA A 1 191 ? 22.621 12.532 -38.005 1.00 66.81 191 ALA A O 1
ATOM 1498 N N . ASP A 1 192 ? 22.344 13.206 -40.139 1.00 77.19 192 ASP A N 1
ATOM 1499 C CA . ASP A 1 192 ? 20.883 13.281 -40.089 1.00 77.19 192 ASP A CA 1
ATOM 1500 C C . ASP A 1 192 ? 20.279 11.974 -40.609 1.00 77.19 192 ASP A C 1
ATOM 1502 O O . ASP A 1 192 ? 20.579 11.546 -41.724 1.00 77.19 192 ASP A O 1
ATOM 1506 N N . PHE A 1 193 ? 19.434 11.357 -39.783 1.00 84.81 193 PHE A N 1
ATOM 1507 C CA . PHE A 1 193 ? 18.741 10.105 -40.087 1.00 84.81 193 PHE A CA 1
ATOM 1508 C C . PHE A 1 193 ? 17.254 10.300 -40.414 1.00 84.81 193 PHE A C 1
ATOM 1510 O O . PHE A 1 193 ? 16.549 9.346 -40.739 1.00 84.81 193 PHE A O 1
ATOM 1517 N N . SER A 1 194 ? 16.755 11.538 -40.324 1.00 76.25 194 SER A N 1
ATOM 1518 C CA . SER A 1 194 ? 15.320 11.853 -40.375 1.00 76.25 194 SER A CA 1
ATOM 1519 C C . SER A 1 194 ? 14.673 11.526 -41.724 1.00 76.25 194 SER A C 1
ATOM 1521 O O . SER A 1 194 ? 13.472 11.279 -41.790 1.00 76.25 194 SER A O 1
ATOM 1523 N N . HIS A 1 195 ? 15.469 11.507 -42.795 1.00 76.62 195 HIS A N 1
ATOM 1524 C CA . HIS A 1 195 ? 15.010 11.334 -44.174 1.00 76.62 195 HIS A CA 1
ATOM 1525 C C . HIS A 1 195 ? 15.359 9.955 -44.764 1.00 76.62 195 HIS A C 1
ATOM 1527 O O . HIS A 1 195 ? 15.099 9.714 -45.939 1.00 76.62 195 HIS A O 1
ATOM 1533 N N . ASP A 1 196 ? 15.915 9.038 -43.962 1.00 80.75 196 ASP A N 1
ATOM 1534 C CA . ASP A 1 196 ? 16.382 7.723 -44.433 1.00 80.75 196 ASP A CA 1
ATOM 1535 C C . ASP A 1 196 ? 15.280 6.643 -44.463 1.00 80.75 196 ASP A C 1
ATOM 1537 O O . ASP A 1 196 ? 15.551 5.487 -44.776 1.00 80.75 196 ASP A O 1
ATOM 1541 N N . GLY A 1 197 ? 14.030 6.985 -44.125 1.00 80.62 197 GLY A N 1
ATOM 1542 C CA . GLY A 1 197 ? 12.894 6.055 -44.215 1.00 80.62 197 GLY A CA 1
ATOM 1543 C C . GLY A 1 197 ? 12.999 4.823 -43.304 1.00 80.62 197 GLY A C 1
ATOM 1544 O O . GLY A 1 197 ? 12.413 3.782 -43.601 1.00 80.62 197 GLY A O 1
ATOM 1545 N N . LEU A 1 198 ? 13.755 4.917 -42.206 1.00 87.06 198 LEU A N 1
ATOM 1546 C CA . LEU A 1 198 ? 13.951 3.819 -41.261 1.00 87.06 198 LEU A CA 1
ATOM 1547 C C . LEU A 1 198 ? 12.660 3.516 -40.486 1.00 87.06 198 LEU A C 1
ATOM 1549 O O . LEU A 1 198 ? 12.137 4.368 -39.767 1.00 87.06 198 LEU A O 1
ATOM 1553 N N . CYS A 1 199 ? 12.197 2.272 -40.585 1.00 89.19 199 CYS A N 1
ATOM 1554 C CA . CYS A 1 199 ? 11.085 1.734 -39.806 1.00 89.19 199 CYS A CA 1
ATOM 1555 C C . CYS A 1 199 ? 11.556 0.475 -39.068 1.00 89.19 199 CYS A C 1
ATOM 1557 O O . CYS A 1 199 ? 11.682 -0.600 -39.656 1.00 89.19 199 CYS A O 1
ATOM 1559 N N . ILE A 1 200 ? 11.915 0.641 -37.795 1.00 90.50 200 ILE A N 1
ATOM 1560 C CA . ILE A 1 200 ? 12.412 -0.429 -36.919 1.00 90.50 200 ILE A CA 1
ATOM 1561 C C . ILE A 1 200 ? 11.314 -0.933 -35.978 1.00 90.50 200 ILE A C 1
ATOM 1563 O O . ILE A 1 200 ? 11.288 -2.128 -35.675 1.00 90.50 200 ILE A O 1
ATOM 1567 N N . PHE A 1 201 ? 10.424 -0.038 -35.543 1.00 90.69 201 PHE A N 1
ATOM 1568 C CA . PHE A 1 201 ? 9.319 -0.323 -34.628 1.00 90.69 201 PHE A CA 1
ATOM 1569 C C . PHE A 1 201 ? 7.975 0.011 -35.278 1.00 90.69 201 PHE A C 1
ATOM 1571 O O . PHE A 1 201 ? 7.892 0.946 -36.070 1.00 90.69 201 PHE A O 1
ATOM 1578 N N . GLU A 1 202 ? 6.934 -0.749 -34.924 1.00 92.00 202 GLU A N 1
ATOM 1579 C CA . GLU A 1 202 ? 5.558 -0.513 -35.392 1.00 92.00 202 GLU A CA 1
ATOM 1580 C C . GLU A 1 202 ? 4.918 0.722 -34.741 1.00 92.00 202 GLU A C 1
ATOM 1582 O O . GLU A 1 202 ? 4.083 1.375 -35.357 1.00 92.00 202 GLU A O 1
ATOM 1587 N N . ASP A 1 203 ? 5.300 1.047 -33.500 1.00 94.38 203 ASP A N 1
ATOM 1588 C CA . ASP A 1 203 ? 4.854 2.264 -32.821 1.00 94.38 203 ASP A CA 1
ATOM 1589 C C . ASP A 1 203 ? 5.561 3.485 -33.426 1.00 94.38 203 ASP A C 1
ATOM 1591 O O . ASP A 1 203 ? 6.781 3.634 -33.306 1.00 94.38 203 ASP A O 1
ATOM 1595 N N . ASP A 1 204 ? 4.793 4.360 -34.080 1.00 94.81 204 ASP A N 1
ATOM 1596 C CA . ASP A 1 204 ? 5.318 5.525 -34.805 1.00 94.81 204 ASP A CA 1
ATOM 1597 C C . ASP A 1 204 ? 6.149 6.452 -33.906 1.00 94.81 204 ASP A C 1
ATOM 1599 O O . ASP A 1 204 ? 7.182 6.981 -34.325 1.00 94.81 204 ASP A O 1
ATOM 1603 N N . GLU A 1 205 ? 5.716 6.650 -32.658 1.00 95.19 205 GLU A N 1
ATOM 1604 C CA . GLU A 1 205 ? 6.406 7.518 -31.705 1.00 95.19 205 GLU A CA 1
ATOM 1605 C C . GLU A 1 205 ? 7.706 6.876 -31.206 1.00 95.19 205 GLU A C 1
ATOM 1607 O O . GLU A 1 205 ? 8.745 7.542 -31.178 1.00 95.19 205 GLU A O 1
ATOM 1612 N N . GLU A 1 206 ? 7.694 5.579 -30.890 1.00 95.56 206 GLU A N 1
ATOM 1613 C CA . GLU A 1 206 ? 8.898 4.816 -30.565 1.00 95.56 206 GLU A CA 1
ATOM 1614 C C . GLU A 1 206 ? 9.909 4.868 -31.704 1.00 95.56 206 GLU A C 1
ATOM 1616 O O . GLU A 1 206 ? 11.082 5.171 -31.476 1.00 95.56 206 GLU A O 1
ATOM 1621 N N . ASN A 1 207 ? 9.451 4.637 -32.937 1.00 95.25 207 ASN A N 1
ATOM 1622 C CA . ASN A 1 207 ? 10.297 4.672 -34.119 1.00 95.25 207 ASN A CA 1
ATOM 1623 C C . ASN A 1 207 ? 10.879 6.074 -34.347 1.00 95.25 207 ASN A C 1
ATOM 1625 O O . ASN A 1 207 ? 12.078 6.218 -34.587 1.00 95.25 207 ASN A O 1
ATOM 1629 N N . ARG A 1 208 ? 10.069 7.129 -34.198 1.00 95.38 208 ARG A N 1
ATOM 1630 C CA . ARG A 1 208 ? 10.522 8.523 -34.309 1.00 95.38 208 ARG A CA 1
ATOM 1631 C C . ARG A 1 208 ? 11.592 8.859 -33.270 1.00 95.38 208 ARG A C 1
ATOM 1633 O O . ARG A 1 208 ? 12.601 9.490 -33.597 1.00 95.38 208 ARG A O 1
ATOM 1640 N N . LEU A 1 209 ? 11.386 8.454 -32.016 1.00 95.94 209 LEU A N 1
ATOM 1641 C CA . LEU A 1 209 ? 12.353 8.657 -30.938 1.00 95.94 209 LEU A CA 1
ATOM 1642 C C . LEU A 1 209 ? 13.629 7.843 -31.174 1.00 95.94 209 LEU A C 1
ATOM 1644 O O . LEU A 1 209 ? 14.727 8.378 -31.005 1.00 95.94 209 LEU A O 1
ATOM 1648 N N . PHE A 1 210 ? 13.495 6.597 -31.630 1.00 96.62 210 PHE A N 1
ATOM 1649 C CA . PHE A 1 210 ? 14.609 5.730 -31.994 1.00 96.62 210 PHE A CA 1
ATOM 1650 C C . PHE A 1 210 ? 15.466 6.337 -33.112 1.00 96.62 210 PHE A C 1
ATOM 1652 O O . PHE A 1 210 ? 16.677 6.463 -32.939 1.00 96.62 210 PHE A O 1
ATOM 1659 N N . VAL A 1 211 ? 14.866 6.789 -34.220 1.00 94.06 211 VAL A N 1
ATOM 1660 C CA . VAL A 1 211 ? 15.592 7.435 -35.330 1.00 94.06 211 VAL A CA 1
ATOM 1661 C C . VAL A 1 211 ? 16.335 8.679 -34.841 1.00 94.06 211 VAL A C 1
ATOM 1663 O O . VAL A 1 211 ? 17.508 8.869 -35.159 1.00 94.06 211 VAL A O 1
ATOM 1666 N N . GLY A 1 212 ? 15.707 9.491 -33.985 1.00 91.12 212 GLY A N 1
ATOM 1667 C CA . GLY A 1 212 ? 16.383 10.623 -33.347 1.00 91.12 212 GLY A CA 1
ATOM 1668 C C . GLY A 1 212 ? 17.566 10.206 -32.461 1.00 91.12 212 GLY A C 1
ATOM 1669 O O . GLY A 1 212 ? 18.564 10.923 -32.379 1.00 91.12 212 GLY A O 1
ATOM 1670 N N . SER A 1 213 ? 17.479 9.042 -31.813 1.00 94.81 213 SER A N 1
ATOM 1671 C CA . SER A 1 213 ? 18.519 8.492 -30.935 1.00 94.81 213 SER A CA 1
ATOM 1672 C C . SER A 1 213 ? 19.790 8.056 -31.673 1.00 94.81 213 SER A C 1
ATOM 1674 O O . SER A 1 213 ? 20.868 8.062 -31.078 1.00 94.81 213 SER A O 1
ATOM 1676 N N . LEU A 1 214 ? 19.700 7.784 -32.982 1.00 92.19 214 LEU A N 1
ATOM 1677 C CA . LEU A 1 214 ? 20.834 7.403 -33.837 1.00 92.19 214 LEU A CA 1
ATOM 1678 C C . LEU A 1 214 ? 21.925 8.481 -33.926 1.00 92.19 214 LEU A C 1
ATOM 1680 O O . LEU A 1 214 ? 23.079 8.174 -34.219 1.00 92.19 214 LEU A O 1
ATOM 1684 N N . GLN A 1 215 ? 21.587 9.735 -33.606 1.00 86.06 215 GLN A N 1
ATOM 1685 C CA . GLN A 1 215 ? 22.556 10.827 -33.455 1.00 86.06 215 GLN A CA 1
ATOM 1686 C C . GLN A 1 215 ? 23.552 10.589 -32.304 1.00 86.06 215 GLN A C 1
ATOM 1688 O O . GLN A 1 215 ? 24.596 11.235 -32.254 1.00 86.06 215 GLN A O 1
ATOM 1693 N N . GLY A 1 216 ? 23.234 9.697 -31.359 1.00 85.25 216 GLY A N 1
ATOM 1694 C CA . GLY A 1 216 ? 24.129 9.288 -30.276 1.00 85.25 216 GLY A CA 1
ATOM 1695 C C . GLY A 1 216 ? 24.301 10.307 -29.147 1.00 85.25 216 GLY A C 1
ATOM 1696 O O . GLY A 1 216 ? 25.175 10.133 -28.302 1.00 85.25 216 GLY A O 1
ATOM 1697 N N . THR A 1 217 ? 23.491 11.370 -29.116 1.00 87.75 217 THR A N 1
ATOM 1698 C CA . THR A 1 217 ? 23.513 12.350 -28.019 1.00 87.75 217 THR A CA 1
ATOM 1699 C C . THR A 1 217 ? 22.786 11.808 -26.789 1.00 87.75 217 THR A C 1
ATOM 1701 O O . THR A 1 217 ? 21.729 11.185 -26.920 1.00 87.75 217 THR A O 1
ATOM 1704 N N . ASP A 1 218 ? 23.303 12.106 -25.591 1.00 90.50 218 ASP A N 1
ATOM 1705 C CA . ASP A 1 218 ? 22.713 11.671 -24.313 1.00 90.50 218 ASP A CA 1
ATOM 1706 C C . ASP A 1 218 ? 21.215 12.035 -24.223 1.00 90.50 218 ASP A C 1
ATOM 1708 O O . ASP A 1 218 ? 20.392 11.219 -23.808 1.00 90.50 218 ASP A O 1
ATOM 1712 N N . MET A 1 219 ? 20.845 13.227 -24.717 1.00 92.06 219 MET A N 1
ATOM 1713 C CA . MET A 1 219 ? 19.463 13.717 -24.751 1.00 92.06 219 MET A CA 1
ATOM 1714 C C . MET A 1 219 ? 18.533 12.855 -25.607 1.00 92.06 219 MET A C 1
ATOM 1716 O O . MET A 1 219 ? 17.422 12.543 -25.178 1.00 92.06 219 MET A O 1
ATOM 1720 N N . ARG A 1 220 ? 18.942 12.512 -26.833 1.00 93.50 220 ARG A N 1
ATOM 1721 C CA . ARG A 1 220 ? 18.100 11.739 -27.759 1.00 93.50 220 ARG A CA 1
ATOM 1722 C C . ARG A 1 220 ? 18.034 10.270 -27.354 1.00 93.50 220 ARG A C 1
ATOM 1724 O O . ARG A 1 220 ? 16.958 9.680 -27.394 1.00 93.50 220 ARG A O 1
ATOM 1731 N N . LEU A 1 221 ? 19.157 9.711 -26.906 1.00 95.94 221 LEU A N 1
ATOM 1732 C CA . LEU A 1 221 ? 19.228 8.346 -26.389 1.00 95.94 221 LEU A CA 1
ATOM 1733 C C . LEU A 1 221 ? 18.344 8.163 -25.157 1.00 95.94 221 LEU A C 1
ATOM 1735 O O . LEU A 1 221 ? 17.579 7.207 -25.103 1.00 95.94 221 LEU A O 1
ATOM 1739 N N . SER A 1 222 ? 18.380 9.094 -24.202 1.00 97.31 222 SER A N 1
ATOM 1740 C CA . SER A 1 222 ? 17.533 9.007 -23.010 1.00 97.31 222 SER A CA 1
ATOM 1741 C C . SER A 1 222 ? 16.050 9.254 -23.313 1.00 97.31 222 SER A C 1
ATOM 1743 O O . SER A 1 222 ? 15.200 8.668 -22.653 1.00 97.31 222 SER A O 1
ATOM 1745 N N . GLN A 1 223 ? 15.703 10.081 -24.311 1.00 97.19 223 GLN A N 1
ATOM 1746 C CA . GLN A 1 223 ? 14.314 10.227 -24.775 1.00 97.19 223 GLN A CA 1
ATOM 1747 C C . GLN A 1 223 ? 13.756 8.900 -25.297 1.00 97.19 223 GLN A C 1
ATOM 1749 O O . GLN A 1 223 ? 12.675 8.491 -24.877 1.00 97.19 223 GLN A O 1
ATOM 1754 N N . TYR A 1 224 ? 14.507 8.230 -26.172 1.00 97.44 224 TYR A N 1
ATOM 1755 C CA . TYR A 1 224 ? 14.138 6.913 -26.680 1.00 97.44 224 TYR A CA 1
ATOM 1756 C C . TYR A 1 224 ? 14.102 5.866 -25.563 1.00 97.44 224 TYR A C 1
ATOM 1758 O O . TYR A 1 224 ? 13.086 5.202 -25.398 1.00 97.44 224 TYR A O 1
ATOM 1766 N N . ALA A 1 225 ? 15.150 5.772 -24.739 1.00 97.94 225 ALA A N 1
ATOM 1767 C CA . ALA A 1 225 ? 15.220 4.800 -23.651 1.00 97.94 225 ALA A CA 1
ATOM 1768 C C . ALA A 1 225 ? 14.057 4.941 -22.659 1.00 97.94 225 ALA A C 1
ATOM 1770 O O . ALA A 1 225 ? 13.427 3.951 -22.302 1.00 97.94 225 ALA A O 1
ATOM 1771 N N . VAL A 1 226 ? 13.713 6.168 -22.257 1.00 97.88 226 VAL A N 1
ATOM 1772 C CA . VAL A 1 226 ? 12.587 6.418 -21.346 1.00 97.88 226 VAL A CA 1
ATOM 1773 C C . VAL A 1 226 ? 11.264 5.988 -21.965 1.00 97.88 226 VAL A C 1
ATOM 1775 O O . VAL A 1 226 ? 10.432 5.429 -21.258 1.00 97.88 226 VAL A O 1
ATOM 1778 N N . TYR A 1 227 ? 11.061 6.222 -23.264 1.00 97.38 227 TYR A N 1
ATOM 1779 C CA . TYR A 1 227 ? 9.857 5.762 -23.948 1.00 97.38 227 TYR A CA 1
ATOM 1780 C C . TYR A 1 227 ? 9.832 4.237 -24.066 1.00 97.38 227 TYR A C 1
ATOM 1782 O O . TYR A 1 227 ? 8.847 3.613 -23.681 1.00 97.38 227 TYR A O 1
ATOM 1790 N N . HIS A 1 228 ? 10.921 3.620 -24.520 1.00 97.19 228 HIS A N 1
ATOM 1791 C CA . HIS A 1 228 ? 11.038 2.170 -24.664 1.00 97.19 228 HIS A CA 1
ATOM 1792 C C . HIS A 1 228 ? 10.773 1.448 -23.333 1.00 97.19 228 HIS A C 1
ATOM 1794 O O . HIS A 1 228 ? 9.971 0.522 -23.250 1.00 97.19 228 HIS A O 1
ATOM 1800 N N . PHE A 1 229 ? 11.360 1.952 -22.247 1.00 97.44 229 PHE A N 1
ATOM 1801 C CA . PHE A 1 229 ? 11.248 1.367 -20.916 1.00 97.44 229 PHE A CA 1
ATOM 1802 C C . PHE A 1 229 ? 10.137 1.965 -20.037 1.00 97.44 229 PHE A C 1
ATOM 1804 O O . PHE A 1 229 ? 10.074 1.681 -18.837 1.00 97.44 229 PHE A O 1
ATOM 1811 N N . ARG A 1 230 ? 9.227 2.764 -20.608 1.00 96.50 230 ARG A N 1
ATOM 1812 C CA . ARG A 1 230 ? 8.195 3.521 -19.871 1.00 96.50 230 ARG A CA 1
ATOM 1813 C C . ARG A 1 230 ? 7.318 2.673 -18.950 1.00 96.50 230 ARG A C 1
ATOM 1815 O O . ARG A 1 230 ? 6.836 3.178 -17.938 1.00 96.50 230 ARG A O 1
ATOM 1822 N N . ASN A 1 231 ? 7.117 1.401 -19.289 1.00 96.50 231 ASN A N 1
ATOM 1823 C CA . ASN A 1 231 ? 6.279 0.460 -18.540 1.00 96.50 231 ASN A CA 1
ATOM 1824 C C . ASN A 1 231 ? 7.060 -0.409 -17.544 1.00 96.50 231 ASN A C 1
ATOM 1826 O O . ASN A 1 231 ? 6.437 -1.168 -16.811 1.00 96.50 231 ASN A O 1
ATOM 1830 N N . ARG A 1 232 ? 8.395 -0.311 -17.523 1.00 97.12 232 ARG A N 1
ATOM 1831 C CA . ARG A 1 232 ? 9.269 -1.117 -16.660 1.00 97.12 232 ARG A CA 1
ATOM 1832 C C . ARG A 1 232 ? 10.018 -0.278 -15.634 1.00 97.12 232 ARG A C 1
ATOM 1834 O O . ARG A 1 232 ? 10.201 -0.754 -14.529 1.00 97.12 232 ARG A O 1
ATOM 1841 N N . PHE A 1 233 ? 10.425 0.952 -15.946 1.00 97.94 233 PHE A N 1
ATOM 1842 C CA . PHE A 1 233 ? 11.195 1.775 -15.007 1.00 97.94 233 PHE A CA 1
ATOM 1843 C C . PHE A 1 233 ? 10.551 3.138 -14.746 1.00 97.94 233 PHE A C 1
ATOM 1845 O O . PHE A 1 233 ? 9.831 3.698 -15.578 1.00 97.94 233 PHE A O 1
ATOM 1852 N N . HIS A 1 234 ? 10.820 3.676 -13.561 1.00 97.56 234 HIS A N 1
ATOM 1853 C CA . HIS A 1 234 ? 10.499 5.040 -13.177 1.00 97.56 234 HIS A CA 1
ATOM 1854 C C . HIS A 1 234 ? 11.565 5.578 -12.215 1.00 97.56 234 HIS A C 1
ATOM 1856 O O . HIS A 1 234 ? 12.204 4.826 -11.487 1.00 97.56 234 HIS A O 1
ATOM 1862 N N . CYS A 1 235 ? 11.748 6.896 -12.193 1.00 96.75 235 CYS A N 1
ATOM 1863 C CA . CYS A 1 235 ? 12.599 7.576 -11.229 1.00 96.75 235 CYS A CA 1
ATOM 1864 C C . CYS A 1 235 ? 11.934 8.884 -10.814 1.00 96.75 235 CYS A C 1
ATOM 1866 O O . CYS A 1 235 ? 11.494 9.658 -11.668 1.00 96.75 235 CYS A O 1
ATOM 1868 N N . SER A 1 236 ? 11.889 9.136 -9.508 1.00 93.88 236 SER A N 1
ATOM 1869 C CA . SER A 1 236 ? 11.403 10.399 -8.957 1.00 93.88 236 SER A CA 1
ATOM 1870 C C . SER A 1 236 ? 12.552 11.395 -8.836 1.00 93.88 236 SER A C 1
ATOM 1872 O O . SER A 1 236 ? 13.544 11.156 -8.149 1.00 93.88 236 SER A O 1
ATOM 1874 N N . LYS A 1 237 ? 12.435 12.554 -9.491 1.00 91.19 237 LYS A N 1
ATOM 1875 C CA . LYS A 1 237 ? 13.547 13.513 -9.629 1.00 91.19 237 LYS A CA 1
ATOM 1876 C C . LYS A 1 237 ? 13.997 14.098 -8.289 1.00 91.19 237 LYS A C 1
ATOM 1878 O O . LYS A 1 237 ? 15.186 14.358 -8.108 1.00 91.19 237 LYS A O 1
ATOM 1883 N N . THR A 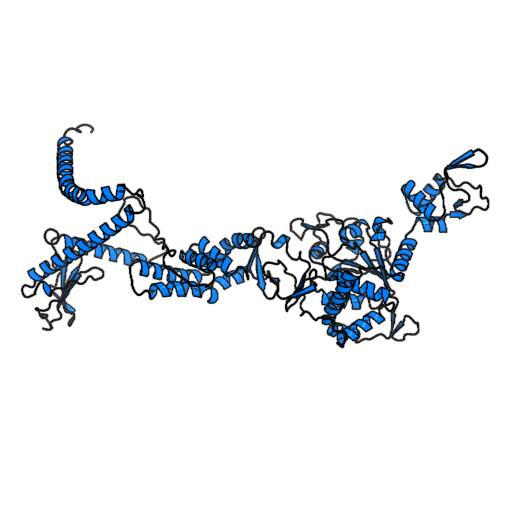1 238 ? 13.057 14.362 -7.381 1.00 85.56 238 THR A N 1
ATOM 1884 C CA . THR A 1 238 ? 13.334 15.028 -6.097 1.00 85.56 238 THR A CA 1
ATOM 1885 C C . THR A 1 238 ? 14.155 14.151 -5.158 1.00 85.56 238 THR A C 1
ATOM 1887 O O . THR A 1 238 ? 15.105 14.638 -4.553 1.00 85.56 238 THR A O 1
ATOM 1890 N N . SER A 1 239 ? 13.796 12.875 -5.045 1.00 87.62 239 SER A N 1
ATOM 1891 C CA . SER A 1 239 ? 14.451 11.899 -4.169 1.00 87.62 239 SER A CA 1
ATOM 1892 C C . SER A 1 239 ? 15.602 11.161 -4.860 1.00 87.62 239 SER A C 1
ATOM 1894 O O . SER A 1 239 ? 16.467 10.617 -4.183 1.00 87.62 239 SER A O 1
ATOM 1896 N N . LYS A 1 240 ? 15.606 11.144 -6.203 1.00 90.56 240 LYS A N 1
ATOM 1897 C CA . LYS A 1 240 ? 16.435 10.280 -7.058 1.00 90.56 240 LYS A CA 1
ATOM 1898 C C . LYS A 1 240 ? 16.233 8.780 -6.803 1.00 90.56 240 LYS A C 1
ATOM 1900 O O . LYS A 1 240 ? 17.117 7.992 -7.127 1.00 90.56 240 LYS A O 1
ATOM 1905 N N . ARG A 1 241 ? 15.083 8.380 -6.249 1.00 93.25 241 ARG A N 1
ATOM 1906 C CA . ARG A 1 241 ? 14.726 6.967 -6.052 1.00 93.25 241 ARG A CA 1
ATOM 1907 C C . ARG A 1 241 ? 14.258 6.356 -7.366 1.00 93.25 241 ARG A C 1
ATOM 1909 O O . ARG A 1 241 ? 13.483 6.978 -8.100 1.00 93.25 241 ARG A O 1
ATOM 1916 N N . TRP A 1 242 ? 14.756 5.161 -7.654 1.00 96.38 242 TRP A N 1
ATOM 1917 C CA . TRP A 1 242 ? 14.423 4.381 -8.841 1.00 96.38 242 TRP A CA 1
ATOM 1918 C C . TRP A 1 242 ? 13.449 3.269 -8.490 1.00 96.38 242 TRP A C 1
ATOM 1920 O O . TRP A 1 242 ? 13.466 2.746 -7.383 1.00 96.38 242 TRP A O 1
ATOM 1930 N N . PHE A 1 243 ? 12.599 2.926 -9.450 1.00 97.75 243 PHE A N 1
ATOM 1931 C CA . PHE A 1 243 ? 11.595 1.888 -9.307 1.00 97.75 243 PHE A CA 1
ATOM 1932 C C . PHE A 1 243 ? 11.557 1.026 -10.572 1.00 97.75 243 PHE A C 1
ATOM 1934 O O . PHE A 1 243 ? 11.538 1.563 -11.682 1.00 97.75 243 PHE A O 1
ATOM 1941 N N . GLU A 1 244 ? 11.499 -0.293 -10.406 1.00 97.81 244 GLU A N 1
ATOM 1942 C CA . GLU A 1 244 ? 11.207 -1.273 -11.452 1.00 97.81 244 GLU A CA 1
ATOM 1943 C C . GLU A 1 244 ? 9.789 -1.825 -11.262 1.00 97.81 244 GLU A C 1
ATOM 1945 O O . GLU A 1 244 ? 9.421 -2.296 -10.187 1.00 97.81 244 GLU A O 1
ATOM 1950 N N . PHE A 1 245 ? 8.978 -1.782 -12.312 1.00 97.69 245 PHE A N 1
ATOM 1951 C CA . PHE A 1 245 ? 7.681 -2.429 -12.357 1.00 97.69 245 PHE A CA 1
ATOM 1952 C C . PHE A 1 245 ? 7.867 -3.893 -12.747 1.00 97.69 245 PHE A C 1
ATOM 1954 O O . PHE A 1 245 ? 8.280 -4.205 -13.867 1.00 97.69 245 PHE A O 1
ATOM 1961 N N . ARG A 1 246 ? 7.544 -4.795 -11.822 1.00 95.06 246 ARG A N 1
ATOM 1962 C CA . ARG A 1 246 ? 7.614 -6.245 -12.025 1.00 95.06 246 ARG A CA 1
ATOM 1963 C C . ARG A 1 246 ? 6.439 -6.924 -11.329 1.00 95.06 246 ARG A C 1
ATOM 1965 O O . ARG A 1 246 ? 5.987 -6.485 -10.275 1.00 95.06 246 ARG A O 1
ATOM 1972 N N . GLY A 1 247 ? 5.911 -7.978 -11.951 1.00 94.25 247 GLY A N 1
ATOM 1973 C CA . GLY A 1 247 ? 4.644 -8.580 -11.535 1.00 94.25 247 GLY A CA 1
ATOM 1974 C C . GLY A 1 247 ? 3.493 -7.585 -11.696 1.00 94.25 247 GLY A C 1
ATOM 1975 O O . GLY A 1 247 ? 3.037 -7.332 -12.811 1.00 94.25 247 GLY A O 1
ATOM 1976 N N . HIS A 1 248 ? 3.045 -7.003 -10.584 1.00 96.69 248 HIS A N 1
ATOM 1977 C CA . HIS A 1 248 ? 1.891 -6.102 -10.540 1.00 96.69 248 HIS A CA 1
ATOM 1978 C C . HIS A 1 248 ? 2.117 -4.826 -9.711 1.00 96.69 248 HIS A C 1
ATOM 1980 O O . HIS A 1 248 ? 1.169 -4.071 -9.484 1.00 96.69 248 HIS A O 1
ATOM 1986 N N . CYS A 1 249 ? 3.353 -4.563 -9.277 1.00 97.19 249 CYS A N 1
ATOM 1987 C CA . CYS A 1 249 ? 3.718 -3.387 -8.490 1.00 97.19 249 CYS A CA 1
ATOM 1988 C C . CYS A 1 249 ? 5.144 -2.902 -8.789 1.00 97.19 249 CYS A C 1
ATOM 1990 O O . CYS A 1 249 ? 5.922 -3.535 -9.503 1.00 97.19 249 CYS A O 1
ATOM 1992 N N . TRP A 1 250 ? 5.471 -1.735 -8.245 1.00 97.56 250 TRP A N 1
ATOM 1993 C CA . TRP A 1 250 ? 6.780 -1.106 -8.322 1.00 97.56 250 TRP A CA 1
ATOM 1994 C C . TRP A 1 250 ? 7.684 -1.572 -7.176 1.00 97.56 250 TRP A C 1
ATOM 1996 O O . TRP A 1 250 ? 7.269 -1.596 -6.022 1.00 97.56 250 TRP A O 1
ATOM 2006 N N . HIS A 1 251 ? 8.936 -1.887 -7.481 1.00 96.25 251 HIS A N 1
ATOM 2007 C CA . HIS A 1 251 ? 9.962 -2.292 -6.524 1.00 96.25 251 HIS A CA 1
ATOM 2008 C C . HIS A 1 251 ? 11.147 -1.344 -6.612 1.00 96.25 251 HIS A C 1
ATOM 2010 O O . HIS A 1 251 ? 11.500 -0.903 -7.699 1.00 96.25 251 HIS A O 1
ATOM 2016 N N . GLU A 1 252 ? 11.757 -1.027 -5.481 1.00 93.31 252 GLU A N 1
ATOM 2017 C CA . GLU A 1 252 ? 12.896 -0.106 -5.434 1.00 93.31 252 GLU A CA 1
ATOM 2018 C C . GLU A 1 252 ? 14.250 -0.820 -5.537 1.00 93.31 252 GLU A C 1
ATOM 2020 O O . GLU A 1 252 ? 15.233 -0.218 -5.963 1.00 93.31 252 GLU A O 1
ATOM 2025 N N . ASP A 1 253 ? 14.292 -2.102 -5.174 1.00 90.75 253 ASP A N 1
ATOM 2026 C CA . ASP A 1 253 ? 15.523 -2.878 -5.015 1.00 90.75 253 ASP A CA 1
ATOM 2027 C C . ASP A 1 253 ? 16.351 -2.908 -6.312 1.00 90.75 253 ASP A C 1
ATOM 2029 O O . ASP A 1 253 ? 15.900 -3.440 -7.327 1.00 90.75 253 ASP A O 1
ATOM 2033 N N . ASP A 1 254 ? 17.556 -2.323 -6.274 1.00 90.88 254 ASP A N 1
ATOM 2034 C CA . ASP A 1 254 ? 18.537 -2.270 -7.372 1.00 90.88 254 ASP A CA 1
ATOM 2035 C C . ASP A 1 254 ? 17.980 -1.772 -8.726 1.00 90.88 254 ASP A C 1
ATOM 2037 O O . ASP A 1 254 ? 18.493 -2.108 -9.800 1.00 90.88 254 ASP A O 1
ATOM 2041 N N . ALA A 1 255 ? 16.912 -0.965 -8.713 1.00 94.31 255 ALA A N 1
ATOM 2042 C CA . ALA A 1 255 ? 16.209 -0.557 -9.930 1.00 94.31 255 ALA A CA 1
ATOM 2043 C C . ALA A 1 255 ? 17.053 0.343 -10.856 1.00 94.31 255 ALA A C 1
ATOM 2045 O O . ALA A 1 255 ? 16.902 0.296 -12.078 1.00 94.31 255 ALA A O 1
ATOM 2046 N N . ASP A 1 256 ? 17.960 1.149 -10.302 1.00 93.81 256 ASP A N 1
ATOM 2047 C CA . ASP A 1 256 ? 18.883 1.997 -11.062 1.00 93.81 256 ASP A CA 1
ATOM 2048 C C . ASP A 1 256 ? 19.952 1.170 -11.791 1.00 93.81 256 ASP A C 1
ATOM 2050 O O . ASP A 1 256 ? 20.210 1.386 -12.981 1.00 93.81 256 ASP A O 1
ATOM 2054 N N . VAL A 1 257 ? 20.525 0.181 -11.099 1.00 94.50 257 VAL A N 1
ATOM 2055 C CA . VAL A 1 257 ? 21.462 -0.797 -11.662 1.00 94.50 257 VAL A CA 1
ATOM 2056 C C . VAL A 1 257 ? 20.761 -1.624 -12.736 1.00 94.50 257 VAL A C 1
ATOM 2058 O O . VAL A 1 257 ? 21.287 -1.778 -13.836 1.00 94.50 257 VAL A O 1
ATOM 2061 N N . THR A 1 258 ? 19.539 -2.081 -12.466 1.00 96.31 258 THR A N 1
ATOM 2062 C CA . THR A 1 258 ? 18.750 -2.885 -13.407 1.00 96.31 258 THR A CA 1
ATOM 2063 C C . THR A 1 258 ? 18.392 -2.092 -14.665 1.00 96.31 258 THR A C 1
ATOM 2065 O O . THR A 1 258 ? 18.516 -2.615 -15.771 1.00 96.31 258 THR A O 1
ATOM 2068 N N . TYR A 1 259 ? 18.035 -0.807 -14.547 1.00 97.38 259 TYR A N 1
ATOM 2069 C CA . TYR A 1 259 ? 17.832 0.058 -15.714 1.00 97.38 259 TYR A CA 1
ATOM 2070 C C . TYR A 1 259 ? 19.122 0.244 -16.525 1.00 97.38 259 TYR A C 1
ATOM 2072 O O . TYR A 1 259 ? 19.104 0.173 -17.756 1.00 97.38 259 TYR A O 1
ATOM 2080 N N . LYS A 1 260 ? 20.263 0.442 -15.850 1.00 96.25 260 LYS A N 1
ATOM 2081 C CA . LYS A 1 260 ? 21.570 0.549 -16.511 1.00 96.25 260 LYS A CA 1
ATOM 2082 C C . LYS A 1 260 ? 21.927 -0.725 -17.279 1.00 96.25 260 LYS A C 1
ATOM 2084 O O . LYS A 1 260 ? 22.439 -0.632 -18.398 1.00 96.25 260 LYS A O 1
ATOM 2089 N N . GLU A 1 261 ? 21.667 -1.898 -16.709 1.00 95.38 261 GLU A N 1
ATOM 2090 C CA . GLU A 1 261 ? 21.902 -3.169 -17.396 1.00 95.38 261 GLU A CA 1
ATOM 2091 C C . GLU A 1 261 ? 20.920 -3.399 -18.546 1.00 95.38 261 GLU A C 1
ATOM 2093 O O . GLU A 1 261 ? 21.356 -3.790 -19.628 1.00 95.38 261 GLU A O 1
ATOM 2098 N N . ALA A 1 262 ? 19.649 -3.016 -18.393 1.00 96.25 262 ALA A N 1
ATOM 2099 C CA . ALA A 1 262 ? 18.648 -3.096 -19.458 1.00 96.25 262 ALA A CA 1
ATOM 2100 C C . ALA A 1 262 ? 19.048 -2.309 -20.724 1.00 96.25 262 ALA A C 1
ATOM 2102 O O . ALA A 1 262 ? 18.779 -2.748 -21.840 1.00 96.25 262 ALA A O 1
ATOM 2103 N N . LEU A 1 263 ? 19.762 -1.185 -20.579 1.00 96.25 263 LEU A N 1
ATOM 2104 C CA . LEU A 1 263 ? 20.318 -0.422 -21.709 1.00 96.25 263 LEU A CA 1
ATOM 2105 C C . LEU A 1 263 ? 21.402 -1.180 -22.501 1.00 96.25 263 LEU A C 1
ATOM 2107 O O . LEU A 1 263 ? 21.721 -0.783 -23.619 1.00 96.25 263 LEU A O 1
ATOM 2111 N N . GLY A 1 264 ? 22.005 -2.220 -21.920 1.00 93.19 264 GLY A N 1
ATOM 2112 C CA . GLY A 1 264 ? 22.988 -3.090 -22.572 1.00 93.19 264 GLY A CA 1
ATOM 2113 C C . GLY A 1 264 ? 22.415 -4.433 -23.031 1.00 93.19 264 GLY A C 1
ATOM 2114 O O . GLY A 1 264 ? 23.136 -5.229 -23.631 1.00 93.19 264 GLY A O 1
ATOM 2115 N N . GLU A 1 265 ? 21.138 -4.713 -22.756 1.00 93.75 265 GLU A N 1
ATOM 2116 C CA . GLU A 1 265 ? 20.500 -5.960 -23.167 1.00 93.75 265 GLU A CA 1
ATOM 2117 C C . GLU A 1 265 ? 20.297 -6.009 -24.688 1.00 93.75 265 GLU A C 1
ATOM 2119 O O . GLU A 1 265 ? 20.010 -5.009 -25.354 1.00 93.75 265 GLU A O 1
ATOM 2124 N N . ALA A 1 266 ? 20.378 -7.218 -25.251 1.00 90.31 266 ALA A N 1
ATOM 2125 C CA . ALA A 1 266 ? 20.186 -7.438 -26.683 1.00 90.31 266 ALA A CA 1
ATOM 2126 C C . ALA A 1 266 ? 18.814 -6.947 -27.185 1.00 90.31 266 ALA A C 1
ATOM 2128 O O . ALA A 1 266 ? 18.716 -6.497 -28.324 1.00 90.31 266 ALA A O 1
ATOM 2129 N N . SER A 1 267 ? 17.780 -7.004 -26.338 1.00 90.12 267 SER A N 1
ATOM 2130 C CA . SER A 1 267 ? 16.424 -6.506 -26.612 1.00 90.12 267 SER A CA 1
ATOM 2131 C C . SER A 1 267 ? 16.418 -5.018 -26.984 1.00 90.12 267 SER A C 1
ATOM 2133 O O . SER A 1 267 ? 15.779 -4.635 -27.962 1.00 90.12 267 SER A O 1
ATOM 2135 N N . PHE A 1 268 ? 17.187 -4.198 -26.266 1.00 93.88 268 PHE A N 1
ATOM 2136 C CA . PHE A 1 268 ? 17.318 -2.765 -26.519 1.00 93.88 268 PHE A CA 1
ATOM 2137 C C . PHE A 1 268 ? 18.286 -2.465 -27.672 1.00 93.88 268 PHE A C 1
ATOM 2139 O O . PHE A 1 268 ? 18.000 -1.640 -28.544 1.00 93.88 268 PHE A O 1
ATOM 2146 N N . LEU A 1 269 ? 19.429 -3.162 -27.716 1.00 93.44 269 LEU A N 1
ATOM 2147 C CA . LEU A 1 269 ? 20.482 -2.914 -28.708 1.00 93.44 269 LEU A CA 1
ATOM 2148 C C . LEU A 1 269 ? 20.115 -3.376 -30.127 1.00 93.44 269 LEU A C 1
ATOM 2150 O O . LEU A 1 269 ? 20.659 -2.857 -31.106 1.00 93.44 269 LEU A O 1
ATOM 2154 N N . GLN A 1 270 ? 19.176 -4.318 -30.273 1.00 91.62 270 GLN A N 1
ATOM 2155 C CA . GLN A 1 270 ? 18.804 -4.889 -31.570 1.00 91.62 270 GLN A CA 1
ATOM 2156 C C . GLN A 1 270 ? 18.385 -3.828 -32.595 1.00 91.62 270 GLN A C 1
ATOM 2158 O O . GLN A 1 270 ? 18.753 -3.947 -33.766 1.00 91.62 270 GLN A O 1
ATOM 2163 N N . GLY A 1 271 ? 17.660 -2.785 -32.178 1.00 92.44 271 GLY A N 1
ATOM 2164 C CA . GLY A 1 271 ? 17.264 -1.696 -33.074 1.00 92.44 271 GLY A CA 1
ATOM 2165 C C . GLY A 1 271 ? 18.475 -0.995 -33.694 1.00 92.44 271 GLY A C 1
ATOM 2166 O O . GLY A 1 271 ? 18.537 -0.814 -34.911 1.00 92.44 271 GLY A O 1
ATOM 2167 N N . PHE A 1 272 ? 19.488 -0.690 -32.880 1.00 94.06 272 PHE A N 1
ATOM 2168 C CA . PHE A 1 272 ? 20.722 -0.039 -33.329 1.00 94.06 272 PHE A CA 1
ATOM 2169 C C . PHE A 1 272 ? 21.525 -0.927 -34.282 1.00 94.06 272 PHE A C 1
ATOM 2171 O O . PHE A 1 272 ? 21.994 -0.445 -35.315 1.00 94.06 272 PHE A O 1
ATOM 2178 N N . TYR A 1 273 ? 21.625 -2.231 -34.005 1.00 92.00 273 TYR A N 1
ATOM 2179 C CA . TYR A 1 273 ? 22.285 -3.165 -34.922 1.00 92.00 273 TYR A CA 1
ATOM 2180 C C . TYR A 1 273 ? 21.542 -3.300 -36.257 1.00 92.00 273 TYR A C 1
ATOM 2182 O O . TYR A 1 273 ? 22.186 -3.369 -37.305 1.00 92.00 273 TYR A O 1
ATOM 2190 N N . ARG A 1 274 ? 20.200 -3.302 -36.247 1.00 92.38 274 ARG A N 1
ATOM 2191 C CA . ARG A 1 274 ? 19.388 -3.310 -37.477 1.00 92.38 274 ARG A CA 1
ATOM 2192 C C . ARG A 1 274 ? 19.611 -2.041 -38.295 1.00 92.38 274 ARG A C 1
ATOM 2194 O O . ARG A 1 274 ? 19.832 -2.140 -39.498 1.00 92.38 274 ARG A O 1
ATOM 2201 N N . ALA A 1 275 ? 19.623 -0.874 -37.649 1.00 92.06 275 ALA A N 1
ATOM 2202 C CA . ALA A 1 275 ? 19.921 0.393 -38.311 1.00 92.06 275 ALA A CA 1
ATOM 2203 C C . ALA A 1 275 ? 21.341 0.403 -38.903 1.00 92.06 275 ALA A C 1
ATOM 2205 O O . ALA A 1 275 ? 21.519 0.778 -40.057 1.00 92.06 275 ALA A O 1
ATOM 2206 N N . ALA A 1 276 ? 22.351 -0.072 -38.165 1.00 89.19 276 ALA A N 1
ATOM 2207 C CA . ALA A 1 276 ? 23.715 -0.191 -38.684 1.00 89.19 276 ALA A CA 1
ATOM 2208 C C . ALA A 1 276 ? 23.766 -1.101 -39.922 1.00 89.19 276 ALA A C 1
ATOM 2210 O O . ALA A 1 276 ? 24.299 -0.713 -40.961 1.00 89.19 276 ALA A O 1
ATOM 2211 N N . SER A 1 277 ? 23.138 -2.277 -39.834 1.00 87.56 277 SER A N 1
ATOM 2212 C CA . SER A 1 277 ? 23.089 -3.248 -40.927 1.00 87.56 277 SER A CA 1
ATOM 2213 C C . SER A 1 277 ? 22.355 -2.719 -42.163 1.00 87.56 277 SER A C 1
ATOM 2215 O O . SER A 1 277 ? 22.753 -3.040 -43.281 1.00 87.56 277 SER A O 1
ATOM 2217 N N . HIS A 1 278 ? 21.326 -1.883 -41.984 1.00 88.25 278 HIS A N 1
ATOM 2218 C CA . HIS A 1 278 ? 20.610 -1.242 -43.087 1.00 88.25 278 HIS A CA 1
ATOM 2219 C C . HIS A 1 278 ? 21.555 -0.421 -43.977 1.00 88.25 278 HIS A C 1
ATOM 2221 O O . HIS A 1 278 ? 21.553 -0.597 -45.192 1.00 88.25 278 HIS A O 1
ATOM 2227 N N . PHE A 1 279 ? 22.404 0.426 -43.386 1.00 85.88 279 PHE A N 1
ATOM 2228 C CA . PHE A 1 279 ? 23.352 1.238 -44.159 1.00 85.88 279 PHE A CA 1
ATOM 2229 C C . PHE A 1 279 ? 24.550 0.429 -44.673 1.00 85.88 279 PHE A C 1
ATOM 2231 O O . PHE A 1 279 ? 25.032 0.679 -45.777 1.00 85.88 279 PHE A O 1
ATOM 2238 N N . GLU A 1 280 ? 25.013 -0.576 -43.925 1.00 85.44 280 GLU A N 1
ATOM 2239 C CA . GLU A 1 280 ? 26.085 -1.479 -44.379 1.00 85.44 280 GLU A CA 1
ATOM 2240 C C . GLU A 1 280 ? 25.694 -2.272 -45.623 1.00 85.44 280 GLU A C 1
ATOM 2242 O O . GLU A 1 280 ? 26.508 -2.453 -46.525 1.00 85.44 280 GLU A O 1
ATOM 2247 N N . ASN A 1 281 ? 24.439 -2.711 -45.681 1.00 82.06 281 ASN A N 1
ATOM 2248 C CA . ASN A 1 281 ? 23.905 -3.497 -46.785 1.00 82.06 281 ASN A CA 1
ATOM 2249 C C . ASN A 1 281 ? 23.153 -2.640 -47.811 1.00 82.06 281 ASN A C 1
ATOM 2251 O O . ASN A 1 281 ? 22.509 -3.187 -48.709 1.00 82.06 281 ASN A O 1
ATOM 2255 N N . HIS A 1 282 ? 23.208 -1.309 -47.693 1.00 79.25 282 HIS A N 1
ATOM 2256 C CA . HIS A 1 282 ? 22.508 -0.426 -48.615 1.00 79.25 282 HIS A CA 1
ATOM 2257 C C . HIS A 1 282 ? 23.036 -0.648 -50.048 1.00 79.25 282 HIS A C 1
ATOM 2259 O O . HIS A 1 282 ? 24.259 -0.651 -50.240 1.00 79.25 282 HIS A O 1
ATOM 2265 N N . PRO A 1 283 ? 22.162 -0.812 -51.066 1.00 70.94 283 PRO A N 1
ATOM 2266 C CA . PRO A 1 283 ? 22.587 -1.151 -52.429 1.00 70.94 283 PRO A CA 1
ATOM 2267 C C . PRO A 1 283 ? 23.555 -0.134 -53.044 1.00 70.94 283 PRO A C 1
ATOM 2269 O O . PRO A 1 283 ? 24.389 -0.483 -53.876 1.00 70.94 283 PRO A O 1
ATOM 2272 N N . ILE A 1 284 ? 23.440 1.130 -52.628 1.00 74.88 284 ILE A N 1
ATOM 2273 C CA . ILE A 1 284 ? 24.278 2.238 -53.090 1.00 74.88 284 ILE A CA 1
ATOM 2274 C C . ILE A 1 284 ? 25.189 2.680 -51.941 1.00 74.88 284 ILE A C 1
ATOM 2276 O O . ILE A 1 284 ? 24.718 3.228 -50.947 1.00 74.88 284 ILE A O 1
ATOM 2280 N N . GLN A 1 285 ? 26.494 2.461 -52.090 1.00 80.69 285 GLN A N 1
ATOM 2281 C CA . GLN A 1 285 ? 27.507 2.718 -51.061 1.00 80.69 285 GLN A CA 1
ATOM 2282 C C . GLN A 1 285 ? 28.199 4.077 -51.258 1.00 80.69 285 GLN A C 1
ATOM 2284 O O . GLN A 1 285 ? 29.391 4.142 -51.572 1.00 80.69 285 GLN A O 1
ATOM 2289 N N . THR A 1 286 ? 27.443 5.166 -51.083 1.00 78.00 286 THR A N 1
ATOM 2290 C CA . THR A 1 286 ? 27.988 6.536 -51.098 1.00 78.00 286 THR A CA 1
ATOM 2291 C C . THR A 1 286 ? 28.848 6.811 -49.860 1.00 78.00 286 THR A C 1
ATOM 2293 O O . THR A 1 286 ? 28.765 6.104 -48.851 1.00 78.00 286 THR A O 1
ATOM 2296 N N . ASP A 1 287 ? 29.667 7.865 -49.902 1.00 74.19 287 ASP A N 1
ATOM 2297 C CA . ASP A 1 287 ? 30.465 8.285 -48.742 1.00 74.19 287 ASP A CA 1
ATOM 2298 C C . ASP A 1 287 ? 29.599 8.632 -47.526 1.00 74.19 287 ASP A C 1
ATOM 2300 O O . ASP A 1 287 ? 29.977 8.336 -46.392 1.00 74.19 287 ASP A O 1
ATOM 2304 N N . GLU A 1 288 ? 28.420 9.214 -47.746 1.00 74.69 288 GLU A N 1
ATOM 2305 C CA . GLU A 1 288 ? 27.456 9.499 -46.684 1.00 74.69 288 GLU A CA 1
ATOM 2306 C C . GLU A 1 288 ? 26.920 8.211 -46.045 1.00 74.69 288 GLU A C 1
ATOM 2308 O O . GLU A 1 288 ? 26.964 8.072 -44.823 1.00 74.69 288 GLU A O 1
ATOM 2313 N N . VAL A 1 289 ? 26.501 7.232 -46.855 1.00 76.06 289 VAL A N 1
ATOM 2314 C CA . VAL A 1 289 ? 26.002 5.928 -46.382 1.00 76.06 289 VAL A CA 1
ATOM 2315 C C . VAL A 1 289 ? 27.071 5.195 -45.567 1.00 76.06 289 VAL A C 1
ATOM 2317 O O . VAL A 1 289 ? 26.796 4.720 -44.463 1.00 76.06 289 VAL A O 1
ATOM 2320 N N . LYS A 1 290 ? 28.321 5.177 -46.043 1.00 77.44 290 LYS A N 1
ATOM 2321 C CA . LYS A 1 290 ? 29.451 4.581 -45.310 1.00 77.44 290 LYS A CA 1
ATOM 2322 C C . LYS A 1 290 ? 29.728 5.304 -43.989 1.00 77.44 290 LYS A C 1
ATOM 2324 O O . LYS A 1 290 ? 30.007 4.653 -42.978 1.00 77.44 290 LYS A O 1
ATOM 2329 N N . ARG A 1 291 ? 29.651 6.643 -43.965 1.00 79.81 291 ARG A N 1
ATOM 2330 C CA . ARG A 1 291 ? 29.807 7.439 -42.733 1.00 79.81 291 ARG A CA 1
ATOM 2331 C C . ARG A 1 291 ? 28.688 7.148 -41.735 1.00 79.81 291 ARG A C 1
ATOM 2333 O O . ARG A 1 291 ? 29.000 6.946 -40.561 1.00 79.81 291 ARG A O 1
ATOM 2340 N N . LYS A 1 292 ? 27.432 7.054 -42.187 1.00 83.94 292 LYS A N 1
ATOM 2341 C CA . LYS A 1 292 ? 26.275 6.659 -41.364 1.00 83.94 292 LYS A CA 1
ATOM 2342 C C . LYS A 1 292 ? 26.466 5.259 -40.772 1.00 83.94 292 LYS A C 1
ATOM 2344 O O . LYS A 1 292 ? 26.401 5.110 -39.553 1.00 83.94 292 LYS A O 1
ATOM 2349 N N . ALA A 1 293 ? 26.820 4.262 -41.587 1.00 81.75 293 ALA A N 1
ATOM 2350 C CA . ALA A 1 293 ? 27.111 2.899 -41.124 1.00 81.75 293 ALA A CA 1
ATOM 2351 C C . ALA A 1 293 ? 28.206 2.865 -40.038 1.00 81.75 293 ALA A C 1
ATOM 2353 O O . ALA A 1 293 ? 28.020 2.290 -38.962 1.00 81.75 293 ALA A O 1
ATOM 2354 N N . LYS A 1 294 ? 29.334 3.552 -40.273 1.00 83.06 294 LYS A N 1
ATOM 2355 C CA . LYS A 1 294 ? 30.443 3.634 -39.309 1.00 83.06 294 LYS A CA 1
ATOM 2356 C C . LYS A 1 294 ? 30.043 4.344 -38.012 1.00 83.06 294 LYS A C 1
ATOM 2358 O O . LYS A 1 294 ? 30.445 3.905 -36.933 1.00 83.06 294 LYS A O 1
ATOM 2363 N N . ALA A 1 295 ? 29.267 5.426 -38.102 1.00 85.00 295 ALA A N 1
ATOM 2364 C CA . ALA A 1 295 ? 28.762 6.149 -36.936 1.00 85.00 295 ALA A CA 1
ATOM 2365 C C . ALA A 1 295 ? 27.861 5.256 -36.071 1.00 85.00 295 ALA A C 1
ATOM 2367 O O . ALA A 1 295 ? 28.052 5.192 -34.858 1.00 85.00 295 ALA A O 1
ATOM 2368 N N . LEU A 1 296 ? 26.956 4.497 -36.694 1.00 88.25 296 LEU A N 1
ATOM 2369 C CA . LEU A 1 296 ? 26.058 3.576 -35.997 1.00 88.25 296 LEU A CA 1
ATOM 2370 C C . LEU A 1 296 ? 26.798 2.404 -35.350 1.00 88.25 296 LEU A C 1
ATOM 2372 O O . LEU A 1 296 ? 26.503 2.056 -34.208 1.00 88.25 296 LEU A O 1
ATOM 2376 N N . ARG A 1 297 ? 27.808 1.829 -36.016 1.00 86.38 297 ARG A N 1
ATOM 2377 C CA . ARG A 1 297 ? 28.654 0.791 -35.401 1.00 86.38 297 ARG A CA 1
ATOM 2378 C C . ARG A 1 297 ? 29.412 1.306 -34.190 1.00 86.38 297 ARG A C 1
ATOM 2380 O O . ARG A 1 297 ? 29.448 0.632 -33.164 1.00 86.38 297 ARG A O 1
ATOM 2387 N N . LYS A 1 298 ? 29.965 2.516 -34.282 1.00 86.94 298 LYS A N 1
ATOM 2388 C CA . LYS A 1 298 ? 30.597 3.172 -33.136 1.00 86.94 298 LYS A CA 1
ATOM 2389 C C . LYS A 1 298 ? 29.593 3.398 -32.002 1.00 86.94 298 LYS A C 1
ATOM 2391 O O . LYS A 1 298 ? 29.932 3.134 -30.855 1.00 86.94 298 LYS A O 1
ATOM 2396 N N . LEU A 1 299 ? 28.373 3.839 -32.316 1.00 89.00 299 LEU A N 1
ATOM 2397 C CA . LEU A 1 299 ? 27.311 4.022 -31.326 1.00 89.00 299 LEU A CA 1
ATOM 2398 C C . LEU A 1 299 ? 26.951 2.707 -30.622 1.00 89.00 299 LEU A C 1
ATOM 2400 O O . LEU A 1 299 ? 26.837 2.709 -29.402 1.00 89.00 299 LEU A O 1
ATOM 2404 N N . CYS A 1 300 ? 26.845 1.591 -31.351 1.00 88.75 300 CYS A N 1
ATOM 2405 C CA . CYS A 1 300 ? 26.595 0.274 -30.753 1.00 88.75 300 CYS A CA 1
ATOM 2406 C C . CYS A 1 300 ? 27.668 -0.081 -29.711 1.00 88.75 300 CYS A C 1
ATOM 2408 O O . CYS A 1 300 ? 27.334 -0.401 -28.576 1.00 88.75 300 CYS A O 1
ATOM 2410 N N . VAL A 1 301 ? 28.951 0.080 -30.060 1.00 88.81 301 VAL A N 1
ATOM 2411 C CA . VAL A 1 301 ? 30.072 -0.156 -29.129 1.00 88.81 301 VAL A CA 1
ATOM 2412 C C . VAL A 1 301 ? 30.018 0.797 -27.930 1.00 88.81 301 VAL A C 1
ATOM 2414 O O . VAL A 1 301 ? 30.293 0.399 -26.802 1.00 88.81 301 VAL A O 1
ATOM 2417 N N . CYS A 1 302 ? 29.645 2.063 -28.140 1.00 90.12 302 CYS A N 1
ATOM 2418 C CA . CYS A 1 302 ? 29.469 3.010 -27.041 1.00 90.12 302 CYS A CA 1
ATOM 2419 C C . CYS A 1 302 ? 28.320 2.615 -26.104 1.00 90.12 302 CYS A C 1
ATOM 2421 O O . CYS A 1 302 ? 28.458 2.790 -24.902 1.00 90.12 302 CYS A O 1
ATOM 2423 N N . LEU A 1 303 ? 27.210 2.077 -26.613 1.00 90.88 303 LEU A N 1
ATOM 2424 C CA . LEU A 1 303 ? 26.087 1.634 -25.780 1.00 90.88 303 LEU A CA 1
ATOM 2425 C C . LEU A 1 303 ? 26.429 0.402 -24.926 1.00 90.88 303 LEU A C 1
ATOM 2427 O O . LEU A 1 303 ? 25.851 0.226 -23.857 1.00 90.88 303 LEU A O 1
ATOM 2431 N N . GLU A 1 304 ? 27.403 -0.408 -25.341 1.00 89.50 304 GLU A N 1
ATOM 2432 C CA . GLU A 1 304 ? 27.932 -1.513 -24.531 1.00 89.50 304 GLU A CA 1
ATOM 2433 C C . GLU A 1 304 ? 28.778 -1.000 -23.341 1.00 89.50 304 GLU A C 1
ATOM 2435 O O . GLU A 1 304 ? 28.801 -1.619 -22.270 1.00 89.50 304 GLU A O 1
ATOM 2440 N N . ASP A 1 305 ? 29.405 0.177 -23.471 1.00 91.75 305 ASP A N 1
ATOM 2441 C CA . ASP A 1 305 ? 30.227 0.791 -22.424 1.00 91.75 305 ASP A CA 1
ATOM 2442 C C . ASP A 1 305 ? 29.392 1.285 -21.226 1.00 91.75 305 ASP A C 1
ATOM 2444 O O . ASP A 1 305 ? 28.451 2.078 -21.334 1.00 91.75 305 ASP A O 1
ATOM 2448 N N . GLY A 1 306 ? 29.769 0.837 -20.027 1.00 90.50 306 GLY A N 1
ATOM 2449 C CA . GLY A 1 306 ? 29.039 1.147 -18.798 1.00 90.50 306 GLY A CA 1
ATOM 2450 C C . GLY A 1 306 ? 29.088 2.623 -18.383 1.00 90.50 306 GLY A C 1
ATOM 2451 O O . GLY A 1 306 ? 28.132 3.098 -17.768 1.00 90.50 306 GLY A O 1
ATOM 2452 N N . LYS A 1 307 ? 30.161 3.364 -18.706 1.00 91.38 307 LYS A N 1
ATOM 2453 C CA . LYS A 1 307 ? 30.262 4.804 -18.390 1.00 91.38 307 LYS A CA 1
ATOM 2454 C C . LYS A 1 307 ? 29.398 5.629 -19.333 1.00 91.38 307 LYS A C 1
ATOM 2456 O O . LYS A 1 307 ? 28.802 6.620 -18.920 1.00 91.38 307 LYS A O 1
ATOM 2461 N N . PHE A 1 308 ? 29.304 5.217 -20.593 1.00 91.50 308 PHE A N 1
ATOM 2462 C CA . PHE A 1 308 ? 28.396 5.826 -21.554 1.00 91.50 308 PHE A CA 1
ATOM 2463 C C . PHE A 1 308 ? 26.934 5.648 -21.118 1.00 91.50 308 PHE A C 1
ATOM 2465 O O . PHE A 1 308 ? 26.204 6.637 -21.030 1.00 91.50 308 PHE A O 1
ATOM 2472 N N . ARG A 1 309 ? 26.528 4.423 -20.744 1.00 94.94 309 ARG A N 1
ATOM 2473 C CA . ARG A 1 309 ? 25.174 4.139 -20.226 1.00 94.94 309 ARG A CA 1
ATOM 2474 C C . ARG A 1 309 ? 24.829 4.957 -18.981 1.00 94.94 309 ARG A C 1
ATOM 2476 O O . ARG A 1 309 ? 23.706 5.429 -18.853 1.00 94.94 309 ARG A O 1
ATOM 2483 N N . GLU A 1 310 ? 25.791 5.211 -18.098 1.00 95.38 310 GLU A N 1
ATOM 2484 C CA . GLU A 1 310 ? 25.589 6.034 -16.896 1.00 95.38 310 GLU A CA 1
ATOM 2485 C C . GLU A 1 310 ? 25.157 7.481 -17.206 1.00 95.38 310 GLU A C 1
ATOM 2487 O O . GLU A 1 310 ? 24.334 8.061 -16.488 1.00 95.38 310 GLU A O 1
ATOM 2492 N N . ARG A 1 311 ? 25.630 8.055 -18.320 1.00 95.25 311 ARG A N 1
ATOM 2493 C CA . ARG A 1 311 ? 25.167 9.375 -18.782 1.00 95.25 311 ARG A CA 1
ATOM 2494 C C . ARG A 1 311 ? 23.705 9.341 -19.222 1.00 95.25 311 ARG A C 1
ATOM 2496 O O . ARG A 1 311 ? 22.942 10.240 -18.870 1.00 95.25 311 ARG A O 1
ATOM 2503 N N . ILE A 1 312 ? 23.297 8.274 -19.913 1.00 96.69 312 ILE A N 1
ATOM 2504 C CA . ILE A 1 312 ? 21.902 8.051 -20.323 1.00 96.69 312 ILE A CA 1
ATOM 2505 C C . ILE A 1 312 ? 21.009 7.897 -19.089 1.00 96.69 312 ILE A C 1
ATOM 2507 O O . ILE A 1 312 ? 19.949 8.523 -19.024 1.00 96.69 312 ILE A O 1
ATOM 2511 N N . VAL A 1 313 ? 21.442 7.121 -18.088 1.00 96.88 313 VAL A N 1
ATOM 2512 C CA . VAL A 1 313 ? 20.729 6.953 -16.809 1.00 96.88 313 VAL A CA 1
ATOM 2513 C C . VAL A 1 313 ? 20.507 8.303 -16.134 1.00 96.88 313 VAL A C 1
ATOM 2515 O O . VAL A 1 313 ? 19.372 8.658 -15.812 1.00 96.88 313 VAL A O 1
ATOM 2518 N N . THR A 1 314 ? 21.568 9.099 -16.008 1.00 96.25 314 THR A N 1
ATOM 2519 C CA . THR A 1 314 ? 21.513 10.432 -15.392 1.00 96.25 314 THR A CA 1
ATOM 2520 C C . THR A 1 314 ? 20.526 11.353 -16.113 1.00 96.25 314 THR A C 1
ATOM 2522 O O . THR A 1 314 ? 19.691 12.000 -15.476 1.00 96.25 314 THR A O 1
ATOM 2525 N N . ASP A 1 315 ? 20.570 11.389 -17.445 1.00 96.12 315 ASP A N 1
ATOM 2526 C CA . ASP A 1 315 ? 19.696 12.244 -18.250 1.00 96.12 315 ASP A CA 1
ATOM 2527 C C . ASP A 1 315 ? 18.238 11.723 -18.328 1.00 96.12 315 ASP A C 1
ATOM 2529 O O . ASP A 1 315 ? 17.307 12.479 -18.639 1.00 96.12 315 ASP A O 1
ATOM 2533 N N . SER A 1 316 ? 18.001 10.450 -17.988 1.00 97.75 316 SER A N 1
ATOM 2534 C CA . SER A 1 316 ? 16.667 9.827 -17.943 1.00 97.75 316 SER A CA 1
ATOM 2535 C C . SER A 1 316 ? 15.841 10.246 -16.720 1.00 97.75 316 SER A C 1
ATOM 2537 O O . SER A 1 316 ? 14.615 10.302 -16.817 1.00 97.75 316 SER A O 1
ATOM 2539 N N . ILE A 1 317 ? 16.478 10.609 -15.597 1.00 96.12 317 ILE A N 1
ATOM 2540 C CA . ILE A 1 317 ? 15.813 10.908 -14.308 1.00 96.12 317 ILE A CA 1
ATOM 2541 C C . ILE A 1 317 ? 14.654 11.900 -14.477 1.00 96.12 317 ILE A C 1
ATOM 2543 O O . ILE A 1 317 ? 13.507 11.618 -14.138 1.00 96.12 317 ILE A O 1
ATOM 2547 N N . ALA A 1 318 ? 14.928 13.073 -15.056 1.00 95.56 318 ALA A N 1
ATOM 2548 C CA . ALA A 1 318 ? 13.914 14.116 -15.209 1.00 95.56 318 ALA A CA 1
ATOM 2549 C C . ALA A 1 318 ? 12.835 13.769 -16.249 1.00 95.56 318 ALA A C 1
ATOM 2551 O O . ALA A 1 318 ? 11.789 14.412 -16.272 1.00 95.56 318 ALA A O 1
ATOM 2552 N N . LYS A 1 319 ? 13.092 12.811 -17.146 1.00 96.56 319 LYS A N 1
ATOM 2553 C CA . LYS A 1 319 ? 12.139 12.381 -18.176 1.00 96.56 319 LYS A CA 1
ATOM 2554 C C . LYS A 1 319 ? 11.160 11.352 -17.607 1.00 96.56 319 LYS A C 1
ATOM 2556 O O . LYS A 1 319 ? 9.963 11.510 -17.825 1.00 96.56 319 LYS A O 1
ATOM 2561 N N . PHE A 1 320 ? 11.637 10.390 -16.813 1.00 97.12 320 PHE A N 1
ATOM 2562 C CA . PHE A 1 320 ? 10.762 9.475 -16.074 1.00 97.12 320 PHE A CA 1
ATOM 2563 C C . PHE A 1 320 ? 9.870 10.211 -15.068 1.00 97.12 320 PHE A C 1
ATOM 2565 O O . PHE A 1 320 ? 8.672 9.939 -15.012 1.00 97.12 320 PHE A O 1
ATOM 2572 N N . ASP A 1 321 ? 10.413 11.185 -14.333 1.00 95.69 321 ASP A N 1
ATOM 2573 C CA . ASP A 1 321 ? 9.640 12.013 -13.395 1.00 95.69 321 ASP A CA 1
ATOM 2574 C C . ASP A 1 321 ? 8.499 12.773 -14.097 1.00 95.69 321 ASP A C 1
ATOM 2576 O O . ASP A 1 321 ? 7.377 12.832 -13.598 1.00 95.69 321 ASP A O 1
ATOM 2580 N N . ARG A 1 322 ? 8.750 13.287 -15.313 1.00 95.81 322 ARG A N 1
ATOM 2581 C CA . ARG A 1 322 ? 7.720 13.940 -16.140 1.00 95.81 322 ARG A CA 1
ATOM 2582 C C . ARG A 1 322 ? 6.644 12.980 -16.641 1.00 95.81 322 ARG A C 1
ATOM 2584 O O . ARG A 1 322 ? 5.514 13.420 -16.822 1.00 95.81 322 ARG A O 1
ATOM 2591 N N . LEU A 1 323 ? 6.983 11.711 -16.877 1.00 94.62 323 LEU A N 1
ATOM 2592 C CA . LEU A 1 323 ? 6.022 10.698 -17.318 1.00 94.62 323 LEU A CA 1
ATOM 2593 C C . LEU A 1 323 ? 4.987 10.401 -16.224 1.00 94.62 323 LEU A C 1
ATOM 2595 O O . LEU A 1 323 ? 3.807 10.240 -16.519 1.00 94.62 323 LEU A O 1
ATOM 2599 N N . ARG A 1 324 ? 5.421 10.360 -14.957 1.00 94.25 324 ARG A N 1
ATOM 2600 C CA . ARG A 1 324 ? 4.547 10.115 -13.798 1.00 94.25 324 ARG A CA 1
ATOM 2601 C C . ARG A 1 324 ? 4.775 11.180 -12.724 1.00 94.25 324 ARG A C 1
ATOM 2603 O O . ARG A 1 324 ? 5.431 10.916 -11.716 1.00 94.25 324 ARG A O 1
ATOM 2610 N N . PRO A 1 325 ? 4.228 12.394 -12.906 1.00 92.19 325 PRO A N 1
ATOM 2611 C CA . PRO A 1 325 ? 4.429 13.471 -11.950 1.00 92.19 325 PRO A CA 1
ATOM 2612 C C . PRO A 1 325 ? 3.807 13.118 -10.597 1.00 92.19 325 PRO A C 1
ATOM 2614 O O . PRO A 1 325 ? 2.709 12.562 -10.518 1.00 92.19 325 PRO A O 1
ATOM 2617 N N . ASN A 1 326 ? 4.483 13.510 -9.514 1.00 91.31 326 ASN A N 1
ATOM 2618 C CA . ASN A 1 326 ? 4.064 13.236 -8.135 1.00 91.31 326 ASN A CA 1
ATOM 2619 C C . ASN A 1 326 ? 3.943 11.735 -7.789 1.00 91.31 326 ASN A C 1
ATOM 2621 O O . ASN A 1 326 ? 3.178 11.402 -6.882 1.00 91.31 326 ASN A O 1
ATOM 2625 N N . PHE A 1 327 ? 4.685 10.850 -8.467 1.00 94.25 327 PHE A N 1
ATOM 2626 C CA . PHE A 1 327 ? 4.669 9.397 -8.243 1.00 94.25 327 PHE A CA 1
ATOM 2627 C C . PHE A 1 327 ? 4.727 9.023 -6.755 1.00 94.25 327 PHE A C 1
ATOM 2629 O O . PHE A 1 327 ? 3.789 8.427 -6.233 1.00 94.25 327 PHE A O 1
ATOM 2636 N N . GLU A 1 328 ? 5.750 9.482 -6.029 1.00 90.25 328 GLU A N 1
ATOM 2637 C CA . GLU A 1 328 ? 5.905 9.189 -4.595 1.00 90.25 328 GLU A CA 1
ATOM 2638 C C . GLU A 1 328 ? 4.777 9.736 -3.716 1.00 90.25 328 GLU A C 1
ATOM 2640 O O . GLU A 1 328 ? 4.410 9.113 -2.723 1.00 90.25 328 GLU A O 1
ATOM 2645 N N . LYS A 1 329 ? 4.195 10.891 -4.066 1.00 88.69 329 LYS A N 1
ATOM 2646 C CA . LYS A 1 329 ? 3.077 11.464 -3.294 1.00 88.69 329 LYS A CA 1
ATOM 2647 C C . LYS A 1 329 ? 1.788 10.669 -3.478 1.00 88.69 329 LYS A C 1
ATOM 2649 O O . LYS A 1 329 ? 0.955 10.659 -2.578 1.00 88.69 329 LYS A O 1
ATOM 2654 N N . ARG A 1 330 ? 1.605 10.065 -4.655 1.00 91.62 330 ARG A N 1
ATOM 2655 C CA . ARG A 1 330 ? 0.457 9.211 -4.987 1.00 91.62 330 ARG A CA 1
ATOM 2656 C C . ARG A 1 330 ? 0.670 7.754 -4.570 1.00 91.62 330 ARG A C 1
ATOM 2658 O O . ARG A 1 330 ? -0.299 7.003 -4.541 1.00 91.62 330 ARG A O 1
ATOM 2665 N N . CYS A 1 331 ? 1.910 7.368 -4.271 1.00 92.50 331 CYS A N 1
ATOM 2666 C CA . CYS A 1 331 ? 2.285 5.988 -4.009 1.00 92.50 331 CYS A CA 1
ATOM 2667 C C . CYS A 1 331 ? 1.466 5.369 -2.868 1.00 92.50 331 CYS A C 1
ATOM 2669 O O . CYS A 1 331 ? 1.315 5.978 -1.807 1.00 92.50 331 CYS A O 1
ATOM 2671 N N . ASN A 1 332 ? 0.928 4.168 -3.103 1.00 93.69 332 ASN A N 1
ATOM 2672 C CA . ASN A 1 332 ? 0.058 3.421 -2.185 1.00 93.69 332 ASN A CA 1
ATOM 2673 C C . ASN A 1 332 ? -1.246 4.158 -1.803 1.00 93.69 332 ASN A C 1
ATOM 2675 O O . ASN A 1 332 ? -1.898 3.804 -0.821 1.00 93.69 332 ASN A O 1
ATOM 2679 N N . GLY A 1 333 ? -1.636 5.184 -2.571 1.00 91.44 333 GLY A N 1
ATOM 2680 C CA . GLY A 1 333 ? -2.795 6.034 -2.287 1.00 91.44 333 GLY A CA 1
ATOM 2681 C C . GLY A 1 333 ? -4.133 5.533 -2.838 1.00 91.44 333 GLY A C 1
ATOM 2682 O O . GLY A 1 333 ? -5.173 6.037 -2.404 1.00 91.44 333 GLY A O 1
ATOM 2683 N N . ASP A 1 334 ? -4.107 4.568 -3.761 1.00 93.38 334 ASP A N 1
ATOM 2684 C CA . ASP A 1 334 ? -5.293 4.028 -4.430 1.00 93.38 334 ASP A CA 1
ATOM 2685 C C . ASP A 1 334 ? -5.937 2.891 -3.621 1.00 93.38 334 ASP A C 1
ATOM 2687 O O . ASP A 1 334 ? -5.265 2.122 -2.925 1.00 93.38 334 ASP A O 1
ATOM 2691 N N . ASN A 1 335 ? -7.264 2.765 -3.719 1.00 95.25 335 ASN A N 1
ATOM 2692 C CA . ASN A 1 335 ? -8.050 1.771 -2.986 1.00 95.25 335 ASN A CA 1
ATOM 2693 C C . ASN A 1 335 ? -7.992 0.383 -3.655 1.00 95.25 335 ASN A C 1
ATOM 2695 O O . ASN A 1 335 ? -9.004 -0.197 -4.052 1.00 95.25 335 ASN A O 1
ATOM 2699 N N . ILE A 1 336 ? -6.777 -0.141 -3.795 1.00 96.81 336 ILE A N 1
ATOM 2700 C CA . ILE A 1 336 ? -6.469 -1.424 -4.438 1.00 96.81 336 ILE A CA 1
ATOM 2701 C C . ILE A 1 336 ? -5.583 -2.290 -3.541 1.00 96.81 336 ILE A C 1
ATOM 2703 O O . ILE A 1 336 ? -4.987 -1.781 -2.598 1.00 96.81 336 ILE A O 1
ATOM 2707 N N . MET A 1 337 ? -5.472 -3.586 -3.799 1.00 97.38 337 MET A N 1
ATOM 2708 C CA . MET A 1 337 ? -4.500 -4.467 -3.141 1.00 97.38 337 MET A CA 1
ATOM 2709 C C . MET A 1 337 ? -3.834 -5.343 -4.187 1.00 97.38 337 MET A C 1
ATOM 2711 O O . MET A 1 337 ? -4.517 -5.933 -5.023 1.00 97.38 337 MET A O 1
ATOM 2715 N N . VAL A 1 338 ? -2.506 -5.386 -4.150 1.00 98.00 338 VAL A N 1
ATOM 2716 C CA . VAL A 1 338 ? -1.703 -6.188 -5.071 1.00 98.00 338 VAL A CA 1
ATOM 2717 C C . VAL A 1 338 ? -1.458 -7.555 -4.442 1.00 98.00 338 VAL A C 1
ATOM 2719 O O . VAL A 1 338 ? -1.083 -7.642 -3.273 1.00 98.00 338 VAL A O 1
ATOM 2722 N N . PHE A 1 339 ? -1.688 -8.591 -5.236 1.00 97.69 339 PHE A N 1
ATOM 2723 C CA . PHE A 1 339 ? -1.412 -9.998 -4.974 1.00 97.69 339 PHE A CA 1
ATOM 2724 C C . PHE A 1 339 ? -0.343 -10.479 -5.961 1.00 97.69 339 PHE A C 1
ATOM 2726 O O . PHE A 1 339 ? -0.012 -9.787 -6.930 1.00 97.69 339 PHE A O 1
ATOM 2733 N N . THR A 1 340 ? 0.190 -11.680 -5.754 1.00 96.94 340 THR A N 1
ATOM 2734 C CA . THR A 1 340 ? 1.242 -12.224 -6.630 1.00 96.94 340 THR A CA 1
ATOM 2735 C C . THR A 1 340 ? 0.770 -12.489 -8.065 1.00 96.94 340 THR A C 1
ATOM 2737 O O . THR A 1 340 ? 1.599 -12.542 -8.971 1.00 96.94 340 THR A O 1
ATOM 2740 N N . ASP A 1 341 ? -0.541 -12.620 -8.281 1.00 97.19 341 ASP A N 1
ATOM 2741 C CA . ASP A 1 341 ? -1.189 -12.966 -9.551 1.00 97.19 341 ASP A CA 1
ATOM 2742 C C . ASP A 1 341 ? -2.140 -11.881 -10.092 1.00 97.19 341 ASP A C 1
ATOM 2744 O O . ASP A 1 341 ? -2.816 -12.091 -11.103 1.00 97.19 341 ASP A O 1
ATOM 2748 N N . GLY A 1 342 ? -2.207 -10.716 -9.441 1.00 98.00 342 GLY A N 1
ATOM 2749 C CA . GLY A 1 342 ? -2.970 -9.579 -9.948 1.00 98.00 342 GLY A CA 1
ATOM 2750 C C . GLY A 1 342 ? -3.229 -8.495 -8.913 1.00 98.00 342 GLY A C 1
ATOM 2751 O O . GLY A 1 342 ? -2.607 -8.419 -7.860 1.00 98.00 342 GLY A O 1
ATOM 2752 N N . VAL A 1 343 ? -4.173 -7.618 -9.225 1.00 98.38 343 VAL A N 1
ATOM 2753 C CA . VAL A 1 343 ? -4.580 -6.482 -8.404 1.00 98.38 343 VAL A CA 1
ATOM 2754 C C . VAL A 1 343 ? -6.085 -6.524 -8.221 1.00 98.38 343 VAL A C 1
ATOM 2756 O O . VAL A 1 343 ? -6.843 -6.562 -9.191 1.00 98.38 343 VAL A O 1
ATOM 2759 N N . PHE A 1 344 ? -6.527 -6.476 -6.967 1.00 98.38 344 PHE A N 1
ATOM 2760 C CA . PHE A 1 344 ? -7.933 -6.314 -6.629 1.00 98.38 344 PHE A CA 1
ATOM 2761 C C . PHE A 1 344 ? -8.249 -4.834 -6.428 1.00 98.38 344 PHE A C 1
ATOM 2763 O O . PHE A 1 344 ? -7.642 -4.172 -5.585 1.00 98.38 344 PHE A O 1
ATOM 2770 N N . ASN A 1 345 ? -9.215 -4.308 -7.178 1.00 97.81 345 ASN A N 1
ATOM 2771 C CA . ASN A 1 345 ? -9.715 -2.949 -7.012 1.00 97.81 345 ASN A CA 1
ATOM 2772 C C . ASN A 1 345 ? -10.969 -2.961 -6.130 1.00 97.81 345 ASN A C 1
ATOM 2774 O O . ASN A 1 345 ? -11.992 -3.536 -6.503 1.00 97.81 345 ASN A O 1
ATOM 2778 N N . PHE A 1 346 ? -10.900 -2.327 -4.955 1.00 97.38 346 PHE A N 1
ATOM 2779 C CA . PHE A 1 346 ? -12.010 -2.325 -4.001 1.00 97.38 346 PHE A CA 1
ATOM 2780 C C . PHE A 1 346 ? -13.113 -1.339 -4.359 1.00 97.38 346 PHE A C 1
ATOM 2782 O O . PHE A 1 346 ? -14.205 -1.466 -3.815 1.00 97.38 346 PHE A O 1
ATOM 2789 N N . ASP A 1 347 ? -12.887 -0.376 -5.251 1.00 94.94 347 ASP A N 1
ATOM 2790 C CA . ASP A 1 347 ? -13.935 0.530 -5.719 1.00 94.94 347 ASP A CA 1
ATOM 2791 C C . ASP A 1 347 ? -14.842 -0.190 -6.720 1.00 94.94 347 ASP A C 1
ATOM 2793 O O . ASP A 1 347 ? -16.059 -0.233 -6.514 1.00 94.94 347 ASP A O 1
ATOM 2797 N N . THR A 1 348 ? -14.249 -0.846 -7.723 1.00 96.19 348 THR A N 1
ATOM 2798 C CA . THR A 1 348 ? -14.962 -1.604 -8.768 1.00 96.19 348 THR A CA 1
ATOM 2799 C C . THR A 1 348 ? -15.294 -3.045 -8.379 1.00 96.19 348 THR A C 1
ATOM 2801 O O . THR A 1 348 ? -16.089 -3.681 -9.066 1.00 96.19 348 THR A O 1
ATOM 2804 N N . MET A 1 349 ? -14.718 -3.562 -7.287 1.00 96.38 349 MET A N 1
ATOM 2805 C CA . MET A 1 349 ? -14.843 -4.958 -6.839 1.00 96.38 349 MET A CA 1
ATOM 2806 C C . MET A 1 349 ? -14.399 -5.975 -7.907 1.00 96.38 349 MET A C 1
ATOM 2808 O O . MET A 1 349 ? -15.045 -7.004 -8.099 1.00 96.38 349 MET A O 1
ATOM 2812 N N . SER A 1 350 ? -13.301 -5.688 -8.613 1.00 96.94 350 SER A N 1
ATOM 2813 C CA . SER A 1 350 ? -12.788 -6.514 -9.717 1.00 96.94 350 SER A CA 1
ATOM 2814 C C . SER A 1 350 ? -11.309 -6.854 -9.554 1.00 96.94 350 SER A C 1
ATOM 2816 O O . SER A 1 350 ? -10.531 -6.024 -9.082 1.00 96.94 350 SER A O 1
ATOM 2818 N N . PHE A 1 351 ? -10.917 -8.039 -10.021 1.00 98.25 351 PHE A N 1
ATOM 2819 C CA . PHE A 1 351 ? -9.532 -8.505 -10.055 1.00 98.25 351 PHE A CA 1
ATOM 2820 C C . PHE A 1 351 ? -8.982 -8.482 -11.486 1.00 98.25 351 PHE A C 1
ATOM 2822 O O . PHE A 1 351 ? -9.685 -8.870 -12.420 1.00 98.25 351 PHE A O 1
ATOM 2829 N N . GLY A 1 352 ? -7.749 -8.017 -11.671 1.00 97.50 352 GLY A N 1
ATOM 2830 C CA . GLY A 1 352 ? -7.116 -7.923 -12.988 1.00 97.50 352 GLY A CA 1
ATOM 2831 C C . GLY A 1 352 ? -5.621 -7.607 -12.911 1.00 97.50 352 GLY A C 1
ATOM 2832 O O . GLY A 1 352 ? -5.061 -7.578 -11.819 1.00 97.50 352 GLY A O 1
ATOM 2833 N N . PRO A 1 353 ? -4.946 -7.371 -14.047 1.00 97.12 353 PRO A N 1
ATOM 2834 C CA . PRO A 1 353 ? -3.518 -7.075 -14.052 1.00 97.12 353 PRO A CA 1
ATOM 2835 C C . PRO A 1 353 ? -3.217 -5.692 -13.456 1.00 97.12 353 PRO A C 1
ATOM 2837 O O . PRO A 1 353 ? -3.971 -4.735 -13.642 1.00 97.12 353 PRO A O 1
ATOM 2840 N N . GLY A 1 354 ? -2.075 -5.579 -12.777 1.00 95.75 354 GLY A N 1
ATOM 2841 C CA . GLY A 1 354 ? -1.517 -4.290 -12.365 1.00 95.75 354 GLY A CA 1
ATOM 2842 C C . GLY A 1 354 ? -1.098 -3.424 -13.556 1.00 95.75 354 GLY A C 1
ATOM 2843 O O . GLY A 1 354 ? -0.814 -3.932 -14.640 1.00 95.75 354 GLY A O 1
ATOM 2844 N N . SER A 1 355 ? -1.034 -2.110 -13.340 1.00 95.38 355 SER A N 1
ATOM 2845 C CA . SER A 1 355 ? -0.614 -1.134 -14.350 1.00 95.38 355 SER A CA 1
ATOM 2846 C C . SER A 1 355 ? 0.567 -0.304 -13.841 1.00 95.38 355 SER A C 1
ATOM 2848 O O . SER A 1 355 ? 0.507 0.172 -12.704 1.00 95.38 355 SER A O 1
ATOM 2850 N N . PRO A 1 356 ? 1.599 -0.048 -14.668 1.00 95.44 356 PRO A N 1
ATOM 2851 C CA . PRO A 1 356 ? 2.718 0.815 -14.290 1.00 95.44 356 PRO A CA 1
ATOM 2852 C C . PRO A 1 356 ? 2.277 2.263 -14.010 1.00 95.44 356 PRO A C 1
ATOM 2854 O O . PRO A 1 356 ? 2.952 2.996 -13.293 1.00 95.44 356 PRO A O 1
ATOM 2857 N N . ASP A 1 357 ? 1.116 2.699 -14.498 1.00 94.31 357 ASP A N 1
ATOM 2858 C CA . ASP A 1 357 ? 0.615 4.055 -14.235 1.00 94.31 357 ASP A CA 1
ATOM 2859 C C . ASP A 1 357 ? -0.013 4.228 -12.846 1.00 94.31 357 ASP A C 1
ATOM 2861 O O . ASP A 1 357 ? -0.315 5.353 -12.429 1.00 94.31 357 ASP A O 1
ATOM 2865 N N . ILE A 1 358 ? -0.165 3.124 -12.112 1.00 94.94 358 ILE A N 1
ATOM 2866 C CA . ILE A 1 358 ? -0.639 3.101 -10.735 1.00 94.94 358 ILE A CA 1
ATOM 2867 C C . ILE A 1 358 ? 0.572 2.929 -9.801 1.00 94.94 358 ILE A C 1
ATOM 2869 O O . ILE A 1 358 ? 1.216 1.878 -9.803 1.00 94.94 358 ILE A O 1
ATOM 2873 N N . PRO A 1 359 ? 0.922 3.950 -8.998 1.00 95.19 359 PRO A N 1
ATOM 2874 C CA . PRO A 1 359 ? 2.073 3.884 -8.112 1.00 95.19 359 PRO A CA 1
ATOM 2875 C C . PRO A 1 359 ? 1.713 3.081 -6.856 1.00 95.19 359 PRO A C 1
ATOM 2877 O O . PRO A 1 359 ? 1.145 3.608 -5.901 1.00 95.19 359 PRO A O 1
ATOM 2880 N N . VAL A 1 360 ? 2.037 1.792 -6.846 1.00 96.25 360 VAL A N 1
ATOM 2881 C CA . VAL A 1 360 ? 1.937 0.933 -5.660 1.00 96.25 360 VAL A CA 1
ATOM 2882 C C . VAL A 1 360 ? 3.213 0.129 -5.523 1.00 96.25 360 VAL A C 1
ATOM 2884 O O . VAL A 1 360 ? 3.683 -0.437 -6.504 1.00 96.25 360 VAL A O 1
ATOM 2887 N N . THR A 1 361 ? 3.754 0.086 -4.309 1.00 95.69 361 THR A N 1
ATOM 2888 C CA . THR A 1 361 ? 4.977 -0.657 -3.964 1.00 95.69 361 THR A CA 1
ATOM 2889 C C . THR A 1 361 ? 4.727 -1.782 -2.967 1.00 95.69 361 THR A C 1
ATOM 2891 O O . THR A 1 361 ? 5.648 -2.484 -2.565 1.00 95.69 361 THR A O 1
ATOM 2894 N N . MET A 1 362 ? 3.483 -1.927 -2.520 1.00 95.38 362 MET A N 1
ATOM 2895 C CA . MET A 1 362 ? 3.080 -2.901 -1.517 1.00 95.38 362 MET A CA 1
ATOM 2896 C C . MET A 1 362 ? 2.360 -4.066 -2.180 1.00 95.38 362 MET A C 1
ATOM 2898 O O . MET A 1 362 ? 1.468 -3.853 -3.000 1.00 95.38 362 MET A O 1
ATOM 2902 N N . CYS A 1 363 ? 2.728 -5.281 -1.785 1.00 95.81 363 CYS A N 1
ATOM 2903 C CA . CYS A 1 363 ? 2.168 -6.523 -2.294 1.00 95.81 363 CYS A CA 1
ATOM 2904 C C . CYS A 1 363 ? 1.911 -7.480 -1.130 1.00 95.81 363 CYS A C 1
ATOM 2906 O O . CYS A 1 363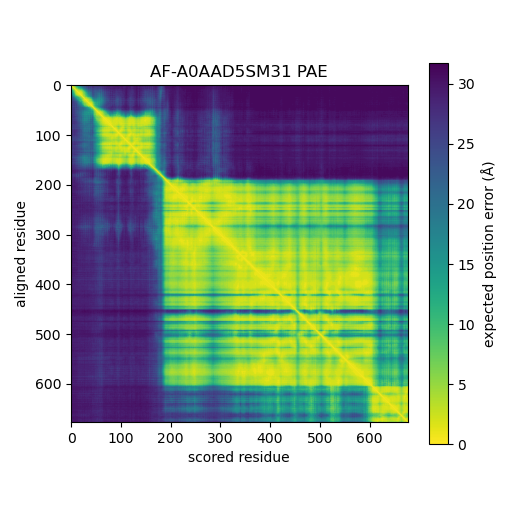 ? 2.723 -7.571 -0.209 1.00 95.81 363 CYS A O 1
ATOM 2908 N N . VAL A 1 364 ? 0.779 -8.178 -1.166 1.00 95.75 364 VAL A N 1
ATOM 2909 C CA . VAL A 1 364 ? 0.524 -9.320 -0.290 1.00 95.75 364 VAL A CA 1
ATOM 2910 C C . VAL A 1 364 ? 1.137 -10.553 -0.949 1.00 95.75 364 VAL A C 1
ATOM 2912 O O . VAL A 1 364 ? 0.828 -10.862 -2.099 1.00 95.75 364 VAL A O 1
ATOM 2915 N N . GLU A 1 365 ? 1.995 -11.270 -0.225 1.00 94.44 365 GLU A N 1
ATOM 2916 C CA . GLU A 1 365 ? 2.769 -12.413 -0.736 1.00 94.44 365 GLU A CA 1
ATOM 2917 C C . GLU A 1 365 ? 1.939 -13.707 -0.877 1.00 94.44 365 GLU A C 1
ATOM 2919 O O . GLU A 1 365 ? 2.329 -14.784 -0.433 1.00 94.44 365 GLU A O 1
ATOM 2924 N N . GLN A 1 366 ? 0.764 -13.612 -1.498 1.00 94.81 366 GLN A N 1
ATOM 2925 C CA . GLN A 1 366 ? -0.094 -14.744 -1.844 1.00 94.81 366 GLN A CA 1
ATOM 2926 C C . GLN A 1 366 ? -0.910 -14.433 -3.110 1.00 94.81 366 GLN A C 1
ATOM 2928 O O . GLN A 1 366 ? -1.109 -13.254 -3.422 1.00 94.81 366 GLN A O 1
ATOM 2933 N N . PRO A 1 367 ? -1.423 -15.454 -3.821 1.00 96.62 367 PRO A N 1
ATOM 2934 C CA . PRO A 1 367 ? -2.400 -15.233 -4.879 1.00 96.62 367 PRO A CA 1
ATOM 2935 C C . PRO A 1 367 ? -3.758 -14.804 -4.308 1.00 96.62 367 PRO A C 1
ATOM 2937 O O . PRO A 1 367 ? -4.078 -15.057 -3.138 1.00 96.62 367 PRO A O 1
ATOM 2940 N N . PHE A 1 368 ? -4.590 -14.188 -5.143 1.00 97.25 368 PHE A N 1
ATOM 2941 C CA . PHE A 1 368 ? -5.969 -13.895 -4.776 1.00 97.25 368 PHE A CA 1
ATOM 2942 C C . PHE A 1 368 ? -6.845 -15.154 -4.861 1.00 97.25 368 PHE A C 1
ATOM 2944 O O . PHE A 1 368 ? -7.051 -15.726 -5.930 1.00 97.25 368 PHE A O 1
ATOM 2951 N N . ILE A 1 369 ? -7.428 -15.554 -3.727 1.00 97.25 369 ILE A N 1
ATOM 2952 C CA . ILE A 1 369 ? -8.371 -16.675 -3.656 1.00 97.25 369 ILE A CA 1
ATOM 2953 C C . ILE A 1 369 ? -9.793 -16.130 -3.442 1.00 97.25 369 ILE A C 1
ATOM 2955 O O . ILE A 1 369 ? -10.063 -15.534 -2.390 1.00 97.25 369 ILE A O 1
ATOM 2959 N N . PRO A 1 370 ? -10.719 -16.307 -4.406 1.00 97.12 370 PRO A N 1
ATOM 2960 C CA . PRO A 1 370 ? -12.095 -15.849 -4.260 1.00 97.12 370 PRO A CA 1
ATOM 2961 C C . PRO A 1 370 ? -12.843 -16.649 -3.187 1.00 97.12 370 PRO A C 1
ATOM 2963 O O . PRO A 1 370 ? -12.497 -17.782 -2.859 1.00 97.12 370 PRO A O 1
ATOM 2966 N N . PHE A 1 371 ? -13.899 -16.049 -2.638 1.00 98.12 371 PHE A N 1
ATOM 2967 C CA . PHE A 1 371 ? -14.763 -16.726 -1.676 1.00 98.12 371 PHE A CA 1
ATOM 2968 C C . PHE A 1 371 ? -15.489 -17.910 -2.322 1.00 98.12 371 PHE A C 1
ATOM 2970 O O . PHE A 1 371 ? -16.253 -17.724 -3.267 1.00 98.12 371 PHE A O 1
ATOM 2977 N N . ASP A 1 372 ? -15.303 -19.093 -1.744 1.00 97.94 372 ASP A N 1
ATOM 2978 C CA . ASP A 1 372 ? -16.035 -20.310 -2.079 1.00 97.94 372 ASP A CA 1
ATOM 2979 C C . ASP A 1 372 ? -16.585 -20.939 -0.784 1.00 97.94 372 ASP A C 1
ATOM 2981 O O . ASP A 1 372 ? -15.795 -21.411 0.038 1.00 97.94 372 ASP A O 1
ATOM 2985 N N . PRO A 1 373 ? -17.913 -20.935 -0.558 1.00 96.50 373 PRO A N 1
ATOM 2986 C CA . PRO A 1 373 ? -18.508 -21.479 0.660 1.00 96.50 373 PRO A CA 1
ATOM 2987 C C . PRO A 1 373 ? -18.354 -23.001 0.801 1.00 96.50 373 PRO A C 1
ATOM 2989 O O . PRO A 1 373 ? -18.477 -23.504 1.919 1.00 96.50 373 PRO A O 1
ATOM 2992 N N . ASP A 1 374 ? -18.080 -23.731 -0.284 1.00 97.12 374 ASP A N 1
ATOM 2993 C CA . ASP A 1 374 ? -17.948 -25.191 -0.264 1.00 97.12 374 ASP A CA 1
ATOM 2994 C C . ASP A 1 374 ? -16.507 -25.646 0.023 1.00 97.12 374 ASP A C 1
ATOM 2996 O O . ASP A 1 374 ? -16.274 -26.787 0.450 1.00 97.12 374 ASP A O 1
ATOM 3000 N N . ASN A 1 375 ? -15.532 -24.743 -0.105 1.00 98.19 375 ASN A N 1
ATOM 3001 C CA . ASN A 1 375 ? -14.136 -25.003 0.219 1.00 98.19 375 ASN A CA 1
ATOM 3002 C C . ASN A 1 375 ? -13.956 -25.376 1.707 1.00 98.19 375 ASN A C 1
ATOM 3004 O O . ASN A 1 375 ? -14.520 -24.751 2.609 1.00 98.19 375 ASN A O 1
ATOM 3008 N N . GLU A 1 376 ? -13.161 -26.413 1.984 1.00 98.19 376 GLU A N 1
ATOM 3009 C CA . GLU A 1 376 ? -12.984 -26.938 3.344 1.00 98.19 376 GLU A CA 1
ATOM 3010 C C . GLU A 1 376 ? -12.303 -25.947 4.299 1.00 98.19 376 GLU A C 1
ATOM 3012 O O . GLU A 1 376 ? -12.715 -25.831 5.456 1.00 98.19 376 GLU A O 1
ATOM 3017 N N . HIS A 1 377 ? -11.328 -25.172 3.812 1.00 98.25 377 HIS A N 1
ATOM 3018 C CA . HIS A 1 377 ? -10.645 -24.149 4.600 1.00 98.25 377 HIS A CA 1
ATOM 3019 C C . HIS A 1 377 ? -11.574 -22.971 4.894 1.00 98.25 377 HIS A C 1
ATOM 3021 O O . HIS A 1 377 ? -11.579 -22.459 6.013 1.00 98.25 377 HIS A O 1
ATOM 3027 N N . VAL A 1 378 ? -12.417 -22.580 3.931 1.00 98.44 378 VAL A N 1
ATOM 3028 C CA . VAL A 1 378 ? -13.438 -21.541 4.139 1.00 98.44 378 VAL A CA 1
ATOM 3029 C C . VAL A 1 378 ? -14.452 -21.982 5.193 1.00 98.44 378 VAL A C 1
ATOM 3031 O O . VAL A 1 378 ? -14.717 -21.231 6.132 1.00 98.44 378 VAL A O 1
ATOM 3034 N N . ARG A 1 379 ? -14.979 -23.210 5.101 1.00 98.38 379 ARG A N 1
ATOM 3035 C CA . ARG A 1 379 ? -15.902 -23.763 6.108 1.00 98.38 379 ARG A CA 1
ATOM 3036 C C . ARG A 1 379 ? -15.264 -23.827 7.492 1.00 98.38 379 ARG A C 1
ATOM 3038 O O . ARG A 1 379 ? -15.884 -23.410 8.468 1.00 98.38 379 ARG A O 1
ATOM 3045 N N . PHE A 1 380 ? -14.014 -24.281 7.575 1.00 98.31 380 PHE A N 1
ATOM 3046 C CA . PHE A 1 380 ? -13.250 -24.288 8.819 1.00 98.31 380 PHE A CA 1
ATOM 3047 C C . PHE A 1 380 ? -13.109 -22.882 9.423 1.00 98.31 380 PHE A C 1
ATOM 3049 O O . PHE A 1 380 ? -13.395 -22.699 10.606 1.00 98.31 380 PHE A O 1
ATOM 3056 N N . LEU A 1 381 ? -12.732 -21.877 8.626 1.00 98.44 381 LEU A N 1
ATOM 3057 C CA . LEU A 1 381 ? -12.609 -20.491 9.090 1.00 98.44 381 LEU A CA 1
ATOM 3058 C C . LEU A 1 381 ? -13.947 -19.929 9.584 1.00 98.44 381 LEU A C 1
ATOM 3060 O O . LEU A 1 381 ? -13.986 -19.277 10.625 1.00 98.44 381 LEU A O 1
ATOM 3064 N N . LEU A 1 382 ? -15.048 -20.191 8.870 1.00 98.19 382 LEU A N 1
ATOM 3065 C CA . LEU A 1 382 ? -16.386 -19.756 9.281 1.00 98.19 382 LEU A CA 1
ATOM 3066 C C . LEU A 1 382 ? -16.824 -20.405 10.603 1.00 98.19 382 LEU A C 1
ATOM 3068 O O . LEU A 1 382 ? -17.383 -19.707 11.449 1.00 98.19 382 LEU A O 1
ATOM 3072 N N . HIS A 1 383 ? -16.518 -21.688 10.815 1.00 97.25 383 HIS A N 1
ATOM 3073 C CA . HIS A 1 383 ? -16.755 -22.361 12.096 1.00 97.25 383 HIS A CA 1
ATOM 3074 C C . HIS A 1 383 ? -15.876 -21.808 13.220 1.00 97.25 383 HIS A C 1
ATOM 3076 O O . HIS A 1 383 ? -16.381 -21.517 14.300 1.00 97.25 383 HIS A O 1
ATOM 3082 N N . PHE A 1 384 ? -14.588 -21.570 12.963 1.00 97.44 384 PHE A N 1
ATOM 3083 C CA . PHE A 1 384 ? -13.709 -20.910 13.929 1.00 97.44 384 PHE A CA 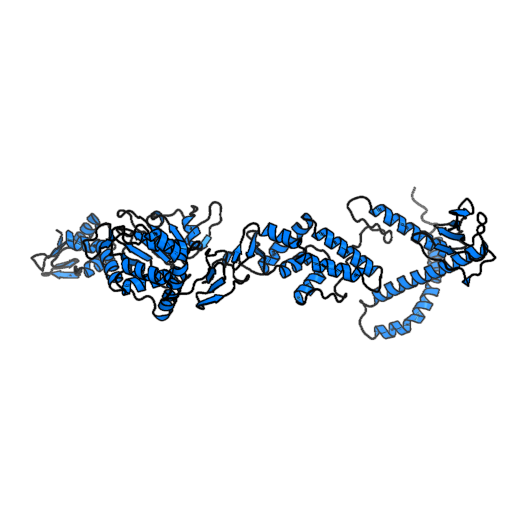1
ATOM 3084 C C . PHE A 1 384 ? -14.272 -19.543 14.357 1.00 97.44 384 PHE A C 1
ATOM 3086 O O . PHE A 1 384 ? -14.301 -19.230 15.546 1.00 97.44 384 PHE A O 1
ATOM 3093 N N . LEU A 1 385 ? -14.765 -18.744 13.404 1.00 97.62 385 LEU A N 1
ATOM 3094 C CA . LEU A 1 385 ? -15.394 -17.447 13.670 1.00 97.62 385 LEU A CA 1
ATOM 3095 C C . LEU A 1 385 ? -16.686 -17.574 14.485 1.00 97.62 385 LEU A C 1
ATOM 3097 O O . LEU A 1 385 ? -16.964 -16.718 15.322 1.00 97.62 385 LEU A O 1
ATOM 3101 N N . GLU A 1 386 ? -17.477 -18.618 14.247 1.00 97.00 386 GLU A N 1
ATOM 3102 C CA . GLU A 1 386 ? -18.660 -18.946 15.045 1.00 97.00 386 GLU A CA 1
ATOM 3103 C C . GLU A 1 386 ? -18.299 -19.326 16.486 1.00 97.00 386 GLU A C 1
ATOM 3105 O O . GLU A 1 386 ? -18.953 -18.859 17.419 1.00 97.00 386 GLU A O 1
ATOM 3110 N N . ASP A 1 387 ? -17.217 -20.078 16.686 1.00 95.38 387 ASP A N 1
ATOM 3111 C CA . ASP A 1 387 ? -16.750 -20.454 18.019 1.00 95.38 387 ASP A CA 1
ATOM 3112 C C . ASP A 1 387 ? -16.272 -19.250 18.837 1.00 95.38 387 ASP A C 1
ATOM 3114 O O . ASP A 1 387 ? -16.529 -19.185 20.039 1.00 95.38 387 ASP A O 1
ATOM 3118 N N . ILE A 1 388 ? -15.588 -18.279 18.226 1.00 96.50 388 ILE A N 1
ATOM 3119 C CA . ILE A 1 388 ? -15.084 -17.095 18.948 1.00 96.50 388 ILE A CA 1
ATOM 3120 C C . ILE A 1 388 ? -16.138 -15.981 19.082 1.00 96.50 388 ILE A C 1
ATOM 3122 O O . ILE A 1 388 ? -16.083 -15.189 20.025 1.00 96.50 388 ILE A O 1
ATOM 3126 N N . LEU A 1 389 ? -17.101 -15.917 18.155 1.00 96.94 389 LEU A N 1
ATOM 3127 C CA . LEU A 1 389 ? -18.180 -14.928 18.094 1.00 96.94 389 LEU A CA 1
ATOM 3128 C C . LEU A 1 389 ? -19.513 -15.646 17.807 1.00 96.94 389 LEU A C 1
ATOM 3130 O O . LEU A 1 389 ? -19.975 -15.658 16.662 1.00 96.94 389 LEU A O 1
ATOM 3134 N N . PRO A 1 390 ? -20.154 -16.242 18.830 1.00 96.06 390 PRO A N 1
ATOM 3135 C CA . PRO A 1 390 ? -21.347 -17.069 18.641 1.00 96.06 390 PRO A CA 1
ATOM 3136 C C . PRO A 1 390 ? -22.569 -16.268 18.180 1.00 96.06 390 PRO A C 1
ATOM 3138 O O . PRO A 1 390 ? -23.362 -16.780 17.391 1.00 96.06 390 PRO A O 1
ATOM 3141 N N . ASP A 1 391 ? -22.700 -15.007 18.611 1.00 97.31 391 ASP A N 1
ATOM 3142 C CA . ASP A 1 391 ? -23.763 -14.108 18.153 1.00 97.31 391 ASP A CA 1
ATOM 3143 C C . ASP A 1 391 ? -23.586 -13.792 16.650 1.00 97.31 391 ASP A C 1
ATOM 3145 O O . ASP A 1 391 ? -22.584 -13.172 16.267 1.00 97.31 391 ASP A O 1
ATOM 3149 N N . PRO A 1 392 ? -24.536 -14.181 15.774 1.00 97.62 392 PRO A N 1
ATOM 3150 C CA . PRO A 1 392 ? -24.402 -13.986 14.329 1.00 97.62 392 PRO A CA 1
ATOM 3151 C C . PRO A 1 392 ? -24.344 -12.513 13.904 1.00 97.62 392 PRO A C 1
ATOM 3153 O O . PRO A 1 392 ? -23.699 -12.183 12.902 1.00 97.62 392 PRO A O 1
ATOM 3156 N N . GLY A 1 393 ? -25.009 -11.625 14.650 1.00 97.88 393 GLY A N 1
ATOM 3157 C CA . GLY A 1 393 ? -25.011 -10.186 14.406 1.00 97.88 393 GLY A CA 1
ATOM 3158 C C . GLY A 1 393 ? -23.648 -9.574 14.710 1.00 97.88 393 GLY A C 1
ATOM 3159 O O . GLY A 1 393 ? -23.091 -8.866 13.870 1.00 97.88 393 GLY A O 1
ATOM 3160 N N . VAL A 1 394 ? -23.065 -9.916 15.862 1.00 98.31 394 VAL A N 1
ATOM 3161 C CA . VAL A 1 394 ? -21.697 -9.518 16.232 1.00 98.31 394 VAL A CA 1
ATOM 3162 C C . VAL A 1 394 ? -20.679 -10.100 15.255 1.00 98.31 394 VAL A C 1
ATOM 3164 O O . VAL A 1 394 ? -19.821 -9.367 14.771 1.00 98.31 394 VAL A O 1
ATOM 3167 N N . ARG A 1 395 ? -20.794 -11.382 14.893 1.00 98.19 395 ARG A N 1
ATOM 3168 C CA . ARG A 1 395 ? -19.901 -12.037 13.923 1.00 98.19 395 ARG A CA 1
ATOM 3169 C C . ARG A 1 395 ? -19.930 -11.351 12.558 1.00 98.19 395 ARG A C 1
ATOM 3171 O O . ARG A 1 395 ? -18.880 -11.047 11.998 1.00 98.19 395 ARG A O 1
ATOM 3178 N N . THR A 1 396 ? -21.124 -11.055 12.043 1.00 98.44 396 THR A N 1
ATOM 3179 C CA . THR A 1 396 ? -21.296 -10.346 10.766 1.00 98.44 396 THR A CA 1
ATOM 3180 C C . THR A 1 396 ? -20.739 -8.928 10.829 1.00 98.44 396 THR A C 1
ATOM 3182 O O . THR A 1 396 ? -20.043 -8.509 9.905 1.00 98.44 396 THR A O 1
ATOM 3185 N N . TYR A 1 397 ? -21.002 -8.199 11.916 1.00 98.44 397 TYR A N 1
ATOM 3186 C CA . TYR A 1 397 ? -20.435 -6.871 12.150 1.00 98.44 397 TYR A CA 1
ATOM 3187 C C . TYR A 1 397 ? -18.904 -6.908 12.165 1.00 98.44 397 TYR A C 1
ATOM 3189 O O . TYR A 1 397 ? -18.274 -6.158 11.423 1.00 98.44 397 TYR A O 1
ATOM 3197 N N . THR A 1 398 ? -18.301 -7.820 12.929 1.00 98.38 398 THR A N 1
ATOM 3198 C CA . THR A 1 398 ? -16.843 -7.962 13.003 1.00 98.38 398 THR A CA 1
ATOM 3199 C C . THR A 1 398 ? -16.245 -8.303 11.641 1.00 98.38 398 THR A C 1
ATOM 3201 O O . THR A 1 398 ? -15.265 -7.682 11.244 1.00 98.38 398 THR A O 1
ATOM 3204 N N . LEU A 1 399 ? -16.844 -9.218 10.872 1.00 98.50 399 LEU A N 1
ATOM 3205 C CA . LEU A 1 399 ? -16.346 -9.554 9.532 1.00 98.50 399 LEU A CA 1
ATOM 3206 C C . LEU A 1 399 ? -16.486 -8.399 8.536 1.00 98.50 399 LEU A C 1
ATOM 3208 O O . LEU A 1 399 ? -15.598 -8.212 7.709 1.00 98.50 399 LEU A O 1
ATOM 3212 N N . LYS A 1 400 ? -17.539 -7.578 8.636 1.00 98.50 400 LYS A N 1
ATOM 3213 C CA . LYS A 1 400 ? -17.642 -6.328 7.865 1.00 98.50 400 LYS A CA 1
ATOM 3214 C C . LYS A 1 400 ? -16.559 -5.326 8.263 1.00 98.50 400 LYS A C 1
ATOM 3216 O O . LYS A 1 400 ? -15.970 -4.713 7.382 1.00 98.50 400 LYS A O 1
ATOM 3221 N N . VAL A 1 401 ? -16.265 -5.179 9.559 1.00 98.00 401 VAL A N 1
ATOM 3222 C CA . VAL A 1 401 ? -15.165 -4.326 10.046 1.00 98.00 401 VAL A CA 1
ATOM 3223 C C . VAL A 1 401 ? -13.820 -4.809 9.504 1.00 98.00 401 VAL A C 1
ATOM 3225 O O . VAL A 1 401 ? -13.045 -4.008 8.991 1.00 98.00 401 VAL A O 1
ATOM 3228 N N . LEU A 1 402 ? -13.547 -6.114 9.559 1.00 98.25 402 LEU A N 1
ATOM 3229 C CA . LEU A 1 402 ? -12.312 -6.689 9.025 1.00 98.25 402 LEU A CA 1
ATOM 3230 C C . LEU A 1 402 ? -12.238 -6.604 7.492 1.00 98.25 402 LEU A C 1
ATOM 3232 O 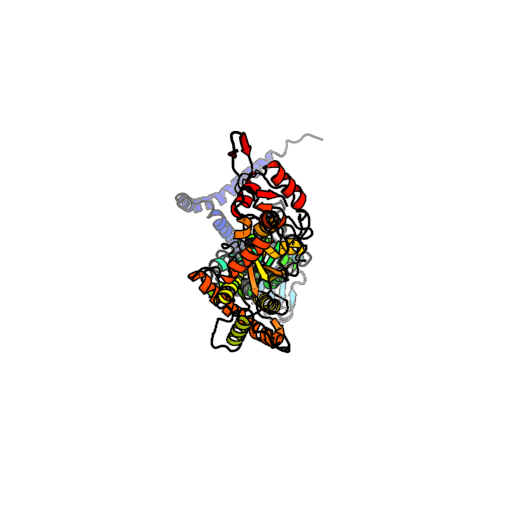O . LEU A 1 402 ? -11.171 -6.328 6.955 1.00 98.25 402 LEU A O 1
ATOM 3236 N N . GLY A 1 403 ? -13.361 -6.755 6.787 1.00 98.00 403 GLY A N 1
ATOM 3237 C CA . GLY A 1 403 ? -13.451 -6.507 5.346 1.00 98.00 403 GLY A CA 1
ATOM 3238 C C . GLY A 1 403 ? -13.192 -5.041 4.988 1.00 98.00 403 GLY A C 1
ATOM 3239 O O . GLY A 1 403 ? -12.471 -4.748 4.038 1.00 98.00 403 GLY A O 1
ATOM 3240 N N . LEU A 1 404 ? -13.700 -4.102 5.791 1.00 97.06 404 LEU A N 1
ATOM 3241 C CA . LEU A 1 404 ? -13.401 -2.675 5.659 1.00 97.06 404 LEU A CA 1
ATOM 3242 C C . LEU A 1 404 ? -11.908 -2.385 5.880 1.00 97.06 404 LEU A C 1
ATOM 3244 O O . LEU A 1 404 ? -11.353 -1.501 5.232 1.00 97.06 404 LEU A O 1
ATOM 3248 N N . SER A 1 405 ? -11.231 -3.155 6.738 1.00 97.06 405 SER A N 1
ATOM 3249 C CA . SER A 1 405 ? -9.771 -3.111 6.939 1.00 97.06 405 SER A CA 1
ATOM 3250 C C . SER A 1 405 ? -8.944 -3.489 5.715 1.00 97.06 405 SER A C 1
ATOM 3252 O O . SER A 1 405 ? -7.747 -3.223 5.711 1.00 97.06 405 SER A O 1
ATOM 3254 N N . LEU A 1 406 ? -9.552 -4.021 4.652 1.00 97.19 406 LEU A N 1
ATOM 3255 C CA . LEU A 1 406 ? -8.871 -4.206 3.371 1.00 97.19 406 LEU A CA 1
ATOM 3256 C C . LEU A 1 406 ? -8.746 -2.909 2.569 1.00 97.19 406 LEU A C 1
ATOM 3258 O O . LEU A 1 406 ? -7.905 -2.838 1.681 1.00 97.19 406 LEU A O 1
ATOM 3262 N N . THR A 1 407 ? -9.567 -1.895 2.847 1.00 96.31 407 THR A N 1
ATOM 3263 C CA . THR A 1 407 ? -9.686 -0.680 2.025 1.00 96.31 407 THR A CA 1
ATOM 3264 C C . THR A 1 407 ? -9.011 0.522 2.684 1.00 96.31 407 THR A C 1
ATOM 3266 O O . THR A 1 407 ? -8.511 0.440 3.807 1.00 96.31 407 THR A O 1
ATOM 3269 N N . LEU A 1 408 ? -9.036 1.671 2.009 1.00 94.19 408 LEU A N 1
ATOM 3270 C CA . LEU A 1 408 ? -8.654 2.974 2.567 1.00 94.19 408 LEU A CA 1
ATOM 3271 C C . LEU A 1 408 ? -9.849 3.779 3.119 1.00 94.19 408 LEU A C 1
ATOM 3273 O O . LEU A 1 408 ? -9.686 4.942 3.486 1.00 94.19 408 LEU A O 1
ATOM 3277 N N . ASP A 1 409 ? -11.047 3.183 3.178 1.00 93.25 409 ASP A N 1
ATOM 3278 C CA . ASP A 1 409 ? -12.261 3.840 3.678 1.00 93.25 409 ASP A CA 1
ATOM 3279 C C . ASP A 1 409 ? -12.204 3.996 5.208 1.00 93.25 409 ASP A C 1
ATOM 3281 O O . ASP A 1 409 ? -12.036 3.019 5.949 1.00 93.25 409 ASP A O 1
ATOM 3285 N N . THR A 1 410 ? -12.339 5.243 5.665 1.00 92.56 410 THR A N 1
ATOM 3286 C CA . THR A 1 410 ? -12.426 5.655 7.074 1.00 92.56 410 THR A CA 1
ATOM 3287 C C . THR A 1 410 ? -13.690 6.466 7.376 1.00 92.56 410 THR A C 1
ATOM 3289 O O . THR A 1 410 ? -13.795 7.068 8.443 1.00 92.56 410 THR A O 1
ATOM 3292 N N . SER A 1 411 ? -14.689 6.452 6.486 1.00 91.31 411 SER A N 1
ATOM 3293 C CA . SER A 1 411 ? -15.948 7.208 6.615 1.00 91.31 411 SER A CA 1
ATOM 3294 C C . SER A 1 411 ? -16.706 6.942 7.921 1.00 91.31 411 SER A C 1
ATOM 3296 O O . SER A 1 411 ? -17.379 7.832 8.436 1.00 91.31 411 SER A O 1
ATOM 3298 N N . GLN A 1 412 ? -16.556 5.743 8.495 1.00 92.44 412 GLN A N 1
ATOM 3299 C CA . GLN A 1 412 ? -17.154 5.377 9.781 1.00 92.44 412 GLN A CA 1
ATOM 3300 C C . GLN A 1 412 ? -16.531 6.128 10.968 1.00 92.44 412 GLN A C 1
ATOM 3302 O O . GLN A 1 412 ? -17.197 6.327 11.980 1.00 92.44 412 GLN A O 1
ATOM 3307 N N . GLN A 1 413 ? -15.262 6.539 10.864 1.00 93.31 413 GLN A N 1
ATOM 3308 C CA . GLN A 1 413 ? -14.492 7.172 11.943 1.00 93.31 413 GLN A CA 1
ATOM 3309 C C . GLN A 1 413 ? -14.499 6.368 13.257 1.00 93.31 413 GLN A C 1
ATOM 3311 O O . GLN A 1 413 ? -14.507 6.938 14.349 1.00 93.31 413 GLN A O 1
ATOM 3316 N N . TYR A 1 414 ? -14.541 5.037 13.176 1.00 95.44 414 TYR A N 1
ATOM 3317 C CA . TYR A 1 414 ? -14.608 4.176 14.356 1.00 95.44 414 TYR A CA 1
ATOM 3318 C C . TYR A 1 414 ? -13.225 3.789 14.876 1.00 95.44 414 TYR A C 1
ATOM 3320 O O . TYR A 1 414 ? -12.307 3.486 14.117 1.00 95.44 414 TYR A O 1
ATOM 3328 N N . PHE A 1 415 ? -13.123 3.769 16.201 1.00 96.38 415 PHE A N 1
ATOM 3329 C CA . PHE A 1 415 ? -12.054 3.160 16.969 1.00 96.38 415 PHE A CA 1
ATOM 3330 C C . PHE A 1 415 ? -12.612 1.892 17.611 1.00 96.38 415 PHE A C 1
ATOM 3332 O O . PHE A 1 415 ? -13.514 1.951 18.455 1.00 96.38 415 PHE A O 1
ATOM 3339 N N . PHE A 1 416 ? -12.115 0.745 17.165 1.00 97.75 416 PHE A N 1
ATOM 3340 C CA . PHE A 1 416 ? -12.615 -0.551 17.597 1.00 97.75 416 PHE A CA 1
ATOM 3341 C C . PHE A 1 416 ? -11.867 -1.011 18.842 1.00 97.75 416 PHE A C 1
ATOM 3343 O O . PHE A 1 416 ? -10.663 -0.805 18.964 1.00 97.75 416 PHE A O 1
ATOM 3350 N N . VAL A 1 417 ? -12.576 -1.661 19.756 1.00 97.50 417 VAL A N 1
ATOM 3351 C CA . VAL A 1 417 ? -12.006 -2.262 20.960 1.00 97.50 417 VAL A CA 1
ATOM 3352 C C . VAL A 1 417 ? -12.526 -3.680 21.091 1.00 97.50 417 VAL A C 1
ATOM 3354 O O . VAL A 1 417 ? -13.736 -3.897 21.073 1.00 97.50 417 VAL A O 1
ATOM 3357 N N . TRP A 1 418 ? -11.630 -4.650 21.222 1.00 97.38 418 TRP A N 1
ATOM 3358 C CA . TRP A 1 418 ? -11.975 -6.043 21.476 1.00 97.38 418 TRP A CA 1
ATOM 3359 C C . TRP A 1 418 ? -11.603 -6.437 22.899 1.00 97.38 418 TRP A C 1
ATOM 3361 O O . TRP A 1 418 ? -10.439 -6.335 23.286 1.00 97.38 418 TRP A O 1
ATOM 3371 N N . THR A 1 419 ? -12.587 -6.942 23.648 1.00 94.75 419 THR A N 1
ATOM 3372 C CA . THR A 1 419 ? -12.416 -7.389 25.039 1.00 94.75 419 THR A CA 1
ATOM 3373 C C . THR A 1 419 ? -12.654 -8.884 25.222 1.00 94.75 419 THR A C 1
ATOM 3375 O O . THR A 1 419 ? -13.235 -9.550 24.367 1.00 94.75 419 THR A O 1
ATOM 3378 N N . GLY A 1 420 ? -12.176 -9.449 26.334 1.00 89.38 420 GLY A N 1
ATOM 3379 C CA . GLY A 1 420 ? -12.467 -10.820 26.778 1.00 89.38 420 GLY A CA 1
ATOM 3380 C C . GLY A 1 420 ? -11.534 -11.259 27.910 1.00 89.38 420 GLY A C 1
ATOM 3381 O O . GLY A 1 420 ? -10.637 -10.515 28.279 1.00 89.38 420 GLY A O 1
ATOM 3382 N N . SER A 1 421 ? -11.726 -12.463 28.433 1.00 81.81 421 SER A N 1
ATOM 3383 C CA . SER A 1 421 ? -11.035 -13.010 29.615 1.00 81.81 421 SER A CA 1
ATOM 3384 C C . SER A 1 421 ? -9.671 -13.675 29.348 1.00 81.81 421 SER A C 1
ATOM 3386 O O . SER A 1 421 ? -9.125 -14.335 30.227 1.00 81.81 421 SER A O 1
ATOM 3388 N N . GLY A 1 422 ? -9.106 -13.508 28.149 1.00 80.75 422 GLY A N 1
ATOM 3389 C CA . GLY A 1 422 ? -7.916 -14.238 27.706 1.00 80.75 422 GLY A CA 1
ATOM 3390 C C . GLY A 1 422 ? -8.283 -15.620 27.156 1.00 80.75 422 GLY A C 1
ATOM 3391 O O . GLY A 1 422 ? -9.288 -16.215 27.527 1.00 80.75 422 GLY A O 1
ATOM 3392 N N . GLY A 1 423 ? -7.515 -16.116 26.181 1.00 81.69 423 GLY A N 1
ATOM 3393 C CA . GLY A 1 423 ? -7.806 -17.415 25.562 1.00 81.69 423 GLY A CA 1
ATOM 3394 C C . GLY A 1 423 ? -9.120 -17.481 24.768 1.00 81.69 423 GLY A C 1
ATOM 3395 O O . GLY A 1 423 ? -9.591 -18.576 24.513 1.00 81.69 423 GLY A O 1
ATOM 3396 N N . ASN A 1 424 ? -9.702 -16.346 24.350 1.00 89.06 424 ASN A N 1
ATOM 3397 C CA . ASN A 1 424 ? -10.992 -16.271 23.627 1.00 89.06 424 ASN A CA 1
ATOM 3398 C C . ASN A 1 424 ? -10.864 -16.270 22.087 1.00 89.06 424 ASN A C 1
ATOM 3400 O O . ASN A 1 424 ? -11.783 -15.866 21.381 1.00 89.06 424 ASN A O 1
ATOM 3404 N N . GLY A 1 425 ? -9.685 -16.592 21.545 1.00 91.19 425 GLY A N 1
ATOM 3405 C CA . GLY A 1 425 ? -9.435 -16.606 20.095 1.00 91.19 425 GLY A CA 1
ATOM 3406 C C . GLY A 1 425 ? -9.098 -15.257 19.436 1.00 91.19 425 GLY A C 1
ATOM 3407 O O . GLY A 1 425 ? -8.697 -15.255 18.275 1.00 91.19 425 GLY A O 1
ATOM 3408 N N . LYS A 1 426 ? -9.138 -14.126 20.164 1.00 94.19 426 LYS A N 1
ATOM 3409 C CA . LYS A 1 426 ? -8.762 -12.783 19.652 1.00 94.19 426 LYS A CA 1
ATOM 3410 C C . LYS A 1 426 ? -7.389 -12.764 18.967 1.00 94.19 426 LYS A C 1
ATOM 3412 O O . LYS A 1 426 ? -7.281 -12.370 17.813 1.00 94.19 426 LYS A O 1
ATOM 3417 N N . GLY A 1 427 ? -6.353 -13.251 19.656 1.00 94.12 427 GLY A N 1
ATOM 3418 C CA . GLY A 1 427 ? -4.991 -13.301 19.110 1.00 94.12 427 GLY A CA 1
ATOM 3419 C C . GLY A 1 427 ? -4.859 -14.218 17.889 1.00 94.12 427 GLY A C 1
ATOM 3420 O O . GLY A 1 427 ? -4.092 -13.924 16.982 1.00 94.12 427 GLY A O 1
ATOM 3421 N N . ARG A 1 428 ? -5.658 -15.293 17.810 1.00 95.81 428 ARG A N 1
ATOM 3422 C CA . ARG A 1 428 ? -5.686 -16.187 16.640 1.00 95.81 428 ARG A CA 1
ATOM 3423 C C . ARG A 1 428 ? -6.322 -15.509 15.427 1.00 95.81 428 ARG A C 1
ATOM 3425 O O . ARG A 1 428 ? -5.779 -15.606 14.333 1.00 95.81 428 ARG A O 1
ATOM 3432 N N . LEU A 1 429 ? -7.415 -14.773 15.631 1.00 97.19 429 LEU A N 1
ATOM 3433 C CA . LEU A 1 429 ? -8.037 -13.963 14.581 1.00 97.19 429 LEU A CA 1
ATOM 3434 C C . LEU A 1 429 ? -7.115 -12.827 14.110 1.00 97.19 429 LEU A C 1
ATOM 3436 O O . LEU A 1 429 ? -7.035 -12.562 12.915 1.00 97.19 429 LEU A O 1
ATOM 3440 N N . LEU A 1 430 ? -6.388 -12.179 15.023 1.00 96.25 430 LEU A N 1
ATOM 3441 C CA . LEU A 1 430 ? -5.394 -11.171 14.650 1.00 96.25 430 LEU A CA 1
ATOM 3442 C C . LEU A 1 430 ? -4.220 -11.763 13.869 1.00 96.25 430 LEU A C 1
ATOM 3444 O O . LEU A 1 430 ? -3.821 -11.172 12.875 1.00 96.25 430 LEU A O 1
ATOM 3448 N N . GLY A 1 431 ? -3.730 -12.947 14.246 1.00 96.50 431 GLY A N 1
ATOM 3449 C CA . GLY A 1 431 ? -2.704 -13.654 13.475 1.00 96.50 431 GLY A CA 1
ATOM 3450 C C . GLY A 1 431 ? -3.167 -14.021 12.058 1.00 96.50 431 GLY A C 1
ATOM 3451 O O . GLY A 1 431 ? -2.384 -13.933 11.117 1.00 96.50 431 GLY A O 1
ATOM 3452 N N . LEU A 1 432 ? -4.450 -14.364 11.872 1.00 96.44 432 LEU A N 1
ATOM 3453 C CA . LEU A 1 432 ? -5.031 -14.510 10.530 1.00 96.44 432 LEU A CA 1
ATOM 3454 C C . LEU A 1 432 ? -5.016 -13.184 9.757 1.00 96.44 432 LEU A C 1
ATOM 3456 O O . LEU A 1 432 ? -4.632 -13.168 8.590 1.00 96.44 432 LEU A O 1
ATOM 3460 N N . MET A 1 433 ? -5.423 -12.080 10.393 1.00 97.00 433 MET A N 1
ATOM 3461 C CA . MET A 1 433 ? -5.418 -10.754 9.763 1.00 97.00 433 MET A CA 1
ATOM 3462 C C . MET A 1 433 ? -4.011 -10.308 9.370 1.00 97.00 433 MET A C 1
ATOM 3464 O O . MET A 1 433 ? -3.841 -9.786 8.273 1.00 97.00 433 MET A O 1
ATOM 3468 N N . GLU A 1 434 ? -3.019 -10.531 10.230 1.00 96.38 434 GLU A N 1
ATOM 3469 C CA . GLU A 1 434 ? -1.612 -10.232 9.963 1.00 96.38 434 GLU A CA 1
ATOM 3470 C C . GLU A 1 434 ? -1.109 -10.996 8.736 1.00 96.38 434 GLU A C 1
ATOM 3472 O O . GLU A 1 434 ? -0.545 -10.390 7.832 1.00 96.38 434 GLU A O 1
ATOM 3477 N N . LYS A 1 435 ? -1.410 -12.296 8.632 1.00 94.50 435 LYS A N 1
ATOM 3478 C CA . LYS A 1 435 ? -1.054 -13.100 7.452 1.00 94.50 435 LYS A CA 1
ATOM 3479 C C . LYS A 1 435 ? -1.761 -12.647 6.176 1.00 94.50 435 LYS A C 1
ATOM 3481 O O . LYS A 1 435 ? -1.149 -12.641 5.117 1.00 94.50 435 LYS A O 1
ATOM 3486 N N . CYS A 1 436 ? -3.030 -12.248 6.271 1.00 92.75 436 CYS A N 1
ATOM 3487 C CA . CYS A 1 436 ? -3.817 -11.820 5.108 1.00 92.75 436 CYS A CA 1
ATOM 3488 C C . CYS A 1 436 ? -3.439 -10.434 4.590 1.00 92.75 436 CYS A C 1
ATOM 3490 O O . CYS A 1 436 ? -3.520 -10.179 3.393 1.00 92.75 436 CYS A O 1
ATOM 3492 N N . LEU A 1 437 ? -3.114 -9.512 5.494 1.00 94.38 437 LEU A N 1
ATOM 3493 C CA . LEU A 1 437 ? -2.786 -8.132 5.153 1.00 94.38 437 LEU A CA 1
ATOM 3494 C C . LEU A 1 437 ? -1.283 -7.933 4.938 1.00 94.38 437 LEU A C 1
ATOM 3496 O O . LEU A 1 437 ? -0.909 -6.994 4.239 1.00 94.38 437 LEU A O 1
ATOM 3500 N N . GLY A 1 438 ? -0.432 -8.776 5.529 1.00 94.19 438 GLY A N 1
ATOM 3501 C CA . GLY A 1 438 ? 1.023 -8.691 5.439 1.00 94.19 438 GLY A CA 1
ATOM 3502 C C . GLY A 1 438 ? 1.519 -7.277 5.725 1.00 94.19 438 GLY A C 1
ATOM 3503 O O . GLY A 1 438 ? 1.264 -6.714 6.787 1.00 94.19 438 GLY A O 1
ATOM 3504 N N . VAL A 1 439 ? 2.141 -6.665 4.718 1.00 93.50 439 VAL A N 1
ATOM 3505 C CA . VAL A 1 439 ? 2.665 -5.288 4.736 1.00 93.50 439 VAL A CA 1
ATOM 3506 C C . VAL A 1 439 ? 1.639 -4.198 5.099 1.00 93.50 439 VAL A C 1
ATOM 3508 O O . VAL A 1 439 ? 2.028 -3.080 5.428 1.00 93.50 439 VAL A O 1
ATOM 3511 N N . TYR A 1 440 ? 0.334 -4.484 5.037 1.00 96.19 440 TYR A N 1
ATOM 3512 C CA . TYR A 1 440 ? -0.739 -3.555 5.416 1.00 96.19 440 TYR A CA 1
ATOM 3513 C C . TYR A 1 440 ? -1.191 -3.686 6.884 1.00 96.19 440 TYR A C 1
ATOM 3515 O O . TYR A 1 440 ? -2.056 -2.920 7.325 1.00 96.19 440 TYR A O 1
ATOM 3523 N N . TYR A 1 441 ? -0.666 -4.652 7.636 1.00 96.38 441 TYR A N 1
ATOM 3524 C CA . TYR A 1 441 ? -0.951 -4.844 9.056 1.00 96.38 441 TYR A CA 1
ATOM 3525 C C . TYR A 1 441 ? 0.178 -4.272 9.907 1.00 96.38 441 TYR A C 1
ATOM 3527 O O . TYR A 1 441 ? 1.347 -4.525 9.636 1.00 96.38 441 TYR A O 1
ATOM 3535 N N . GLN A 1 442 ? -0.171 -3.555 10.974 1.00 94.88 442 GLN A N 1
ATOM 3536 C CA . GLN A 1 442 ? 0.815 -3.060 11.927 1.00 94.88 442 GLN A CA 1
ATOM 3537 C C . GLN A 1 442 ? 0.374 -3.326 13.363 1.00 94.88 442 GLN A C 1
ATOM 3539 O O . GLN A 1 442 ? -0.700 -2.893 13.786 1.00 94.88 442 GLN A O 1
ATOM 3544 N N . SER A 1 443 ? 1.247 -3.976 14.132 1.00 93.12 443 SER A N 1
ATOM 3545 C CA . SER A 1 443 ? 1.147 -4.026 15.591 1.00 93.12 443 SER A CA 1
ATOM 3546 C C . SER A 1 443 ? 1.866 -2.818 16.193 1.00 93.12 443 SER A C 1
ATOM 3548 O O . SER A 1 443 ? 2.999 -2.512 15.812 1.00 93.12 443 SER A O 1
ATOM 3550 N N . ILE A 1 444 ? 1.199 -2.105 17.101 1.00 89.88 444 ILE A N 1
ATOM 3551 C CA . ILE A 1 444 ? 1.689 -0.874 17.727 1.00 89.88 444 ILE A CA 1
ATOM 3552 C C . ILE A 1 444 ? 1.569 -1.003 19.245 1.00 89.88 444 ILE A C 1
ATOM 3554 O O . ILE A 1 444 ? 0.551 -1.455 19.770 1.00 89.88 444 ILE A O 1
ATOM 3558 N N . GLY A 1 445 ? 2.609 -0.572 19.962 1.00 87.19 445 GLY A N 1
ATOM 3559 C CA . GLY A 1 445 ? 2.596 -0.546 21.422 1.00 87.19 445 GLY A CA 1
ATOM 3560 C C . GLY A 1 445 ? 1.477 0.351 21.980 1.00 87.19 445 GLY A C 1
ATOM 3561 O O . GLY A 1 445 ? 1.174 1.403 21.405 1.00 87.19 445 GLY A O 1
ATOM 3562 N N . PRO A 1 446 ? 0.877 -0.010 23.126 1.00 82.69 446 PRO A N 1
ATOM 3563 C CA . PRO A 1 446 ? -0.246 0.727 23.708 1.00 82.69 446 PRO A CA 1
ATOM 3564 C C . PRO A 1 446 ? 0.162 2.128 24.182 1.00 82.69 446 PRO A C 1
ATOM 3566 O O . PRO A 1 446 ? -0.673 3.030 24.226 1.00 82.69 446 PRO A O 1
ATOM 3569 N N . THR A 1 447 ? 1.458 2.338 24.444 1.00 85.81 447 THR A N 1
ATOM 3570 C CA . THR A 1 447 ? 2.066 3.628 24.803 1.00 85.81 447 THR A CA 1
ATOM 3571 C C . THR A 1 447 ? 1.720 4.745 23.827 1.00 85.81 447 THR A C 1
ATOM 3573 O O . THR A 1 447 ? 1.579 5.896 24.247 1.00 85.81 447 THR A O 1
ATOM 3576 N N . PHE A 1 448 ? 1.515 4.419 22.548 1.00 84.44 448 PHE A N 1
ATOM 3577 C CA . PHE A 1 448 ? 1.087 5.378 21.535 1.00 84.44 448 PHE A CA 1
ATOM 3578 C C . PHE A 1 448 ? -0.279 5.998 21.867 1.00 84.44 448 PHE A C 1
ATOM 3580 O O . PHE A 1 448 ? -0.491 7.193 21.693 1.00 84.44 448 PHE A O 1
ATOM 3587 N N . LEU A 1 449 ? -1.215 5.200 22.387 1.00 88.44 449 LEU A N 1
ATOM 3588 C CA . LEU A 1 449 ? -2.552 5.670 22.746 1.00 88.44 449 LEU A CA 1
ATOM 3589 C C . LEU A 1 449 ? -2.593 6.371 24.104 1.00 88.44 449 LEU A C 1
ATOM 3591 O O . LEU A 1 449 ? -3.542 7.110 24.365 1.00 88.44 449 LEU A O 1
ATOM 3595 N N . THR A 1 450 ? -1.618 6.121 24.979 1.00 87.50 450 THR A N 1
ATOM 3596 C CA . THR A 1 450 ? -1.676 6.531 26.391 1.00 87.50 450 THR A CA 1
ATOM 3597 C C . THR A 1 450 ? -0.792 7.738 26.707 1.00 87.50 450 THR A C 1
ATOM 3599 O O . THR A 1 450 ? -1.072 8.496 27.644 1.00 87.50 450 THR A O 1
ATOM 3602 N N . SER A 1 451 ? 0.217 7.999 25.876 1.00 81.06 451 SER A N 1
ATOM 3603 C CA . SER A 1 451 ? 1.157 9.109 26.037 1.00 81.06 451 SER A CA 1
ATOM 3604 C C . SER A 1 451 ? 0.494 10.473 25.821 1.00 81.06 451 SER A C 1
ATOM 3606 O O . SER A 1 451 ? -0.050 10.767 24.763 1.00 81.06 451 SER A O 1
ATOM 3608 N N . LYS A 1 452 ? 0.571 11.368 26.818 1.00 66.75 452 LYS A N 1
ATOM 3609 C CA . LYS A 1 452 ? -0.061 12.709 26.771 1.00 66.75 452 LYS A CA 1
ATOM 3610 C C . LYS A 1 452 ? 0.531 13.655 25.718 1.00 66.75 452 LYS A C 1
ATOM 3612 O O . LYS A 1 452 ? -0.107 14.656 25.390 1.00 66.75 452 LYS A O 1
ATOM 3617 N N . ARG A 1 453 ? 1.757 13.398 25.255 1.00 54.91 453 ARG A N 1
ATOM 3618 C CA . ARG A 1 453 ? 2.473 14.180 24.240 1.00 54.91 453 ARG A CA 1
ATOM 3619 C C . ARG A 1 453 ? 3.471 13.274 23.538 1.00 54.91 453 ARG A C 1
ATOM 3621 O O . ARG A 1 453 ? 4.356 12.745 24.202 1.00 54.91 453 ARG A O 1
ATOM 3628 N N . GLU A 1 454 ? 3.378 13.177 22.223 1.00 55.00 454 GLU A N 1
ATOM 3629 C CA . GLU A 1 454 ? 4.576 12.922 21.433 1.00 55.00 454 GLU A CA 1
ATOM 3630 C C . GLU A 1 454 ? 5.243 14.266 21.158 1.00 55.00 454 GLU A C 1
ATOM 3632 O O . GLU A 1 454 ? 4.577 15.254 20.832 1.00 55.00 454 GLU A O 1
ATOM 3637 N N . ASP A 1 455 ? 6.554 14.336 21.360 1.00 54.19 455 ASP A N 1
ATOM 3638 C CA . ASP A 1 455 ? 7.323 15.491 20.923 1.00 54.19 455 ASP A CA 1
ATOM 3639 C C . ASP A 1 455 ? 7.293 15.498 19.391 1.00 54.19 455 ASP A C 1
ATOM 3641 O O . ASP A 1 455 ? 7.841 14.604 18.751 1.00 54.19 455 ASP A O 1
ATOM 3645 N N . VAL A 1 456 ? 6.628 16.494 18.798 1.00 50.62 456 VAL A N 1
ATOM 3646 C CA . VAL A 1 456 ? 6.407 16.629 17.341 1.00 50.62 456 VAL A CA 1
ATOM 3647 C C . VAL A 1 456 ? 7.731 16.620 16.549 1.00 50.62 456 VAL A C 1
ATOM 3649 O O . VAL A 1 456 ? 7.737 16.418 15.334 1.00 50.62 456 VAL A O 1
ATOM 3652 N N . ASN A 1 457 ? 8.860 16.827 17.236 1.00 48.97 457 ASN A N 1
ATOM 3653 C CA . ASN A 1 457 ? 10.206 16.807 16.673 1.00 48.97 457 ASN A CA 1
ATOM 3654 C C . ASN A 1 457 ? 10.912 15.439 16.726 1.00 48.97 457 ASN A C 1
ATOM 3656 O O . ASN A 1 457 ? 11.984 15.297 16.121 1.00 48.97 457 ASN A O 1
ATOM 3660 N N . GLN A 1 458 ? 10.372 14.438 17.424 1.00 58.50 458 GLN A N 1
ATOM 3661 C CA . GLN A 1 458 ? 10.973 13.105 17.491 1.00 58.50 458 GLN A CA 1
ATOM 3662 C C . GLN A 1 458 ? 10.567 12.255 16.289 1.00 58.50 458 GLN A C 1
ATOM 3664 O O . GLN A 1 458 ? 9.445 12.327 15.791 1.00 58.50 458 GLN A O 1
ATOM 3669 N N . ALA A 1 459 ? 11.524 11.478 15.788 1.00 60.66 459 ALA A N 1
ATOM 3670 C CA . ALA A 1 459 ? 11.232 10.467 14.791 1.00 60.66 459 ALA A CA 1
ATOM 3671 C C . ALA A 1 459 ? 10.427 9.348 15.457 1.00 60.66 459 ALA A C 1
ATOM 3673 O O . ALA A 1 459 ? 10.821 8.847 16.510 1.00 60.66 459 ALA A O 1
ATOM 3674 N N . ASN A 1 460 ? 9.306 8.976 14.848 1.00 72.44 460 ASN A N 1
ATOM 3675 C CA . ASN A 1 460 ? 8.455 7.906 15.344 1.00 72.44 460 ASN A CA 1
ATOM 3676 C C . ASN A 1 460 ? 8.139 6.954 14.191 1.00 72.44 460 ASN A C 1
ATOM 3678 O O . ASN A 1 460 ? 7.299 7.232 13.333 1.00 72.44 460 ASN A O 1
ATOM 3682 N N . GLU A 1 461 ? 8.855 5.835 14.176 1.00 71.88 461 GLU A N 1
ATOM 3683 C CA . GLU A 1 461 ? 8.735 4.788 13.165 1.00 71.88 461 GLU A CA 1
ATOM 3684 C C . GLU A 1 461 ? 7.335 4.157 13.156 1.00 71.88 461 GLU A C 1
ATOM 3686 O O . GLU A 1 461 ? 6.758 3.956 12.086 1.00 71.88 461 GLU A O 1
ATOM 3691 N N . ALA A 1 462 ? 6.726 3.967 14.333 1.00 73.81 462 ALA A N 1
ATOM 3692 C CA . ALA A 1 462 ? 5.358 3.467 14.439 1.00 73.81 462 ALA A CA 1
ATOM 3693 C C . ALA A 1 462 ? 4.361 4.430 13.774 1.00 73.81 462 ALA A C 1
ATOM 3695 O O . ALA A 1 462 ? 3.497 3.993 13.018 1.00 73.81 462 ALA A O 1
ATOM 3696 N N . LEU A 1 463 ? 4.522 5.746 13.947 1.00 79.19 463 LEU A N 1
ATOM 3697 C CA . LEU A 1 463 ? 3.714 6.729 13.217 1.00 79.19 463 LEU A CA 1
ATOM 3698 C C . LEU A 1 463 ? 3.970 6.718 11.711 1.00 79.19 463 LEU A C 1
ATOM 3700 O O . LEU A 1 463 ? 3.030 6.876 10.937 1.00 79.19 463 LEU A O 1
ATOM 3704 N N . MET A 1 464 ? 5.220 6.557 11.279 1.00 82.62 464 MET A N 1
ATOM 3705 C CA . MET A 1 464 ? 5.541 6.513 9.850 1.00 82.62 464 MET A CA 1
ATOM 3706 C C . MET A 1 464 ? 4.908 5.297 9.165 1.00 82.62 464 MET A C 1
ATOM 3708 O O . MET A 1 464 ? 4.378 5.440 8.061 1.00 82.62 464 MET A O 1
ATOM 3712 N N . SER A 1 465 ? 4.864 4.144 9.841 1.00 85.75 465 SER A N 1
ATOM 3713 C CA . SER A 1 465 ? 4.213 2.926 9.335 1.00 85.75 465 SER A CA 1
ATOM 3714 C C . SER A 1 465 ? 2.703 3.098 9.089 1.00 85.75 465 SER A C 1
ATOM 3716 O O . SER A 1 465 ? 2.135 2.481 8.182 1.00 85.75 465 SER A O 1
ATOM 3718 N N . LEU A 1 466 ? 2.033 4.014 9.805 1.00 89.50 466 LEU A N 1
ATOM 3719 C CA . LEU A 1 466 ? 0.603 4.293 9.611 1.00 89.50 466 LEU A CA 1
ATOM 3720 C C . LEU A 1 466 ? 0.270 4.903 8.241 1.00 89.50 466 LEU A C 1
ATOM 3722 O O . LEU A 1 466 ? -0.898 4.921 7.854 1.00 89.50 466 LEU A O 1
ATOM 3726 N N . ARG A 1 467 ? 1.266 5.388 7.484 1.00 87.81 467 ARG A N 1
ATOM 3727 C CA . ARG A 1 467 ? 1.063 5.900 6.116 1.00 87.81 467 ARG A CA 1
ATOM 3728 C C . ARG A 1 467 ? 0.586 4.822 5.150 1.00 87.81 467 ARG A C 1
ATOM 3730 O O . ARG A 1 467 ? -0.136 5.128 4.206 1.00 87.81 467 ARG A O 1
ATOM 3737 N N . THR A 1 468 ? 1.028 3.593 5.375 1.00 89.38 468 THR A N 1
ATOM 3738 C CA . THR A 1 468 ? 0.799 2.436 4.506 1.00 89.38 468 THR A CA 1
ATOM 3739 C C . THR A 1 468 ? -0.071 1.370 5.167 1.00 89.38 468 THR A C 1
ATOM 3741 O O . THR A 1 468 ? -0.636 0.522 4.483 1.00 89.38 468 THR A O 1
ATOM 3744 N N . THR A 1 469 ? -0.233 1.436 6.488 1.00 94.31 469 THR A N 1
ATOM 3745 C CA . THR A 1 469 ? -1.081 0.526 7.264 1.00 94.31 469 THR A CA 1
ATOM 3746 C C . THR A 1 469 ? -2.560 0.655 6.876 1.00 94.31 469 THR A C 1
ATOM 3748 O O . THR A 1 469 ? -3.083 1.758 6.714 1.00 94.31 469 THR A O 1
ATOM 3751 N N . ARG A 1 470 ? -3.275 -0.473 6.803 1.00 96.00 470 ARG A N 1
ATOM 3752 C CA . ARG A 1 470 ? -4.746 -0.528 6.692 1.00 96.00 470 ARG A CA 1
ATOM 3753 C C . ARG A 1 470 ? -5.430 -1.042 7.953 1.00 96.00 470 ARG A C 1
ATOM 3755 O O . ARG A 1 470 ? -6.556 -0.622 8.228 1.00 96.00 470 ARG A O 1
ATOM 3762 N N . LEU A 1 471 ? -4.742 -1.857 8.754 1.00 97.31 471 LEU A N 1
ATOM 3763 C CA . LEU A 1 471 ? -5.172 -2.260 10.093 1.00 97.31 471 LEU A CA 1
ATOM 3764 C C . LEU A 1 471 ? -4.048 -2.022 11.105 1.00 97.31 471 LEU A C 1
ATOM 3766 O O . LEU A 1 471 ? -3.029 -2.704 11.069 1.00 97.31 471 LEU A O 1
ATOM 3770 N N . ALA A 1 472 ? -4.258 -1.065 12.008 1.00 95.94 472 ALA A N 1
ATOM 3771 C CA . ALA A 1 472 ? -3.371 -0.810 13.137 1.00 95.94 472 ALA A CA 1
ATOM 3772 C C . ALA A 1 472 ? -3.955 -1.456 14.392 1.00 95.94 472 ALA A C 1
ATOM 3774 O O . ALA A 1 472 ? -5.098 -1.166 14.765 1.00 95.94 472 ALA A O 1
ATOM 3775 N N . VAL A 1 473 ? -3.176 -2.316 15.037 1.00 96.44 473 VAL A N 1
ATOM 3776 C CA . VAL A 1 473 ? -3.594 -3.065 16.219 1.00 96.44 473 VAL A CA 1
ATOM 3777 C C . VAL A 1 473 ? -2.754 -2.650 17.413 1.00 96.44 473 VAL A C 1
ATOM 3779 O O . VAL A 1 473 ? -1.535 -2.760 17.395 1.00 96.44 473 VAL A O 1
ATOM 3782 N N . PHE A 1 474 ? -3.429 -2.205 18.462 1.00 94.19 474 PHE A N 1
ATOM 3783 C CA . PHE A 1 474 ? -2.846 -1.830 19.739 1.00 94.19 474 PHE A CA 1
ATOM 3784 C C . PHE A 1 474 ? -3.145 -2.940 20.737 1.00 94.19 474 PHE A C 1
ATOM 3786 O O . PHE A 1 474 ? -4.302 -3.344 20.866 1.00 94.19 474 PHE A O 1
ATOM 3793 N N . GLN A 1 475 ? -2.133 -3.460 21.421 1.00 87.25 475 GLN A N 1
ATOM 3794 C CA . GLN A 1 475 ? -2.301 -4.606 22.317 1.00 87.25 475 GLN A CA 1
ATOM 3795 C C . GLN A 1 475 ? -1.778 -4.295 23.716 1.00 87.25 475 GLN A C 1
ATOM 3797 O O . GLN A 1 475 ? -0.831 -3.532 23.865 1.00 87.25 475 GLN A O 1
ATOM 3802 N N . GLU A 1 476 ? -2.411 -4.910 24.715 1.00 82.19 476 GLU A N 1
ATOM 3803 C CA . GLU A 1 476 ? -1.925 -4.976 26.102 1.00 82.19 476 GLU A CA 1
ATOM 3804 C C . GLU A 1 476 ? -1.708 -3.619 26.806 1.00 82.19 476 GLU A C 1
ATOM 3806 O O . GLU A 1 476 ? -0.680 -3.434 27.455 1.00 82.19 476 GLU A O 1
ATOM 3811 N N . PRO A 1 477 ? -2.650 -2.652 26.737 1.00 86.94 477 PRO A N 1
ATOM 3812 C CA . PRO A 1 477 ? -2.577 -1.515 27.649 1.00 86.94 477 PRO A CA 1
ATOM 3813 C C . PRO A 1 477 ? -2.774 -1.983 29.100 1.00 86.94 477 PRO A C 1
ATOM 3815 O O . PRO A 1 477 ? -3.521 -2.935 29.358 1.00 86.94 477 PRO A O 1
ATOM 3818 N N . GLU A 1 478 ? -2.170 -1.280 30.053 1.00 85.50 478 GLU A N 1
ATOM 3819 C CA . GLU A 1 478 ? -2.461 -1.502 31.468 1.00 85.50 478 GLU A CA 1
ATOM 3820 C C . GLU A 1 478 ? -3.838 -0.912 31.802 1.00 85.50 478 GLU A C 1
ATOM 3822 O O . GLU A 1 478 ? -4.220 0.136 31.281 1.00 85.50 478 GLU A O 1
ATOM 3827 N N . SER A 1 479 ? -4.613 -1.532 32.695 1.00 82.31 479 SER A N 1
ATOM 3828 C CA . SER A 1 479 ? -5.929 -0.983 33.070 1.00 82.31 479 SER A CA 1
ATOM 3829 C C . SER A 1 479 ? -5.829 0.371 33.785 1.00 82.31 479 SER A C 1
ATOM 3831 O O . SER A 1 479 ? -6.752 1.186 33.720 1.00 82.31 479 SER A O 1
ATOM 3833 N N . THR A 1 480 ? -4.676 0.657 34.395 1.00 84.38 480 THR A N 1
ATOM 3834 C CA . THR A 1 480 ? -4.319 1.954 34.986 1.00 84.38 480 THR A CA 1
ATOM 3835 C C . THR A 1 480 ? -3.972 3.030 33.960 1.00 84.38 480 THR A C 1
ATOM 3837 O O . THR A 1 480 ? -3.919 4.211 34.319 1.00 84.38 480 THR A O 1
ATOM 3840 N N . ASP A 1 481 ? -3.762 2.667 32.693 1.00 89.50 481 ASP A N 1
ATOM 3841 C CA . ASP A 1 481 ? -3.463 3.631 31.644 1.00 89.50 481 ASP A CA 1
ATOM 3842 C C . ASP A 1 481 ? -4.644 4.569 31.361 1.00 89.50 481 ASP A C 1
ATOM 3844 O O . ASP A 1 481 ? -5.797 4.355 31.745 1.00 89.50 481 ASP A O 1
ATOM 3848 N N . THR A 1 482 ? -4.350 5.661 30.654 1.00 90.25 482 THR A N 1
ATOM 3849 C CA . THR A 1 482 ? -5.362 6.598 30.164 1.00 90.25 482 THR A CA 1
ATOM 3850 C C . THR A 1 482 ? -5.246 6.765 28.656 1.00 90.25 482 THR A C 1
ATOM 3852 O O . THR A 1 482 ? -4.306 7.396 28.177 1.00 90.25 482 THR A O 1
ATOM 3855 N N . LEU A 1 483 ? -6.237 6.275 27.914 1.00 92.69 483 LEU A N 1
ATOM 3856 C CA . LEU A 1 483 ? -6.388 6.492 26.479 1.00 92.69 483 LEU A CA 1
ATOM 3857 C C . LEU A 1 483 ? -6.596 7.982 26.181 1.00 92.69 483 LEU A C 1
ATOM 3859 O O . LEU A 1 483 ? -7.504 8.630 26.713 1.00 92.69 483 LEU A O 1
ATOM 3863 N N . GLN A 1 484 ? -5.773 8.533 25.295 1.00 90.62 484 GLN A N 1
ATOM 3864 C CA . GLN A 1 484 ? -5.848 9.930 24.900 1.00 90.62 484 GLN A CA 1
ATOM 3865 C C . GLN A 1 484 ? -6.918 10.134 23.823 1.00 90.62 484 GLN A C 1
ATOM 3867 O O . GLN A 1 484 ? -6.732 9.788 22.655 1.00 90.62 484 GLN A O 1
ATOM 3872 N N . ALA A 1 485 ? -8.025 10.784 24.193 1.00 89.62 485 ALA A N 1
ATOM 3873 C CA . ALA A 1 485 ? -9.131 11.068 23.278 1.00 89.62 485 ALA A CA 1
ATOM 3874 C C . ALA A 1 485 ? -8.701 11.873 22.037 1.00 89.62 485 ALA A C 1
ATOM 3876 O O . ALA A 1 485 ? -9.272 11.687 20.966 1.00 89.62 485 ALA A O 1
ATOM 3877 N N . GLY A 1 486 ? -7.694 12.748 22.164 1.00 87.38 486 GLY A N 1
ATOM 3878 C CA . GLY A 1 486 ? -7.116 13.488 21.036 1.00 87.38 486 GLY A CA 1
ATOM 3879 C C . GLY A 1 486 ? -6.437 12.575 20.011 1.00 87.38 486 GLY A C 1
ATOM 3880 O O . GLY A 1 486 ? -6.711 12.692 18.824 1.00 87.38 486 GLY A O 1
ATOM 3881 N N . ILE A 1 487 ? -5.638 11.608 20.469 1.00 88.31 487 ILE A N 1
ATOM 3882 C CA . ILE A 1 487 ? -4.945 10.652 19.591 1.00 88.31 487 ILE A CA 1
ATOM 3883 C C . ILE A 1 487 ? -5.960 9.767 18.865 1.00 88.31 487 ILE A C 1
ATOM 3885 O O . ILE A 1 487 ? -5.867 9.583 17.655 1.00 88.31 487 ILE A O 1
ATOM 3889 N N . ILE A 1 488 ? -6.986 9.287 19.573 1.00 91.06 488 ILE A N 1
ATOM 3890 C CA . ILE A 1 488 ? -8.063 8.488 18.971 1.00 91.06 488 ILE A CA 1
ATOM 3891 C C . ILE A 1 488 ? -8.825 9.287 17.897 1.00 91.06 488 ILE A C 1
ATOM 3893 O O . ILE A 1 488 ? -9.144 8.737 16.843 1.00 91.06 488 ILE A O 1
ATOM 3897 N N . LYS A 1 489 ? -9.086 10.586 18.113 1.00 88.44 489 LYS A N 1
ATOM 3898 C CA . LYS A 1 489 ? -9.694 11.472 17.098 1.00 88.44 489 LYS A CA 1
ATOM 3899 C C . LYS A 1 489 ? -8.815 11.576 15.844 1.00 88.44 489 LYS A C 1
ATOM 3901 O O . LYS A 1 489 ? -9.319 11.420 14.735 1.00 88.44 489 LYS A O 1
ATOM 3906 N N . SER A 1 490 ? -7.503 11.733 16.011 1.00 87.06 490 SER A N 1
ATOM 3907 C CA . SER A 1 490 ? -6.573 11.809 14.878 1.00 87.06 490 SER A CA 1
ATOM 3908 C C . SER A 1 490 ? -6.424 10.473 14.131 1.00 87.06 490 SER A C 1
ATOM 3910 O O . SER A 1 490 ? -6.427 10.458 12.903 1.00 87.06 490 SER A O 1
ATOM 3912 N N . LEU A 1 491 ? -6.378 9.339 14.841 1.00 88.56 491 LEU A N 1
ATOM 3913 C CA . LEU A 1 491 ? -6.286 7.993 14.247 1.00 88.56 491 LEU A CA 1
ATOM 3914 C C . LEU A 1 491 ? -7.529 7.565 13.461 1.00 88.56 491 LEU A C 1
ATOM 3916 O O . LEU A 1 491 ? -7.454 6.687 12.607 1.00 88.56 491 LEU A O 1
ATOM 3920 N N . THR A 1 492 ? -8.682 8.153 13.762 1.00 88.50 492 THR A N 1
ATOM 3921 C CA . THR A 1 492 ? -9.961 7.823 13.117 1.00 88.50 492 THR A CA 1
ATOM 3922 C C . THR A 1 492 ? -10.260 8.704 11.902 1.00 88.50 492 THR A C 1
ATOM 3924 O O . THR A 1 492 ? -11.375 8.680 11.385 1.00 88.50 492 THR A O 1
ATOM 3927 N N . GLY A 1 493 ? -9.255 9.443 11.414 1.00 71.94 493 GLY A N 1
ATOM 3928 C CA . GLY A 1 493 ? -9.281 10.113 10.113 1.00 71.94 493 GLY A CA 1
ATOM 3929 C C . GLY A 1 493 ? -9.806 11.551 10.114 1.00 71.94 493 GLY A C 1
ATOM 3930 O O . GLY A 1 493 ? -10.060 12.082 9.036 1.00 71.94 493 GLY A O 1
ATOM 3931 N N . GLU A 1 494 ? -9.977 12.195 11.275 1.00 68.75 494 GLU A N 1
ATOM 3932 C CA . GLU A 1 494 ? -10.383 13.613 11.327 1.00 68.75 494 GLU A CA 1
ATOM 3933 C C . GLU A 1 494 ? -9.225 14.586 11.121 1.00 68.75 494 GLU A C 1
ATOM 3935 O O . GLU A 1 494 ? -9.398 15.615 10.470 1.00 68.75 494 GLU A O 1
ATOM 3940 N N . ASP A 1 495 ? -8.047 14.251 11.647 1.00 78.94 495 ASP A N 1
ATOM 3941 C CA . ASP A 1 495 ? -6.915 15.168 11.700 1.00 78.94 495 ASP A CA 1
ATOM 3942 C C . ASP A 1 495 ? -5.724 14.653 10.892 1.00 78.94 495 ASP A C 1
ATOM 3944 O O . ASP A 1 495 ? -5.530 13.457 10.669 1.00 78.94 495 ASP A O 1
ATOM 3948 N N . THR A 1 496 ? -4.883 15.591 10.465 1.00 82.81 496 THR A N 1
ATOM 3949 C CA . THR A 1 496 ? -3.580 15.273 9.880 1.00 82.81 496 THR A CA 1
ATOM 3950 C C . THR A 1 496 ? -2.566 15.030 10.993 1.00 82.81 496 THR A C 1
ATOM 3952 O O . THR A 1 496 ? -2.371 15.886 11.856 1.00 82.81 496 THR A O 1
ATOM 3955 N N . ILE A 1 497 ? -1.868 13.901 10.940 1.00 82.69 497 ILE A N 1
ATOM 3956 C CA . ILE A 1 497 ? -0.726 13.605 11.803 1.00 82.69 497 ILE A CA 1
ATOM 3957 C C . ILE A 1 497 ? 0.548 14.122 11.126 1.00 82.69 497 ILE A C 1
ATOM 3959 O O . ILE A 1 497 ? 0.686 14.074 9.903 1.00 82.69 497 ILE A O 1
ATOM 3963 N N . SER A 1 498 ? 1.470 14.666 11.923 1.00 79.88 498 SER A N 1
ATOM 3964 C CA . SER A 1 498 ? 2.790 15.115 11.467 1.00 79.88 498 SER A CA 1
ATOM 3965 C C . SER A 1 498 ? 3.874 14.302 12.171 1.00 79.88 498 SER A C 1
ATOM 3967 O O . SER A 1 498 ? 3.888 14.261 13.395 1.00 79.88 498 SER A O 1
ATOM 3969 N N . THR A 1 499 ? 4.780 13.682 11.419 1.00 76.69 499 THR A N 1
ATOM 3970 C CA . THR A 1 499 ? 5.915 12.891 11.941 1.00 76.69 499 THR A CA 1
ATOM 3971 C C . THR A 1 499 ? 7.090 12.961 10.956 1.00 76.69 499 THR A C 1
ATOM 3973 O O . THR A 1 499 ? 6.972 13.586 9.903 1.00 76.69 499 THR A O 1
ATOM 3976 N N . ARG A 1 500 ? 8.242 12.377 11.282 1.00 72.12 500 ARG A N 1
ATOM 3977 C CA . ARG A 1 500 ? 9.393 12.245 10.379 1.00 72.12 500 ARG A CA 1
ATOM 3978 C C . ARG A 1 500 ? 10.082 10.901 10.576 1.00 72.12 500 ARG A C 1
ATOM 3980 O O . ARG A 1 500 ? 10.079 10.356 11.677 1.00 72.12 500 ARG A O 1
ATOM 3987 N N . GLU A 1 501 ? 10.726 10.415 9.523 1.00 67.69 501 GLU A N 1
ATOM 3988 C CA . GLU A 1 501 ? 11.722 9.347 9.638 1.00 67.69 501 GLU A CA 1
ATOM 3989 C C . GLU A 1 501 ? 12.971 9.847 10.377 1.00 67.69 501 GLU A C 1
ATOM 3991 O O . GLU A 1 501 ? 13.229 11.056 10.464 1.00 67.69 501 GLU A O 1
ATOM 3996 N N . ASN A 1 502 ? 13.773 8.914 10.892 1.00 68.38 502 ASN A N 1
ATOM 3997 C CA . ASN A 1 502 ? 15.088 9.237 11.438 1.00 68.38 502 ASN A CA 1
ATOM 3998 C C . ASN A 1 502 ? 15.918 9.976 10.380 1.00 68.38 502 ASN A C 1
ATOM 4000 O O . ASN A 1 502 ? 16.099 9.485 9.272 1.00 68.38 502 ASN A O 1
ATOM 4004 N N . TYR A 1 503 ? 16.397 11.177 10.722 1.00 65.50 503 TYR A N 1
ATOM 4005 C CA . TYR A 1 503 ? 17.129 12.080 9.817 1.00 65.50 503 TYR A CA 1
ATOM 4006 C C . TYR A 1 503 ? 16.353 12.544 8.563 1.00 65.50 503 TYR A C 1
ATOM 4008 O O . TYR A 1 503 ? 16.925 13.220 7.711 1.00 65.50 503 TYR A O 1
ATOM 4016 N N . GLY A 1 504 ? 15.051 12.250 8.472 1.00 65.75 504 GLY A N 1
ATOM 4017 C CA . GLY A 1 504 ? 14.181 12.643 7.367 1.00 65.75 504 GLY A CA 1
ATOM 4018 C C . GLY A 1 504 ? 13.482 13.991 7.569 1.00 65.75 504 GLY A C 1
ATOM 4019 O O . GLY A 1 504 ? 13.495 14.591 8.652 1.00 65.75 504 GLY A O 1
ATOM 4020 N N . HIS A 1 505 ? 12.831 14.466 6.506 1.00 73.06 505 HIS A N 1
ATOM 4021 C CA . HIS A 1 505 ? 11.961 15.640 6.556 1.00 73.06 505 HIS A CA 1
ATOM 4022 C C . HIS A 1 505 ? 10.627 15.318 7.241 1.00 73.06 505 HIS A C 1
ATOM 4024 O O . HIS A 1 505 ? 10.153 14.183 7.215 1.00 73.06 505 HIS A O 1
ATOM 4030 N N . GLN A 1 506 ? 9.998 16.336 7.832 1.00 78.19 506 GLN A N 1
ATOM 4031 C CA . GLN A 1 506 ? 8.664 16.193 8.407 1.00 78.19 506 GLN A CA 1
ATOM 4032 C C . GLN A 1 506 ? 7.622 15.956 7.310 1.00 78.19 506 GLN A C 1
ATOM 4034 O O . GLN A 1 506 ? 7.518 16.723 6.353 1.00 78.19 506 GLN A O 1
ATOM 4039 N N . VAL A 1 507 ? 6.828 14.905 7.483 1.00 80.06 507 VAL A N 1
ATOM 4040 C CA . VAL A 1 507 ? 5.726 14.506 6.613 1.00 80.06 507 VAL A CA 1
ATOM 4041 C C . VAL A 1 507 ? 4.412 14.702 7.358 1.00 80.06 507 VAL A C 1
ATOM 4043 O O . VAL A 1 507 ? 4.303 14.426 8.553 1.00 80.06 507 VAL A O 1
ATOM 4046 N N . LYS A 1 508 ? 3.403 15.185 6.634 1.00 85.62 508 LYS A N 1
ATOM 4047 C CA . LYS A 1 508 ? 2.033 15.341 7.121 1.00 85.62 508 LYS A CA 1
ATOM 4048 C C . LYS A 1 508 ? 1.107 14.434 6.325 1.00 85.62 508 LYS A C 1
ATOM 4050 O O . LYS A 1 508 ? 1.136 14.485 5.096 1.00 85.62 508 LYS A O 1
ATOM 4055 N N . PHE A 1 509 ? 0.297 13.626 7.000 1.00 87.00 509 PHE A N 1
ATOM 4056 C CA . PHE A 1 509 ? -0.679 12.750 6.352 1.00 87.00 509 PHE A CA 1
ATOM 4057 C C . PHE A 1 509 ? -1.891 12.493 7.252 1.00 87.00 509 PHE A C 1
ATOM 4059 O O . PHE A 1 509 ? -1.804 12.585 8.474 1.00 87.00 509 PHE A O 1
ATOM 4066 N N . THR A 1 510 ? -3.030 12.171 6.647 1.00 88.69 510 THR A N 1
ATOM 4067 C CA . THR A 1 510 ? -4.227 11.726 7.372 1.00 88.69 510 THR A CA 1
ATOM 4068 C C . THR A 1 510 ? -4.244 10.198 7.388 1.00 88.69 510 THR A C 1
ATOM 4070 O O . THR A 1 510 ? -4.191 9.608 6.304 1.00 88.69 510 THR A O 1
ATOM 4073 N N . PRO A 1 511 ? -4.312 9.544 8.561 1.00 89.75 511 PRO A N 1
ATOM 4074 C CA . PRO A 1 511 ? -4.400 8.089 8.642 1.00 89.75 511 PRO A CA 1
ATOM 4075 C C . PRO A 1 511 ? -5.633 7.550 7.906 1.00 89.75 511 PRO A C 1
ATOM 4077 O O . PRO A 1 511 ? -6.734 8.092 8.032 1.00 89.75 511 PRO A O 1
ATOM 4080 N N . ARG A 1 512 ? -5.444 6.478 7.128 1.00 92.12 512 ARG A N 1
ATOM 4081 C CA . ARG A 1 512 ? -6.514 5.774 6.387 1.00 92.12 512 ARG A CA 1
ATOM 4082 C C . ARG A 1 512 ? -6.721 4.328 6.865 1.00 92.12 512 ARG A C 1
ATOM 4084 O O . ARG A 1 512 ? -7.435 3.537 6.241 1.00 92.12 512 ARG A O 1
ATOM 4091 N N . ASN A 1 513 ? -6.101 3.983 7.989 1.00 93.75 513 ASN A N 1
ATOM 4092 C CA . ASN A 1 513 ? -6.206 2.678 8.619 1.00 93.75 513 ASN A CA 1
ATOM 4093 C C . ASN A 1 513 ? -7.458 2.573 9.500 1.00 93.75 513 ASN A C 1
ATOM 4095 O O . ASN A 1 513 ? -7.999 3.561 9.994 1.00 93.75 513 ASN A O 1
ATOM 4099 N N . LYS A 1 514 ? -7.891 1.339 9.748 1.00 96.31 514 LYS A N 1
ATOM 4100 C CA . LYS A 1 514 ? -8.784 1.013 10.860 1.00 96.31 514 LYS A CA 1
ATOM 4101 C C . LYS A 1 514 ? -7.915 0.784 12.092 1.00 96.31 514 LYS A C 1
ATOM 4103 O O . LYS A 1 514 ? -6.854 0.169 11.994 1.00 96.31 514 LYS A O 1
ATOM 4108 N N . SER A 1 515 ? -8.337 1.325 13.230 1.00 95.56 515 SER A N 1
ATOM 4109 C CA . SER A 1 515 ? -7.603 1.237 14.497 1.00 95.56 515 SER A CA 1
ATOM 4110 C C . SER A 1 515 ? -8.345 0.321 15.462 1.00 95.56 515 SER A C 1
ATOM 4112 O O . SER A 1 515 ? -9.537 0.527 15.705 1.00 95.56 515 SER A O 1
ATOM 4114 N N . LEU A 1 516 ? -7.647 -0.680 15.994 1.00 97.31 516 LEU A N 1
ATOM 4115 C CA . LEU A 1 516 ? -8.204 -1.703 16.869 1.00 97.31 516 LEU A CA 1
ATOM 4116 C C . LEU A 1 516 ? -7.371 -1.837 18.146 1.00 97.31 516 LEU A C 1
ATOM 4118 O O . LEU A 1 516 ? -6.200 -2.184 18.082 1.00 97.31 516 LEU A O 1
ATOM 4122 N N . LEU A 1 517 ? -7.984 -1.617 19.304 1.00 96.69 517 LEU A N 1
ATOM 4123 C CA . LEU A 1 517 ? -7.404 -1.938 20.605 1.00 96.69 517 LEU A CA 1
ATOM 4124 C C . LEU A 1 517 ? -7.839 -3.334 21.046 1.00 96.69 517 LEU A C 1
ATOM 4126 O O . LEU A 1 517 ? -9.028 -3.644 21.031 1.00 96.69 517 LEU A O 1
ATOM 4130 N N . VAL A 1 518 ? -6.902 -4.157 21.499 1.00 95.38 518 VAL A N 1
ATOM 4131 C CA . VAL A 1 518 ? -7.189 -5.438 22.145 1.00 95.38 518 VAL A CA 1
ATOM 4132 C C . VAL A 1 518 ? -6.707 -5.396 23.583 1.00 95.38 518 VAL A C 1
ATOM 4134 O O . VAL A 1 518 ? -5.526 -5.188 23.854 1.00 95.38 518 VAL A O 1
ATOM 4137 N N . CYS A 1 519 ? -7.634 -5.610 24.511 1.00 92.56 519 CYS A N 1
ATOM 4138 C CA . CYS A 1 519 ? -7.353 -5.614 25.940 1.00 92.56 519 CYS A CA 1
ATOM 4139 C C . CYS A 1 519 ? -8.314 -6.551 26.680 1.00 92.56 519 CYS A C 1
ATOM 4141 O O . CYS A 1 519 ? -9.332 -6.976 26.135 1.00 92.56 519 CYS A O 1
ATOM 4143 N N . ASN A 1 520 ? -7.992 -6.906 27.920 1.00 90.06 520 ASN A N 1
ATOM 4144 C CA . ASN A 1 520 ? -8.932 -7.634 28.778 1.00 90.06 520 ASN A CA 1
ATOM 4145 C C . ASN A 1 520 ? -9.817 -6.644 29.543 1.00 90.06 520 ASN A C 1
ATOM 4147 O O . ASN A 1 520 ? -11.042 -6.755 29.518 1.00 90.06 520 ASN A O 1
ATOM 4151 N N . GLU A 1 521 ? -9.184 -5.625 30.123 1.00 88.31 521 GLU A N 1
ATOM 4152 C CA . GLU A 1 521 ? -9.821 -4.472 30.752 1.00 88.31 521 GLU A CA 1
ATOM 4153 C C . GLU A 1 521 ? -9.548 -3.227 29.907 1.00 88.31 521 GLU A C 1
ATOM 4155 O O . GLU A 1 521 ? -8.437 -3.026 29.415 1.00 88.31 521 GLU A O 1
ATOM 4160 N N . ILE A 1 522 ? -10.572 -2.407 29.678 1.00 92.25 522 ILE A N 1
ATOM 4161 C CA . ILE A 1 522 ? -10.419 -1.174 28.903 1.00 92.25 522 ILE A CA 1
ATOM 4162 C C . ILE A 1 522 ? -9.872 -0.091 29.848 1.00 92.25 522 ILE A C 1
ATOM 4164 O O . ILE A 1 522 ? -10.509 0.149 30.875 1.00 92.25 522 ILE A O 1
ATOM 4168 N N . PRO A 1 523 ? -8.742 0.572 29.528 1.00 91.19 523 PRO A N 1
ATOM 4169 C CA . PRO A 1 523 ? -8.164 1.609 30.388 1.00 91.19 523 PRO A CA 1
ATOM 4170 C C . PRO A 1 523 ? -9.080 2.826 30.550 1.00 91.19 523 PRO A C 1
ATOM 4172 O O . PRO A 1 523 ? -10.089 2.954 29.859 1.00 91.19 523 PRO A O 1
ATOM 4175 N N . ASN A 1 524 ? -8.710 3.779 31.405 1.00 88.88 524 ASN A N 1
ATOM 4176 C CA . ASN A 1 524 ? -9.434 5.049 31.521 1.00 88.88 524 ASN A CA 1
ATOM 4177 C C . ASN A 1 524 ? -9.356 5.876 30.224 1.00 88.88 524 ASN A C 1
ATOM 4179 O O . ASN A 1 524 ? -8.466 5.684 29.400 1.00 88.88 524 ASN A O 1
ATOM 4183 N N . VAL A 1 525 ? -10.246 6.857 30.055 1.00 90.69 525 VAL A N 1
ATOM 4184 C CA . VAL A 1 525 ? -10.191 7.830 28.944 1.00 90.69 525 VAL A CA 1
ATOM 4185 C C . VAL A 1 525 ? -9.886 9.231 29.455 1.00 90.69 525 VAL A C 1
ATOM 4187 O O . VAL A 1 525 ? -10.379 9.651 30.501 1.00 90.69 525 VAL A O 1
ATOM 4190 N N . SER A 1 526 ? -9.073 9.984 28.711 1.00 87.69 526 SER A N 1
ATOM 4191 C CA . SER A 1 526 ? -8.683 11.344 29.105 1.00 87.69 526 SER A CA 1
ATOM 4192 C C . SER A 1 526 ? -9.831 12.354 29.019 1.00 87.69 526 SER A C 1
ATOM 4194 O O . SER A 1 526 ? -9.801 13.382 29.696 1.00 87.69 526 SER A O 1
ATOM 4196 N N . GLU A 1 527 ? -10.849 12.065 28.206 1.00 82.69 527 GLU A N 1
ATOM 4197 C CA . GLU A 1 527 ? -12.031 12.898 28.003 1.00 82.69 527 GLU A CA 1
ATOM 4198 C C . GLU A 1 527 ? -13.250 12.023 27.655 1.00 82.69 527 GLU A C 1
ATOM 4200 O O . GLU A 1 527 ? -13.164 11.148 26.797 1.00 82.69 527 GLU A O 1
ATOM 4205 N N . SER A 1 528 ? -14.406 12.309 28.267 1.00 81.31 528 SER A N 1
ATOM 4206 C CA . SER A 1 528 ? -15.682 11.613 28.032 1.00 81.31 528 SER A CA 1
ATOM 4207 C C . SER A 1 528 ? -16.690 12.548 27.346 1.00 81.31 528 SER A C 1
ATOM 4209 O O . SER A 1 528 ? -17.597 13.092 27.970 1.00 81.31 528 SER A O 1
ATOM 4211 N N . THR A 1 529 ? -16.512 12.804 26.046 1.00 82.69 529 THR A N 1
ATOM 4212 C CA . THR A 1 529 ? -17.431 13.646 25.249 1.00 82.69 529 THR A CA 1
ATOM 4213 C C . THR A 1 529 ? -18.246 12.834 24.252 1.00 82.69 529 THR A C 1
ATOM 4215 O O . THR A 1 529 ? -17.812 11.785 23.782 1.00 82.69 529 THR A O 1
ATOM 4218 N N . LEU A 1 530 ? -19.409 13.355 23.838 1.00 84.06 530 LEU A N 1
ATOM 4219 C CA . LEU A 1 530 ? -20.202 12.770 22.743 1.00 84.06 530 LEU A CA 1
ATOM 4220 C C . LEU A 1 530 ? -19.373 12.583 21.464 1.00 84.06 530 LEU A C 1
ATOM 4222 O O . LEU A 1 530 ? -19.501 11.567 20.782 1.00 84.06 530 LEU A O 1
ATOM 4226 N N . ALA A 1 531 ? -18.490 13.544 21.171 1.00 84.62 531 ALA A N 1
ATOM 4227 C CA . ALA A 1 531 ? -17.570 13.457 20.049 1.00 84.62 531 ALA A CA 1
ATOM 4228 C C . ALA A 1 531 ? -16.652 12.236 20.169 1.00 84.62 531 ALA A C 1
ATOM 4230 O O . ALA A 1 531 ? -16.439 11.565 19.172 1.00 84.62 531 ALA A O 1
ATOM 4231 N N . PHE A 1 532 ? -16.123 11.913 21.350 1.00 90.00 532 PHE A N 1
ATOM 4232 C CA . PHE A 1 532 ? -15.319 10.705 21.556 1.00 90.00 532 PHE A CA 1
ATOM 4233 C C . PHE A 1 532 ? -16.160 9.424 21.401 1.00 90.00 532 PHE A C 1
ATOM 4235 O O . PHE A 1 532 ? -15.832 8.558 20.589 1.00 90.00 532 PHE A O 1
ATOM 4242 N N . TRP A 1 533 ? -17.297 9.343 22.098 1.00 91.56 533 TRP A N 1
ATOM 4243 C CA . TRP A 1 533 ? -18.125 8.132 22.147 1.00 91.56 533 TRP A CA 1
ATOM 4244 C C . TRP A 1 533 ? -18.749 7.735 20.805 1.00 91.56 533 TRP A C 1
ATOM 4246 O O . TRP A 1 533 ? -18.943 6.546 20.554 1.00 91.56 533 TRP A O 1
ATOM 4256 N N . ARG A 1 534 ? -18.989 8.680 19.881 1.00 91.56 534 ARG A N 1
ATOM 4257 C CA . ARG A 1 534 ? -19.451 8.319 18.526 1.00 91.56 534 ARG A CA 1
ATOM 4258 C C . ARG A 1 534 ? -18.459 7.439 17.755 1.00 91.56 534 ARG A C 1
ATOM 4260 O O . ARG A 1 534 ? -18.905 6.740 16.849 1.00 91.56 534 ARG A O 1
ATOM 4267 N N . ARG A 1 535 ? -17.171 7.437 18.128 1.00 93.50 535 ARG A N 1
ATOM 4268 C CA . ARG A 1 535 ? -16.106 6.641 17.492 1.00 93.50 535 ARG A CA 1
ATOM 4269 C C . ARG A 1 535 ? -15.875 5.298 18.165 1.00 93.50 535 ARG A C 1
ATOM 4271 O O . ARG A 1 535 ? -15.501 4.343 17.503 1.00 93.50 535 ARG A O 1
ATOM 4278 N N . PHE A 1 536 ? -16.074 5.224 19.473 1.00 95.31 536 PHE A N 1
ATOM 4279 C CA . PHE A 1 536 ? -15.676 4.071 20.272 1.00 95.31 536 PHE A CA 1
ATOM 4280 C C . PHE A 1 536 ? -16.644 2.896 20.076 1.00 95.31 536 PHE A C 1
ATOM 4282 O O . PHE A 1 536 ? -17.855 3.071 20.214 1.00 95.31 536 PHE A O 1
ATOM 4289 N N . ARG A 1 537 ? -16.147 1.704 19.729 1.00 97.38 537 ARG A N 1
ATOM 4290 C CA . ARG A 1 537 ? -16.977 0.501 19.526 1.00 97.38 537 ARG A CA 1
ATOM 4291 C C . ARG A 1 537 ? -16.371 -0.703 20.231 1.00 97.38 537 ARG A C 1
ATOM 4293 O O . ARG A 1 537 ? -15.333 -1.200 19.808 1.00 97.38 537 ARG A O 1
ATOM 4300 N N . VAL A 1 538 ? -17.041 -1.189 21.274 1.00 97.75 538 VAL A N 1
ATOM 4301 C CA . VAL A 1 538 ? -16.585 -2.327 22.083 1.00 97.75 538 VAL A CA 1
ATOM 4302 C C . VAL A 1 538 ? -17.242 -3.618 21.611 1.00 97.75 538 VAL A C 1
ATOM 4304 O O . VAL A 1 538 ? -18.457 -3.770 21.677 1.00 97.75 538 VAL A O 1
ATOM 4307 N N . THR A 1 539 ? -16.431 -4.575 21.171 1.00 97.88 539 THR A N 1
ATOM 4308 C CA . THR A 1 539 ? -16.859 -5.936 20.832 1.00 97.88 539 THR A CA 1
ATOM 4309 C C . THR A 1 539 ? -16.310 -6.910 21.864 1.00 97.88 539 THR A C 1
ATOM 4311 O O . THR A 1 539 ? -15.099 -7.023 22.044 1.00 97.88 539 THR A O 1
ATOM 4314 N N . HIS A 1 540 ? -17.201 -7.621 22.547 1.00 95.69 540 HIS A N 1
ATOM 4315 C CA . HIS A 1 540 ? -16.822 -8.614 23.544 1.00 95.69 540 HIS A CA 1
ATOM 4316 C C . HIS A 1 540 ? -16.725 -10.008 22.915 1.00 95.69 540 HIS A C 1
ATOM 4318 O O . HIS A 1 540 ? -17.635 -10.421 22.199 1.00 95.69 540 HIS A O 1
ATOM 4324 N N . PHE A 1 541 ? -15.638 -10.728 23.198 1.00 96.44 541 PHE A N 1
ATOM 4325 C CA . PHE A 1 541 ? -15.442 -12.126 22.810 1.00 96.44 541 PHE A CA 1
ATOM 4326 C C . PHE A 1 541 ? -15.811 -13.015 24.007 1.00 96.44 541 PHE A C 1
ATOM 4328 O O . PHE A 1 541 ? -15.028 -13.076 24.958 1.00 96.44 541 PHE A O 1
ATOM 4335 N N . PRO A 1 542 ? -16.993 -13.663 23.995 1.00 93.31 542 PRO A N 1
ATOM 4336 C CA . PRO A 1 542 ? -17.583 -14.243 25.202 1.00 93.31 542 PRO A CA 1
ATOM 4337 C C . PRO A 1 542 ? -17.049 -15.635 25.554 1.00 93.31 542 PRO A C 1
ATOM 4339 O O . PRO A 1 542 ? -17.142 -16.041 26.709 1.00 93.31 542 PRO A O 1
ATOM 4342 N N . ASN A 1 543 ? -16.527 -16.383 24.576 1.00 94.25 543 ASN A N 1
ATOM 4343 C CA . ASN A 1 543 ? -16.164 -17.784 24.773 1.00 94.25 543 ASN A CA 1
ATOM 4344 C C . ASN A 1 543 ? -14.712 -17.946 25.228 1.00 94.25 543 ASN A C 1
ATOM 4346 O O . ASN A 1 543 ? -13.835 -17.226 24.760 1.00 94.25 543 ASN A O 1
ATOM 4350 N N . SER A 1 544 ? -14.442 -18.923 26.089 1.00 92.50 544 SER A N 1
ATOM 4351 C CA . SER A 1 544 ? -13.098 -19.275 26.573 1.00 92.50 544 SER A CA 1
ATOM 4352 C C . SER A 1 544 ? -12.722 -20.676 26.097 1.00 92.50 544 SER A C 1
ATOM 4354 O O . SER A 1 544 ? -13.549 -21.583 26.148 1.00 92.50 544 SER A O 1
ATOM 4356 N N . PHE A 1 545 ? -11.482 -20.886 25.655 1.00 93.12 545 PHE A N 1
ATOM 4357 C CA . PHE A 1 545 ? -11.019 -22.194 25.179 1.00 93.12 545 PHE A CA 1
ATOM 4358 C C . PHE A 1 545 ? -10.134 -22.856 26.240 1.00 93.12 545 PHE A C 1
ATOM 4360 O O . PHE A 1 545 ? -9.038 -22.379 26.525 1.00 93.12 545 PHE A O 1
ATOM 4367 N N . VAL A 1 546 ? -10.624 -23.945 26.832 1.00 93.12 546 VAL A N 1
ATOM 4368 C CA . VAL A 1 546 ? -10.029 -24.625 27.995 1.00 93.12 546 VAL A CA 1
ATOM 4369 C C . VAL A 1 546 ? -9.929 -26.135 27.761 1.00 93.12 546 VAL A C 1
ATOM 4371 O O . VAL A 1 546 ? -10.563 -26.684 26.860 1.00 93.12 546 VAL A O 1
ATOM 4374 N N . GLU A 1 547 ? -9.128 -26.836 28.564 1.00 92.94 547 GLU A N 1
ATOM 4375 C CA . GLU A 1 547 ? -8.953 -28.293 28.433 1.00 92.94 547 GLU A CA 1
ATOM 4376 C C . GLU A 1 547 ? -10.233 -29.071 28.762 1.00 92.94 547 GLU A C 1
ATOM 4378 O O . GLU A 1 547 ? -10.606 -30.000 28.043 1.00 92.94 547 GLU A O 1
ATOM 4383 N N . ASN A 1 548 ? -10.923 -28.648 29.824 1.00 93.56 548 ASN A N 1
ATOM 4384 C CA . ASN A 1 548 ? -12.099 -29.314 30.377 1.00 93.56 548 ASN A CA 1
ATOM 4385 C C . ASN A 1 548 ? -13.268 -28.317 30.460 1.00 93.56 548 ASN A C 1
ATOM 4387 O O . ASN A 1 548 ? -13.456 -27.706 31.510 1.00 93.56 548 ASN A O 1
ATOM 4391 N N . PRO A 1 549 ? -14.021 -28.099 29.366 1.00 91.38 549 PRO A N 1
ATOM 4392 C CA . PRO A 1 549 ? -15.129 -27.149 29.354 1.00 91.38 549 PRO A CA 1
ATOM 4393 C C . PRO A 1 549 ? -16.296 -27.646 30.219 1.00 91.38 549 PRO A C 1
ATOM 4395 O O . PRO A 1 549 ? -16.799 -28.752 30.021 1.00 91.38 549 PRO A O 1
ATOM 4398 N N . VAL A 1 550 ? -16.737 -26.813 31.159 1.00 92.88 550 VAL A N 1
ATOM 4399 C CA . VAL A 1 550 ? -17.865 -27.049 32.074 1.00 92.88 550 VAL A CA 1
ATOM 4400 C C . VAL A 1 550 ? -18.946 -25.984 31.889 1.00 92.88 550 VAL A C 1
ATOM 4402 O O . VAL A 1 550 ? -20.137 -26.284 31.962 1.00 92.88 550 VAL A O 1
ATOM 4405 N N . GLN A 1 551 ? -18.548 -24.735 31.648 1.00 90.94 551 GLN A N 1
ATOM 4406 C CA . GLN A 1 551 ? -19.465 -23.607 31.513 1.00 90.94 551 GLN A CA 1
ATOM 4407 C C . GLN A 1 551 ? -20.023 -23.481 30.083 1.00 90.94 551 GLN A C 1
ATOM 4409 O O . GLN A 1 551 ? -19.346 -23.841 29.121 1.00 90.94 551 GLN A O 1
ATOM 4414 N N . PRO A 1 552 ? -21.215 -22.878 29.885 1.00 89.56 552 PRO A N 1
ATOM 4415 C CA . PRO A 1 552 ? -21.810 -22.718 28.549 1.00 89.56 552 PRO A CA 1
ATOM 4416 C C . PRO A 1 552 ? -20.957 -21.916 27.550 1.00 89.56 552 PRO A C 1
ATOM 4418 O O . PRO A 1 552 ? -21.068 -22.098 26.336 1.00 89.56 552 PRO A O 1
ATOM 4421 N N . HIS A 1 553 ? -20.110 -21.018 28.058 1.00 88.50 553 HIS A N 1
ATOM 4422 C CA . HIS A 1 553 ? -19.193 -20.192 27.270 1.00 88.50 553 HIS A CA 1
ATOM 4423 C C . HIS A 1 553 ? -17.814 -20.848 27.089 1.00 88.50 553 HIS A C 1
ATOM 4425 O O . HIS A 1 553 ? -16.957 -20.310 26.394 1.00 88.50 553 HIS A O 1
ATOM 4431 N N . GLU A 1 554 ? -17.573 -22.012 27.689 1.00 92.62 554 GLU A N 1
ATOM 4432 C CA . GLU A 1 554 ? -16.322 -22.737 27.514 1.00 92.62 554 GLU A CA 1
ATOM 4433 C C . GLU A 1 554 ? -16.387 -23.642 26.279 1.00 92.62 554 GLU A C 1
ATOM 4435 O O . GLU A 1 554 ? -17.417 -24.230 25.934 1.00 92.62 554 GLU A O 1
ATOM 4440 N N . ARG A 1 555 ? -15.267 -23.728 25.572 1.00 92.50 555 ARG A N 1
ATOM 4441 C CA . ARG A 1 555 ? -15.041 -24.608 24.426 1.00 92.50 555 ARG A CA 1
ATOM 4442 C C . ARG A 1 555 ? -13.775 -25.408 24.671 1.00 92.50 555 ARG A C 1
ATOM 4444 O O . ARG A 1 555 ? -12.891 -24.975 25.409 1.00 92.50 555 ARG A O 1
ATOM 4451 N N . LYS A 1 556 ? -13.682 -26.583 24.053 1.00 93.25 556 LYS A N 1
ATOM 4452 C CA . LYS A 1 556 ? -12.485 -27.416 24.162 1.00 93.25 556 LYS A CA 1
ATOM 4453 C C . LYS A 1 556 ? -11.335 -26.775 23.384 1.00 93.25 556 LYS A C 1
ATOM 4455 O O . LYS A 1 556 ? -11.521 -26.369 22.240 1.00 93.25 556 LYS A O 1
ATOM 4460 N N . ILE A 1 557 ? -10.156 -26.700 23.992 1.00 93.19 557 ILE A N 1
ATOM 4461 C CA . ILE A 1 557 ? -8.948 -26.219 23.320 1.00 93.19 557 ILE A CA 1
ATOM 4462 C C . ILE A 1 557 ? -8.506 -27.189 22.210 1.00 93.19 557 ILE A C 1
ATOM 4464 O O . ILE A 1 557 ? -8.488 -28.407 22.398 1.00 93.19 557 ILE A O 1
ATOM 4468 N N . ASP A 1 558 ? -8.127 -26.643 21.052 1.00 93.06 558 ASP A N 1
ATOM 4469 C CA . ASP A 1 558 ? -7.500 -27.385 19.953 1.00 93.06 558 ASP A CA 1
ATOM 4470 C C . ASP A 1 558 ? -6.022 -26.981 19.840 1.00 93.06 558 ASP A C 1
ATOM 4472 O O . ASP A 1 558 ? -5.686 -25.889 19.378 1.00 93.06 558 ASP A O 1
ATOM 4476 N N . TYR A 1 559 ? -5.118 -27.871 20.253 1.00 92.31 559 TYR A N 1
ATOM 4477 C CA . TYR A 1 559 ? -3.672 -27.626 20.195 1.00 92.31 559 TYR A CA 1
ATOM 4478 C C . TYR A 1 559 ? -3.115 -27.586 18.762 1.00 92.31 559 TYR A C 1
ATOM 4480 O O . TYR A 1 559 ? -2.022 -27.065 18.548 1.00 92.31 559 TYR A O 1
ATOM 4488 N N . GLN A 1 560 ? -3.851 -28.099 17.771 1.00 94.81 560 GLN A N 1
ATOM 4489 C CA . GLN A 1 560 ? -3.480 -28.027 16.355 1.00 94.81 560 GLN A CA 1
ATOM 4490 C C . GLN A 1 560 ? -4.067 -26.798 15.651 1.00 94.81 560 GLN A C 1
ATOM 4492 O O . GLN A 1 560 ? -3.801 -26.597 14.465 1.00 94.81 560 GLN A O 1
ATOM 4497 N N . LEU A 1 561 ? -4.825 -25.956 16.365 1.00 94.38 561 LEU A N 1
ATOM 4498 C CA . LEU A 1 561 ? -5.525 -24.809 15.793 1.00 94.38 561 LEU A CA 1
ATOM 4499 C C . LEU A 1 561 ? -4.591 -23.886 15.007 1.00 94.38 561 LEU A C 1
ATOM 4501 O O . LEU A 1 561 ? -4.934 -23.494 13.900 1.00 94.38 561 LEU A O 1
ATOM 4505 N N . THR A 1 562 ? -3.400 -23.581 15.534 1.00 93.62 562 THR A N 1
ATOM 4506 C CA . THR A 1 562 ? -2.420 -22.728 14.839 1.00 93.62 562 THR A CA 1
ATOM 4507 C C . THR A 1 562 ? -2.089 -23.281 13.456 1.00 93.62 562 THR A C 1
ATOM 4509 O O . THR A 1 562 ? -2.207 -22.566 12.475 1.00 93.62 562 THR A O 1
ATOM 4512 N N . LYS A 1 563 ? -1.762 -24.575 13.359 1.00 95.38 563 LYS A N 1
ATOM 4513 C CA . LYS A 1 563 ? -1.420 -25.209 12.082 1.00 95.38 563 LYS A CA 1
ATOM 4514 C C . LYS A 1 563 ? -2.591 -25.155 11.093 1.00 95.38 563 LYS A C 1
ATOM 4516 O O . LYS A 1 563 ? -2.395 -24.796 9.941 1.00 95.38 563 LYS A O 1
ATOM 4521 N N . LYS A 1 564 ? -3.809 -25.458 11.554 1.00 97.00 564 LYS A N 1
ATOM 4522 C CA . LYS A 1 564 ? -5.017 -25.409 10.712 1.00 97.00 564 LYS A CA 1
ATOM 4523 C C . LYS A 1 564 ? -5.321 -23.992 10.217 1.00 97.00 564 LYS A C 1
ATOM 4525 O O . LYS A 1 564 ? -5.704 -23.811 9.066 1.00 97.00 564 LYS A O 1
ATOM 4530 N N . LEU A 1 565 ? -5.152 -22.988 11.081 1.00 97.12 565 LEU A N 1
ATOM 4531 C CA . LEU A 1 565 ? -5.313 -21.578 10.719 1.00 97.12 565 LEU A CA 1
ATOM 4532 C C . LEU A 1 565 ? -4.252 -21.137 9.714 1.00 97.12 565 LEU A C 1
ATOM 4534 O O . LEU A 1 565 ? -4.578 -20.398 8.796 1.00 97.12 565 LEU A O 1
ATOM 4538 N N . ASP A 1 566 ? -3.016 -21.608 9.858 1.00 95.00 566 ASP A N 1
ATOM 4539 C CA . ASP A 1 566 ? -1.921 -21.295 8.942 1.00 95.00 566 ASP A CA 1
ATOM 4540 C C . ASP A 1 566 ? -2.186 -21.846 7.537 1.00 95.00 566 ASP A C 1
ATOM 4542 O O . ASP A 1 566 ? -2.003 -21.129 6.558 1.00 95.00 566 ASP A O 1
ATOM 4546 N N . GLU A 1 567 ? -2.681 -23.082 7.447 1.00 95.81 567 GLU A N 1
ATOM 4547 C CA . GLU A 1 567 ? -3.089 -23.714 6.186 1.00 95.81 567 GLU A CA 1
ATOM 4548 C C . GLU A 1 567 ? -4.304 -23.011 5.555 1.00 95.81 567 GLU A C 1
ATOM 4550 O O . GLU A 1 567 ? -4.383 -22.871 4.336 1.00 95.81 567 GLU A O 1
ATOM 4555 N N . ALA A 1 568 ? -5.243 -22.532 6.376 1.00 97.31 568 ALA A N 1
ATOM 4556 C CA . ALA A 1 568 ? -6.454 -21.865 5.907 1.00 97.31 568 ALA A CA 1
ATOM 4557 C C . ALA A 1 568 ? -6.285 -20.355 5.643 1.00 97.31 568 ALA A C 1
ATOM 4559 O O . ALA A 1 568 ? -7.127 -19.768 4.962 1.00 97.31 568 ALA A O 1
ATOM 4560 N N . ALA A 1 569 ? -5.231 -19.710 6.155 1.00 96.00 569 ALA A N 1
ATOM 4561 C CA . ALA A 1 569 ? -5.059 -18.254 6.117 1.00 96.00 569 ALA A CA 1
ATOM 4562 C C . ALA A 1 569 ? -5.228 -17.628 4.716 1.00 96.00 569 ALA A C 1
ATOM 4564 O O . ALA A 1 569 ? -5.955 -16.635 4.624 1.00 96.00 569 ALA A O 1
ATOM 4565 N N . PRO A 1 570 ? -4.691 -18.207 3.618 1.00 95.75 570 PRO A N 1
ATOM 4566 C CA . PRO A 1 570 ? -4.844 -17.626 2.281 1.00 95.75 570 PRO A CA 1
ATOM 4567 C C . PRO A 1 570 ? -6.301 -17.444 1.830 1.00 95.75 570 PRO A C 1
ATOM 4569 O O . PRO A 1 570 ? -6.604 -16.520 1.077 1.00 95.75 570 PRO A O 1
ATOM 4572 N N . TYR A 1 571 ? -7.222 -18.276 2.326 1.00 97.88 571 TYR A N 1
ATOM 4573 C CA . TYR A 1 571 ? -8.647 -18.244 1.978 1.00 97.88 571 TYR A CA 1
ATOM 4574 C C . TYR A 1 571 ? -9.427 -17.153 2.718 1.00 97.88 571 TYR A C 1
ATOM 4576 O O . TYR A 1 571 ? -10.543 -16.796 2.326 1.00 97.88 571 TYR A O 1
ATOM 4584 N N . PHE A 1 572 ? -8.866 -16.607 3.799 1.00 98.19 572 PHE A N 1
ATOM 4585 C CA . PHE A 1 572 ? -9.576 -15.645 4.631 1.00 98.19 572 PHE A CA 1
ATOM 4586 C C . PHE A 1 572 ? -9.792 -14.309 3.903 1.00 9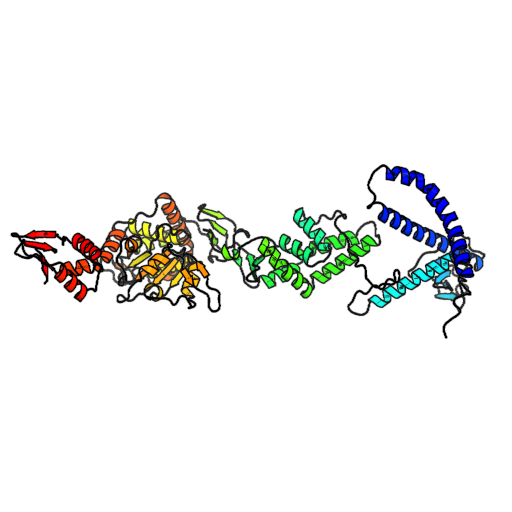8.19 572 PHE A C 1
ATOM 4588 O O . PHE A 1 572 ? -10.830 -13.678 4.098 1.00 98.19 572 PHE A O 1
ATOM 4595 N N . ILE A 1 573 ? -8.908 -13.928 2.970 1.00 97.31 573 ILE A N 1
ATOM 4596 C CA . ILE A 1 573 ? -9.082 -12.715 2.154 1.00 97.31 573 ILE A CA 1
ATOM 4597 C C . ILE A 1 573 ? -10.373 -12.748 1.321 1.00 97.31 573 ILE A C 1
ATOM 4599 O O . ILE A 1 573 ? -11.091 -11.748 1.259 1.00 97.31 573 ILE A O 1
ATOM 4603 N N . GLY A 1 574 ? -10.724 -13.908 0.752 1.00 98.00 574 GLY A N 1
ATOM 4604 C CA . GLY A 1 574 ? -11.963 -14.098 0.000 1.00 98.00 574 GLY A CA 1
ATOM 4605 C C . GLY A 1 574 ? -13.187 -13.884 0.889 1.00 98.00 574 GLY A C 1
ATOM 4606 O O . GLY A 1 574 ? -14.104 -13.146 0.520 1.00 98.00 574 GLY A O 1
ATOM 4607 N N . ILE A 1 575 ? -13.169 -14.444 2.107 1.00 98.69 575 ILE A N 1
ATOM 4608 C CA . ILE A 1 575 ? -14.212 -14.213 3.119 1.00 98.69 575 ILE A CA 1
ATOM 4609 C C . ILE A 1 575 ? -14.342 -12.710 3.401 1.00 98.69 575 ILE A C 1
ATOM 4611 O O . ILE A 1 575 ? -15.442 -12.164 3.323 1.00 98.69 575 ILE A O 1
ATOM 4615 N N . LEU A 1 576 ? -13.238 -12.018 3.682 1.00 98.50 576 LEU A N 1
ATOM 4616 C CA . LEU A 1 576 ? -13.253 -10.589 3.998 1.00 98.50 576 LEU A CA 1
ATOM 4617 C C . LEU A 1 576 ? -13.787 -9.729 2.842 1.00 98.50 576 LEU A C 1
ATOM 4619 O O . LEU A 1 576 ? -14.591 -8.830 3.087 1.00 98.50 576 LEU A O 1
ATOM 4623 N N . ILE A 1 577 ? -13.423 -10.029 1.591 1.00 98.38 577 ILE A N 1
ATOM 4624 C CA . ILE A 1 577 ? -13.948 -9.338 0.399 1.00 98.38 577 ILE A CA 1
ATOM 4625 C C . ILE A 1 577 ? -15.457 -9.567 0.243 1.00 98.38 577 ILE A C 1
ATOM 4627 O O . ILE A 1 577 ? -16.197 -8.626 -0.051 1.00 98.38 577 ILE A O 1
ATOM 4631 N N . ASN A 1 578 ? -15.948 -10.781 0.505 1.00 98.31 578 ASN A N 1
ATOM 4632 C CA . ASN A 1 578 ? -17.383 -11.069 0.500 1.00 98.31 578 ASN A CA 1
ATOM 4633 C C . ASN A 1 578 ? -18.135 -10.252 1.571 1.00 98.31 578 ASN A C 1
ATOM 4635 O O . ASN A 1 578 ? -19.195 -9.684 1.303 1.00 98.31 578 ASN A O 1
ATOM 4639 N N . TYR A 1 579 ? -17.581 -10.119 2.780 1.00 98.44 579 TYR A N 1
ATOM 4640 C CA . TYR A 1 579 ? -18.186 -9.280 3.823 1.00 98.44 579 TYR A CA 1
ATOM 4641 C C . TYR A 1 579 ? -18.022 -7.775 3.563 1.00 98.44 579 TYR A C 1
ATOM 4643 O O . TYR A 1 579 ? -18.910 -7.004 3.931 1.00 98.44 579 TYR A O 1
ATOM 4651 N N . LEU A 1 580 ? -16.967 -7.346 2.867 1.00 98.38 580 LEU A N 1
ATOM 4652 C CA . LEU A 1 580 ? -16.842 -5.982 2.352 1.00 98.38 580 LEU A CA 1
ATOM 4653 C C . LEU A 1 580 ? -17.949 -5.672 1.331 1.00 98.38 580 LEU A C 1
ATOM 4655 O O . LEU A 1 580 ? -18.551 -4.601 1.394 1.00 98.38 580 LEU A O 1
ATOM 4659 N N . ALA A 1 581 ? -18.274 -6.611 0.436 1.00 97.94 581 ALA A N 1
ATOM 4660 C CA . ALA A 1 581 ? -19.391 -6.460 -0.497 1.00 97.94 581 ALA A CA 1
ATOM 4661 C C . ALA A 1 581 ? -20.726 -6.272 0.249 1.00 97.94 581 ALA A C 1
ATOM 4663 O O . ALA A 1 581 ? -21.482 -5.354 -0.066 1.00 97.94 581 ALA A O 1
ATOM 4664 N N . LYS A 1 582 ? -20.969 -7.061 1.307 1.00 97.69 582 LYS A N 1
ATOM 4665 C CA . LYS A 1 582 ? -22.145 -6.890 2.184 1.00 97.69 582 LYS A CA 1
ATOM 4666 C C . LYS A 1 582 ? -22.152 -5.546 2.909 1.00 97.69 582 LYS A C 1
ATOM 4668 O O . LYS A 1 582 ? -23.208 -4.948 3.087 1.00 97.69 582 LYS A O 1
ATOM 4673 N N . TYR A 1 583 ? -20.994 -5.054 3.352 1.00 97.62 583 TYR A N 1
ATOM 4674 C CA . TYR A 1 583 ? -20.885 -3.705 3.914 1.00 97.62 583 TYR A CA 1
ATOM 4675 C C . TYR A 1 583 ? -21.286 -2.640 2.888 1.00 97.62 583 TYR A C 1
ATOM 4677 O O . TYR A 1 583 ? -22.045 -1.739 3.230 1.00 97.62 583 TYR A O 1
ATOM 4685 N N . LYS A 1 584 ? -20.842 -2.752 1.630 1.00 95.88 584 LYS A N 1
ATOM 4686 C CA . LYS A 1 584 ? -21.203 -1.781 0.587 1.00 95.88 584 LYS A CA 1
ATOM 4687 C C . LYS A 1 584 ? -22.712 -1.716 0.325 1.00 95.88 584 LYS A C 1
ATOM 4689 O O . LYS A 1 584 ? -23.212 -0.637 0.026 1.00 95.88 584 LYS A O 1
ATOM 4694 N N . SER A 1 585 ? -23.432 -2.835 0.438 1.00 96.50 585 SER A N 1
ATOM 4695 C CA . SER A 1 585 ? -24.885 -2.882 0.213 1.00 96.50 585 SER A CA 1
ATOM 4696 C C . SER A 1 585 ? -25.720 -2.541 1.449 1.00 96.50 585 SER A C 1
ATOM 4698 O O . SER A 1 585 ? -26.763 -1.906 1.330 1.00 96.50 585 SER A O 1
ATOM 4700 N N . GLU A 1 586 ? -25.295 -2.973 2.636 1.00 96.50 586 GLU A N 1
ATOM 4701 C CA . GLU A 1 586 ? -26.103 -2.910 3.865 1.00 96.50 586 GLU A CA 1
ATOM 4702 C C . GLU A 1 586 ? -25.596 -1.867 4.874 1.00 96.50 586 GLU A C 1
ATOM 4704 O O . GLU A 1 586 ? -26.236 -1.615 5.895 1.00 96.50 586 GLU A O 1
ATOM 4709 N N . GLY A 1 587 ? -24.411 -1.302 4.644 1.00 96.38 587 GLY A N 1
ATOM 4710 C CA . GLY A 1 587 ? -23.682 -0.508 5.623 1.00 96.38 587 GLY A CA 1
ATOM 4711 C C . GLY A 1 587 ? -23.151 -1.338 6.797 1.00 96.38 587 GLY A C 1
ATOM 4712 O O . GLY A 1 587 ? -23.044 -2.574 6.750 1.00 96.38 587 GLY A O 1
ATOM 4713 N N . LEU A 1 588 ? -22.811 -0.630 7.878 1.00 96.88 588 LEU A N 1
ATOM 4714 C CA . LEU A 1 588 ? -22.267 -1.191 9.117 1.00 96.88 588 LEU A CA 1
ATOM 4715 C C . LEU A 1 588 ? -23.218 -0.953 10.309 1.00 96.88 588 LEU A C 1
ATOM 4717 O O . LEU A 1 588 ? -22.887 -0.179 11.210 1.00 96.88 588 LEU A O 1
ATOM 4721 N N . PRO A 1 589 ? -24.411 -1.581 10.334 1.00 95.69 589 PRO A N 1
ATOM 4722 C CA . PRO A 1 589 ? -25.309 -1.468 11.478 1.00 95.69 589 PRO A CA 1
ATOM 4723 C C . PRO A 1 589 ? -24.632 -2.040 12.728 1.00 95.69 589 PRO A C 1
ATOM 4725 O O . PRO A 1 589 ? -24.113 -3.157 12.706 1.00 95.69 589 PRO A O 1
ATOM 4728 N N . VAL A 1 590 ? -24.623 -1.265 13.814 1.00 96.44 590 VAL A N 1
ATOM 4729 C CA . VAL A 1 590 ? -24.012 -1.671 15.086 1.00 96.44 590 VAL A CA 1
ATOM 4730 C C . VAL A 1 590 ? -24.965 -2.631 15.813 1.00 96.44 590 VAL A C 1
ATOM 4732 O O . VAL A 1 590 ? -26.087 -2.227 16.121 1.00 96.44 590 VAL A O 1
ATOM 4735 N N . PRO A 1 591 ? -24.557 -3.880 16.113 1.00 97.50 591 PRO A N 1
ATOM 4736 C CA . PRO A 1 591 ? -25.395 -4.823 16.849 1.00 97.50 591 PRO A CA 1
ATOM 4737 C C . PRO A 1 591 ? -25.688 -4.343 18.270 1.00 97.50 591 PRO A C 1
ATOM 4739 O O . PRO A 1 591 ? -24.831 -3.728 18.910 1.00 97.50 591 PRO A O 1
ATOM 4742 N N . THR A 1 592 ? -26.853 -4.712 18.810 1.00 97.25 592 THR A N 1
ATOM 4743 C CA . THR A 1 592 ? -27.253 -4.362 20.183 1.00 97.25 592 THR A CA 1
ATOM 4744 C C . THR A 1 592 ? -26.201 -4.775 21.207 1.00 97.25 592 THR A C 1
ATOM 4746 O O . THR A 1 592 ? -25.853 -3.970 22.057 1.00 97.25 592 THR A O 1
ATOM 4749 N N . ALA A 1 593 ? -25.609 -5.967 21.086 1.00 96.75 593 ALA A N 1
ATOM 4750 C CA . ALA A 1 593 ? -24.565 -6.425 22.005 1.00 96.75 593 ALA A CA 1
ATOM 4751 C C . ALA A 1 593 ? -23.315 -5.515 22.013 1.00 96.75 593 ALA A C 1
ATOM 4753 O O . ALA A 1 593 ? -22.757 -5.249 23.076 1.00 96.75 593 ALA A O 1
ATOM 4754 N N . VAL A 1 594 ? -22.903 -4.993 20.849 1.00 97.69 594 VAL A N 1
ATOM 4755 C CA . VAL A 1 594 ? -21.770 -4.053 20.714 1.00 97.69 594 VAL A CA 1
ATOM 4756 C C . VAL A 1 594 ? -22.136 -2.685 21.292 1.00 97.69 594 VAL A C 1
ATOM 4758 O O . VAL A 1 594 ? -21.335 -2.080 22.007 1.00 97.69 594 VAL A O 1
ATOM 4761 N N . ALA A 1 595 ? -23.353 -2.201 21.024 1.00 95.94 595 ALA A N 1
ATOM 4762 C CA . ALA A 1 595 ? -23.851 -0.954 21.598 1.00 95.94 595 ALA A CA 1
ATOM 4763 C C . ALA A 1 595 ? -23.912 -1.045 23.132 1.00 95.94 595 ALA A C 1
ATOM 4765 O O . ALA A 1 595 ? -23.293 -0.238 23.815 1.00 95.94 595 ALA A O 1
ATOM 4766 N N . THR A 1 596 ? -24.529 -2.099 23.672 1.00 94.50 596 THR A N 1
ATOM 4767 C CA . THR A 1 596 ? -24.630 -2.341 25.116 1.00 94.50 596 THR A CA 1
ATOM 4768 C C . THR A 1 596 ? -23.261 -2.483 25.778 1.00 94.50 596 THR A C 1
ATOM 4770 O O . THR A 1 596 ? -23.047 -1.918 26.846 1.00 94.50 596 THR A O 1
ATOM 4773 N N . ALA A 1 597 ? -22.308 -3.194 25.165 1.00 94.56 597 ALA A N 1
ATOM 4774 C CA . ALA A 1 597 ? -20.946 -3.293 25.694 1.00 94.56 597 ALA A CA 1
ATOM 4775 C C . ALA A 1 597 ? -20.227 -1.932 25.708 1.00 94.56 597 ALA A C 1
ATOM 4777 O O . ALA A 1 597 ? -19.496 -1.624 26.650 1.00 94.56 597 ALA A O 1
ATOM 4778 N N . THR A 1 598 ? -20.461 -1.106 24.685 1.00 95.31 598 THR A N 1
ATOM 4779 C CA . THR A 1 598 ? -19.908 0.251 24.592 1.00 95.31 598 THR A CA 1
ATOM 4780 C C . THR A 1 598 ? -20.507 1.167 25.658 1.00 95.31 598 THR A C 1
ATOM 4782 O O . THR A 1 598 ? -19.762 1.845 26.363 1.00 95.31 598 THR A O 1
ATOM 4785 N N . ASP A 1 599 ? -21.831 1.148 25.813 1.00 91.31 599 ASP A N 1
ATOM 4786 C CA . ASP A 1 599 ? -22.544 1.941 26.816 1.00 91.31 599 ASP A CA 1
ATOM 4787 C C . ASP A 1 599 ? -22.166 1.513 28.238 1.00 91.31 599 ASP A C 1
ATOM 4789 O O . ASP A 1 599 ? -21.913 2.364 29.084 1.00 91.31 599 ASP A O 1
ATOM 4793 N N . LYS A 1 600 ? -22.008 0.208 28.494 1.00 89.50 600 LYS A N 1
ATOM 4794 C CA . LYS A 1 600 ? -21.544 -0.299 29.793 1.00 89.50 600 LYS A CA 1
ATOM 4795 C C . LYS A 1 600 ? -20.170 0.258 30.174 1.00 89.50 600 LYS A C 1
ATOM 4797 O O . LYS A 1 600 ? -19.965 0.645 31.320 1.00 89.50 600 LYS A O 1
ATOM 4802 N N . TYR A 1 601 ? -19.230 0.296 29.230 1.00 91.06 601 TYR A N 1
ATOM 4803 C CA . TYR A 1 601 ? -17.909 0.870 29.488 1.00 91.06 601 TYR A CA 1
ATOM 4804 C C . TYR A 1 601 ? -17.972 2.392 29.675 1.00 91.06 601 TYR A C 1
ATOM 4806 O O . TYR A 1 601 ? -17.352 2.926 30.594 1.00 91.06 601 TYR A O 1
ATOM 4814 N N . LYS A 1 602 ? -18.765 3.090 28.855 1.00 88.81 602 LYS A N 1
ATOM 4815 C CA . LYS A 1 602 ? -19.009 4.529 29.004 1.00 88.81 602 LYS A CA 1
ATOM 4816 C C . LYS A 1 602 ? -19.554 4.874 30.391 1.00 88.81 602 LYS A C 1
ATOM 4818 O O . LYS A 1 602 ? -19.075 5.826 31.000 1.00 88.81 602 LYS A O 1
ATOM 4823 N N . ASP A 1 603 ? -20.498 4.084 30.887 1.00 81.94 603 ASP A N 1
ATOM 4824 C CA . ASP A 1 603 ? -21.062 4.233 32.225 1.00 81.94 603 ASP A CA 1
ATOM 4825 C C . ASP A 1 603 ? -20.024 3.975 33.323 1.00 81.94 603 ASP A C 1
ATOM 4827 O O . ASP A 1 603 ? -20.025 4.683 34.324 1.00 81.94 603 ASP A O 1
ATOM 4831 N N . SER A 1 604 ? -19.115 3.006 33.143 1.00 80.19 604 SER A N 1
ATOM 4832 C CA . SER A 1 604 ? -18.077 2.706 34.145 1.00 80.19 604 SER A CA 1
ATOM 4833 C C . SER A 1 604 ? -17.008 3.790 34.293 1.00 80.19 604 SER A C 1
ATOM 4835 O O . SER A 1 604 ? -16.302 3.808 35.293 1.00 80.19 604 SER A O 1
ATOM 4837 N N . VAL A 1 605 ? -16.875 4.689 33.312 1.00 81.31 605 VAL A N 1
ATOM 4838 C CA . VAL A 1 605 ? -15.935 5.824 33.366 1.00 81.31 605 VAL A CA 1
ATOM 4839 C C . VAL A 1 605 ? -16.639 7.161 33.635 1.00 81.31 605 VAL A C 1
ATOM 4841 O O . VAL A 1 605 ? -16.000 8.220 33.606 1.00 81.31 605 VAL A O 1
ATOM 4844 N N . ASP A 1 606 ? -17.955 7.145 33.876 1.00 79.12 606 ASP A N 1
ATOM 4845 C CA . ASP A 1 606 ? -18.731 8.340 34.199 1.00 79.12 606 ASP A CA 1
ATOM 4846 C C . ASP A 1 606 ? -18.539 8.733 35.671 1.00 79.12 606 ASP A C 1
ATOM 4848 O O . ASP A 1 606 ? -19.309 8.379 36.560 1.00 79.12 606 ASP A O 1
ATOM 4852 N N . LYS A 1 607 ? -17.515 9.552 35.907 1.00 80.00 607 LYS A N 1
ATOM 4853 C CA . LYS A 1 607 ? -17.194 10.120 37.226 1.00 80.00 607 LYS A CA 1
ATOM 4854 C C . LYS A 1 607 ? -18.344 10.911 37.855 1.00 80.00 607 LYS A C 1
ATOM 4856 O O . LYS A 1 607 ? -18.357 11.105 39.065 1.00 80.00 607 LYS A O 1
ATOM 4861 N N . VAL A 1 608 ? -19.274 11.446 37.056 1.00 84.69 608 VAL A N 1
ATOM 4862 C CA . VAL A 1 608 ? -20.435 12.175 37.589 1.00 84.69 608 VAL A CA 1
ATOM 4863 C C . VAL A 1 608 ? -21.476 11.192 38.096 1.00 84.69 608 VAL A C 1
ATOM 4865 O O . VAL A 1 608 ? -22.041 11.431 39.157 1.00 84.69 608 VAL A O 1
ATOM 4868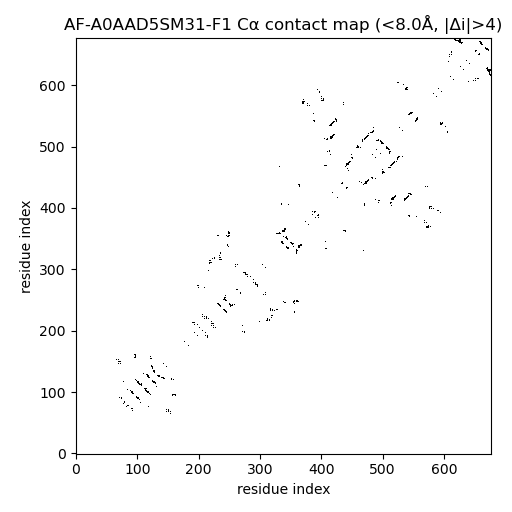 N N . LYS A 1 609 ? -21.685 10.079 37.389 1.00 83.69 609 LYS A N 1
ATOM 4869 C CA . LYS A 1 609 ? -22.513 8.973 37.875 1.00 83.69 609 LYS A CA 1
ATOM 4870 C C . LYS A 1 609 ? -21.975 8.430 39.197 1.00 83.69 609 LYS A C 1
ATOM 4872 O O . LYS A 1 609 ? -22.710 8.409 40.175 1.00 83.69 609 LYS A O 1
ATOM 4877 N N . GLU A 1 610 ? -20.682 8.107 39.235 1.00 84.88 610 GLU A N 1
ATOM 4878 C CA . GLU A 1 610 ? -19.989 7.628 40.439 1.00 84.88 610 GLU A CA 1
ATOM 4879 C C . GLU A 1 610 ? -20.144 8.621 41.602 1.00 84.88 610 GLU A C 1
ATOM 4881 O O . GLU A 1 610 ? -20.562 8.249 42.692 1.00 84.88 610 GLU A O 1
ATOM 4886 N N . PHE A 1 611 ? -19.942 9.921 41.352 1.00 90.50 611 PHE A N 1
ATOM 4887 C CA . PHE A 1 611 ? -20.171 10.953 42.363 1.00 90.50 611 PHE A CA 1
ATOM 4888 C C . PHE A 1 611 ? -21.622 11.003 42.866 1.00 90.50 611 PHE A C 1
ATOM 4890 O O . PHE A 1 611 ? -21.850 11.189 44.057 1.00 90.50 611 PHE A O 1
ATOM 4897 N N . VAL A 1 612 ? -22.613 10.868 41.982 1.00 90.12 612 VAL A N 1
ATOM 4898 C CA . VAL A 1 612 ? -24.027 10.865 42.385 1.00 90.12 612 VAL A CA 1
ATOM 4899 C C . VAL A 1 612 ? -24.372 9.614 43.195 1.00 90.12 612 VAL A C 1
ATOM 4901 O O . VAL A 1 612 ? -25.163 9.711 44.127 1.00 90.12 612 VAL A O 1
ATOM 4904 N N . GLU A 1 613 ? -23.790 8.464 42.862 1.00 89.00 613 GLU A N 1
ATOM 4905 C CA . GLU A 1 613 ? -24.051 7.187 43.535 1.00 89.00 613 GLU A CA 1
ATOM 4906 C C . GLU A 1 613 ? -23.326 7.070 44.887 1.00 89.00 613 GLU A C 1
ATOM 4908 O O . GLU A 1 613 ? -23.911 6.570 45.847 1.00 89.00 613 GLU A O 1
ATOM 4913 N N . GLU A 1 614 ? -22.084 7.549 44.990 1.00 91.50 614 GLU A N 1
ATOM 4914 C CA . GLU A 1 614 ? -21.251 7.394 46.193 1.00 91.50 614 GLU A CA 1
ATOM 4915 C C . GLU A 1 614 ? -21.289 8.605 47.136 1.00 91.50 614 GLU A C 1
ATOM 4917 O O . GLU A 1 614 ? -21.139 8.461 48.354 1.00 91.50 614 GLU A O 1
ATOM 4922 N N . HIS A 1 615 ? -21.483 9.809 46.588 1.00 92.94 615 HIS A N 1
ATOM 4923 C CA . HIS A 1 615 ? -21.337 11.073 47.319 1.00 92.94 615 HIS A CA 1
ATOM 4924 C C . HIS A 1 615 ? -22.618 11.908 47.395 1.00 92.94 615 HIS A C 1
ATOM 4926 O O . HIS A 1 615 ? -22.607 12.999 47.973 1.00 92.94 615 HIS A O 1
ATOM 4932 N N . MET A 1 616 ? -23.726 11.429 46.822 1.00 93.44 616 MET A N 1
ATOM 4933 C CA . MET A 1 616 ? -25.025 12.085 46.929 1.00 93.44 616 MET A CA 1
ATOM 4934 C C . MET A 1 616 ? -26.111 11.107 47.371 1.00 93.44 616 MET A C 1
ATOM 4936 O O . MET A 1 616 ? -26.115 9.929 47.038 1.00 93.44 616 MET A O 1
ATOM 4940 N N . SER A 1 617 ? -27.088 11.618 48.114 1.00 92.19 617 SER A N 1
ATOM 4941 C CA . SER A 1 617 ? -28.270 10.860 48.517 1.00 92.19 617 SER A CA 1
ATOM 4942 C C . SER A 1 617 ? -29.526 11.717 48.437 1.00 92.19 617 SER A C 1
ATOM 4944 O O . SER A 1 617 ? -29.473 12.952 48.456 1.00 92.19 617 SER A O 1
ATOM 4946 N N . ARG A 1 618 ? -30.687 11.064 48.333 1.00 91.19 618 ARG A N 1
ATOM 4947 C CA . ARG A 1 618 ? -31.975 11.746 48.481 1.00 91.19 618 ARG A CA 1
ATOM 4948 C C . ARG A 1 618 ? -32.165 12.131 49.943 1.00 91.19 618 ARG A C 1
ATOM 4950 O O . ARG A 1 618 ? -32.066 11.283 50.823 1.00 91.19 618 ARG A O 1
ATOM 4957 N N . SER A 1 619 ? -32.449 13.406 50.188 1.00 88.94 619 SER A N 1
ATOM 4958 C CA . SER A 1 619 ? -32.776 13.874 51.535 1.00 88.94 619 SER A CA 1
ATOM 4959 C C . SER A 1 619 ? -34.188 13.432 51.919 1.00 88.94 619 SER A C 1
ATOM 4961 O O . SER A 1 619 ? -35.094 13.500 51.090 1.00 88.94 619 SER A O 1
ATOM 4963 N N . GLU A 1 620 ? -34.396 13.046 53.181 1.00 87.12 620 GLU A N 1
ATOM 4964 C CA . GLU A 1 620 ? -35.734 12.776 53.737 1.00 87.12 620 GLU A CA 1
ATOM 4965 C C . GLU A 1 620 ? -36.646 14.012 53.688 1.00 87.12 620 GLU A C 1
ATOM 4967 O O . GLU A 1 620 ? -37.869 13.899 53.653 1.00 87.12 620 GLU A O 1
ATOM 4972 N N . ASN A 1 621 ? -36.052 15.208 53.655 1.00 87.12 621 ASN A N 1
ATOM 4973 C CA . ASN A 1 621 ? -36.768 16.453 53.449 1.00 87.12 621 ASN A CA 1
ATOM 4974 C C . ASN A 1 621 ? -36.700 16.845 51.966 1.00 87.12 621 ASN A C 1
ATOM 4976 O O . ASN A 1 621 ? -35.665 17.300 51.481 1.00 87.12 621 ASN A O 1
ATOM 4980 N N . GLU A 1 622 ? -37.823 16.746 51.252 1.00 82.62 622 GLU A N 1
ATOM 4981 C CA . GLU A 1 622 ? -37.917 17.140 49.838 1.00 82.62 622 GLU A CA 1
ATOM 4982 C C . GLU A 1 622 ? -37.592 18.622 49.597 1.00 82.62 622 GLU A C 1
ATOM 4984 O O . GLU A 1 622 ? -37.206 18.992 48.491 1.00 82.62 622 GLU A O 1
ATOM 4989 N N . LYS A 1 623 ? -37.700 19.473 50.627 1.00 83.75 623 LYS A N 1
ATOM 4990 C CA . LYS A 1 623 ? -37.289 20.883 50.580 1.00 83.75 623 LYS A CA 1
ATOM 4991 C C . LYS A 1 623 ? -35.814 21.099 50.919 1.00 83.75 623 LYS A C 1
ATOM 4993 O O . LYS A 1 623 ? -35.368 22.244 50.918 1.00 83.75 623 LYS A O 1
ATOM 4998 N N . HIS A 1 624 ? -35.056 20.048 51.245 1.00 87.81 624 HIS A N 1
ATOM 4999 C CA . HIS A 1 624 ? -33.637 20.186 51.544 1.00 87.81 624 HIS A CA 1
ATOM 5000 C C . HIS A 1 624 ? -32.899 20.755 50.336 1.00 87.81 624 HIS A C 1
ATOM 5002 O O . HIS A 1 624 ? -33.144 20.392 49.184 1.00 87.81 624 HIS A O 1
ATOM 5008 N N . VAL A 1 625 ? -32.016 21.692 50.632 1.00 88.06 625 VAL A N 1
ATOM 5009 C CA . VAL A 1 625 ? -31.378 22.568 49.670 1.00 88.06 625 VAL A CA 1
ATOM 5010 C C . VAL A 1 625 ? -29.887 22.291 49.739 1.00 88.06 625 VAL A C 1
ATOM 5012 O O . VAL A 1 625 ? -29.241 22.589 50.739 1.00 88.06 625 VAL A O 1
ATOM 5015 N N . LEU A 1 626 ? -29.346 21.746 48.652 1.00 91.50 626 LEU A N 1
ATOM 5016 C CA . LEU A 1 626 ? -27.914 21.541 48.491 1.00 91.50 626 LEU A CA 1
ATOM 5017 C C . LEU A 1 626 ? -27.355 22.573 47.518 1.00 91.50 626 LEU A C 1
ATOM 5019 O O . LEU A 1 626 ? -27.698 22.581 46.329 1.00 91.50 626 LEU A O 1
ATOM 5023 N N . GLU A 1 627 ? -26.518 23.485 48.012 1.00 91.62 627 GLU A N 1
ATOM 5024 C CA . GLU A 1 627 ? -26.012 24.574 47.186 1.00 91.62 627 GLU A CA 1
ATOM 5025 C C . GLU A 1 627 ? -25.095 24.076 46.074 1.00 91.62 627 GLU A C 1
ATOM 5027 O O . GLU A 1 627 ? -24.295 23.153 46.223 1.00 91.62 627 GLU A O 1
ATOM 5032 N N . TRP A 1 628 ? -25.142 24.775 44.936 1.00 92.44 628 TRP A N 1
ATOM 5033 C CA . TRP A 1 628 ? -24.220 24.514 43.833 1.00 92.44 628 TRP A CA 1
ATOM 5034 C C . TRP A 1 628 ? -22.749 24.534 44.269 1.00 92.44 628 TRP A C 1
ATOM 5036 O O . TRP A 1 628 ? -21.945 23.776 43.732 1.00 92.44 628 TRP A O 1
ATOM 5046 N N . LYS A 1 629 ? -22.383 25.431 45.193 1.00 92.06 629 LYS A N 1
ATOM 5047 C CA . LYS A 1 629 ? -21.000 25.564 45.663 1.00 92.06 629 LYS A CA 1
ATOM 5048 C C . LYS A 1 629 ? -20.526 24.297 46.365 1.00 92.06 629 LYS A C 1
ATOM 5050 O O . LYS A 1 629 ? -19.399 23.882 46.110 1.00 92.06 629 LYS A O 1
ATOM 5055 N N . ASP A 1 630 ? -21.387 23.683 47.167 1.00 93.12 630 ASP A N 1
ATOM 5056 C CA . ASP A 1 630 ? -21.059 22.482 47.929 1.00 93.12 630 ASP A CA 1
ATOM 5057 C C . ASP A 1 630 ? -20.890 21.288 46.996 1.00 93.12 630 ASP A C 1
ATOM 5059 O O . ASP A 1 630 ? -19.861 20.622 47.045 1.00 93.12 630 ASP A O 1
ATOM 5063 N N . VAL A 1 631 ? -21.813 21.104 46.045 1.00 93.25 631 VAL A N 1
ATOM 5064 C CA . VAL A 1 631 ? -21.692 20.063 45.007 1.00 93.25 631 VAL A CA 1
ATOM 5065 C C . VAL A 1 631 ? -20.441 20.257 44.159 1.00 93.25 631 VAL A C 1
ATOM 5067 O O . VAL A 1 631 ? -19.684 19.317 43.949 1.00 93.25 631 VAL A O 1
ATOM 5070 N N . ALA A 1 632 ? -20.186 21.478 43.680 1.00 91.88 632 ALA A N 1
ATOM 5071 C CA . ALA A 1 632 ? -19.016 21.755 42.852 1.00 91.88 632 ALA A CA 1
ATOM 5072 C C . ALA A 1 632 ? -17.701 21.562 43.624 1.00 91.88 632 ALA A C 1
ATOM 5074 O O . ALA A 1 632 ? -16.714 21.121 43.039 1.00 91.88 632 ALA A O 1
ATOM 5075 N N . SER A 1 633 ? -17.682 21.893 44.919 1.00 93.69 633 SER A N 1
ATOM 5076 C CA . SER A 1 633 ? -16.530 21.698 45.803 1.00 93.69 633 SER A CA 1
ATOM 5077 C C . SER A 1 633 ? -16.293 20.217 46.095 1.00 93.69 633 SER A C 1
ATOM 5079 O O . SER A 1 633 ? -15.175 19.735 45.921 1.00 93.69 633 SER A O 1
ATOM 5081 N N . ALA A 1 634 ? -17.346 19.481 46.459 1.00 93.50 634 ALA A N 1
ATOM 5082 C CA . ALA A 1 634 ? -17.293 18.046 46.706 1.00 93.50 634 ALA A CA 1
ATOM 5083 C C . ALA A 1 634 ? -16.857 17.290 45.445 1.00 93.50 634 ALA A C 1
ATOM 5085 O O . ALA A 1 634 ? -15.864 16.570 45.476 1.00 93.50 634 ALA A O 1
ATOM 5086 N N . PHE A 1 635 ? -17.484 17.551 44.297 1.00 92.25 635 PHE A N 1
ATOM 5087 C CA . PHE A 1 635 ? -17.069 16.945 43.034 1.00 92.25 635 PHE A CA 1
ATOM 5088 C C . PHE A 1 635 ? -15.600 17.258 42.712 1.00 92.25 635 PHE A C 1
ATOM 5090 O O . PHE A 1 635 ? -14.822 16.362 42.392 1.00 92.25 635 PHE A O 1
ATOM 5097 N N . ALA A 1 636 ? -15.180 18.523 42.856 1.00 90.50 636 ALA A N 1
ATOM 5098 C CA . ALA A 1 636 ? -13.801 18.918 42.586 1.00 90.50 636 ALA A CA 1
ATOM 5099 C C . ALA A 1 636 ? -12.779 18.270 43.528 1.00 90.50 636 ALA A C 1
ATOM 5101 O O . ALA A 1 636 ? -11.643 18.045 43.109 1.00 90.50 636 ALA A O 1
ATOM 5102 N N . LYS A 1 637 ? -13.172 17.974 44.771 1.00 90.38 637 LYS A N 1
ATOM 5103 C CA . LYS A 1 637 ? -12.340 17.290 45.764 1.00 90.38 637 LYS A CA 1
ATOM 5104 C C . LYS A 1 637 ? -12.078 15.831 45.382 1.00 90.38 637 LYS A C 1
ATOM 5106 O O . LYS A 1 637 ? -10.954 15.376 45.557 1.00 90.38 637 LYS A O 1
ATOM 5111 N N . HIS A 1 638 ? -13.085 15.130 44.862 1.00 84.69 638 HIS A N 1
ATOM 5112 C CA . HIS A 1 638 ? -12.995 13.701 44.545 1.00 84.69 638 HIS A CA 1
ATOM 5113 C C . HIS A 1 638 ? -12.503 13.437 43.112 1.00 84.69 638 HIS A C 1
ATOM 5115 O O . HIS A 1 638 ? -11.637 12.595 42.897 1.00 84.69 638 HIS A O 1
ATOM 5121 N N . TYR A 1 639 ? -12.976 14.215 42.133 1.00 82.50 639 TYR A N 1
ATOM 5122 C CA . TYR A 1 639 ? -12.793 13.918 40.703 1.00 82.50 639 TYR A CA 1
ATOM 5123 C C . TYR A 1 639 ? -12.116 15.040 39.903 1.00 82.50 639 TYR A C 1
ATOM 5125 O O . TYR A 1 639 ? -11.848 14.884 38.707 1.00 82.50 639 TYR A O 1
ATOM 5133 N N . GLY A 1 640 ? -11.801 16.166 40.550 1.00 81.75 640 GLY A N 1
ATOM 5134 C CA . GLY A 1 640 ? -11.201 17.343 39.921 1.00 81.75 640 GLY A CA 1
ATOM 5135 C C . GLY A 1 640 ? -12.221 18.324 39.329 1.00 81.75 640 GLY A C 1
ATOM 5136 O O . GLY A 1 640 ? -13.430 18.103 39.309 1.00 81.75 640 GLY A O 1
ATOM 5137 N N . LYS A 1 641 ? -11.738 19.484 38.867 1.00 81.56 641 LYS A N 1
ATOM 5138 C CA . LYS A 1 641 ? -12.615 20.572 38.400 1.00 81.56 641 LYS A CA 1
ATOM 5139 C C . LYS A 1 641 ? -13.227 20.259 37.033 1.00 81.56 641 LYS A C 1
ATOM 5141 O O . LYS A 1 641 ? -12.507 20.020 36.068 1.00 81.56 641 LYS A O 1
ATOM 5146 N N . MET A 1 642 ? -14.545 20.406 36.927 1.00 82.31 642 MET A N 1
ATOM 5147 C CA . MET A 1 642 ? -15.293 20.384 35.668 1.00 82.31 642 MET A CA 1
ATOM 5148 C C . MET A 1 642 ? -15.939 21.754 35.411 1.00 82.31 642 MET A C 1
ATOM 5150 O O . MET A 1 642 ? -16.286 22.476 36.350 1.00 82.31 642 MET A O 1
ATOM 5154 N N . LYS A 1 643 ? -16.098 22.147 34.137 1.00 84.81 643 LYS A N 1
ATOM 5155 C CA . LYS A 1 643 ? -16.823 23.382 33.787 1.00 84.81 643 LYS A CA 1
ATOM 5156 C C . LYS A 1 643 ? -18.255 23.308 34.327 1.00 84.81 643 LYS A C 1
ATOM 5158 O O . LYS A 1 643 ? -18.919 22.288 34.179 1.00 84.81 643 LYS A O 1
ATOM 5163 N N . ARG A 1 644 ? -18.734 24.412 34.912 1.00 86.19 644 ARG A N 1
ATOM 5164 C CA . ARG A 1 644 ? -20.043 24.500 35.585 1.00 86.19 644 ARG A CA 1
ATOM 5165 C C . ARG A 1 644 ? -21.199 23.979 34.732 1.00 86.19 644 ARG A C 1
ATOM 5167 O O . ARG A 1 644 ? -21.988 23.183 35.228 1.00 86.19 644 ARG A O 1
ATOM 5174 N N . ASP A 1 645 ? -21.299 24.418 33.481 1.00 85.00 645 ASP A N 1
ATOM 5175 C CA . ASP A 1 645 ? -22.419 24.033 32.615 1.00 85.00 645 ASP A CA 1
ATOM 5176 C C . ASP A 1 645 ? -22.346 22.556 32.213 1.00 85.00 645 ASP A C 1
ATOM 5178 O O . ASP A 1 645 ? -23.373 21.886 32.162 1.00 85.00 645 ASP A O 1
ATOM 5182 N N . THR A 1 646 ? -21.134 22.023 32.030 1.00 80.62 646 THR A N 1
ATOM 5183 C CA . THR A 1 646 ? -20.903 20.595 31.775 1.00 80.62 646 THR A CA 1
ATOM 5184 C C . THR A 1 646 ? -21.321 19.753 32.974 1.00 80.62 646 THR A C 1
ATOM 5186 O O . THR A 1 646 ? -22.148 18.865 32.818 1.00 80.62 646 THR A O 1
ATOM 5189 N N . LEU A 1 647 ? -20.840 20.075 34.180 1.00 86.75 647 LEU A N 1
ATOM 5190 C CA . LEU A 1 647 ? -21.176 19.307 35.383 1.00 86.75 647 LEU A CA 1
ATOM 5191 C C . LEU A 1 647 ? -22.683 19.331 35.669 1.00 86.75 647 LEU A C 1
ATOM 5193 O O . LEU A 1 647 ? -23.249 18.314 36.039 1.00 86.75 647 LEU A O 1
ATOM 5197 N N . ARG A 1 648 ? -23.365 20.460 35.437 1.00 89.81 648 ARG A N 1
ATOM 5198 C CA . ARG A 1 648 ? -24.833 20.532 35.559 1.00 89.81 648 ARG A CA 1
ATOM 5199 C C . ARG A 1 648 ? -25.556 19.661 34.545 1.00 89.81 648 ARG A C 1
ATOM 5201 O O . ARG A 1 648 ? -26.530 19.015 34.912 1.00 89.81 648 ARG A O 1
ATOM 5208 N N . ALA A 1 649 ? -25.114 19.681 33.289 1.00 83.69 649 ALA A N 1
ATOM 5209 C CA . ALA A 1 649 ? -25.711 18.866 32.243 1.00 83.69 649 ALA A CA 1
ATOM 5210 C C . ALA A 1 649 ? -25.525 17.369 32.530 1.00 83.69 649 ALA A C 1
ATOM 5212 O O . ALA A 1 649 ? -26.467 16.608 32.347 1.00 83.69 649 ALA A O 1
ATOM 5213 N N . GLU A 1 650 ? -24.351 16.958 33.017 1.00 84.25 650 GLU A N 1
ATOM 5214 C CA . GLU A 1 650 ? -24.090 15.569 33.411 1.00 84.25 650 GLU A CA 1
ATOM 5215 C C . GLU A 1 650 ? -24.894 15.162 34.658 1.00 84.25 650 GLU A C 1
ATOM 5217 O O . GLU A 1 650 ? -25.565 14.138 34.634 1.00 84.25 650 GLU A O 1
ATOM 5222 N N . LEU A 1 651 ? -24.939 15.996 35.706 1.00 89.31 651 LEU A N 1
ATOM 5223 C CA . LEU A 1 651 ? -25.772 15.755 36.896 1.00 89.31 651 LEU A CA 1
ATOM 5224 C C . LEU A 1 651 ? -27.260 15.594 36.534 1.00 89.31 651 LEU A C 1
ATOM 5226 O O . LEU A 1 651 ? -27.939 14.706 37.049 1.00 89.31 651 LEU A O 1
ATOM 5230 N N . ALA A 1 652 ? -27.764 16.404 35.598 1.00 89.25 652 ALA A N 1
ATOM 5231 C CA . ALA A 1 652 ? -29.147 16.318 35.139 1.00 89.25 652 ALA A CA 1
ATOM 5232 C C . ALA A 1 652 ? -29.469 14.980 34.447 1.00 89.25 652 ALA A C 1
ATOM 5234 O O . ALA A 1 652 ? -30.585 14.482 34.600 1.00 89.25 652 ALA A O 1
ATOM 5235 N N . LYS A 1 653 ? -28.507 14.359 33.742 1.00 84.56 653 LYS A N 1
ATOM 5236 C CA . LYS A 1 653 ? -28.692 13.016 33.150 1.00 84.56 653 LYS A CA 1
ATOM 5237 C C . LYS A 1 653 ? -28.935 11.945 34.212 1.00 84.56 653 LYS A C 1
ATOM 5239 O O . LYS A 1 653 ? -29.660 10.993 33.947 1.00 84.56 653 LYS A O 1
ATOM 5244 N N . HIS A 1 654 ? -28.393 12.149 35.410 1.00 88.00 654 HIS A N 1
ATOM 5245 C CA . HIS A 1 654 ? -28.540 11.263 36.567 1.00 88.00 654 HIS A CA 1
ATOM 5246 C C . HIS A 1 654 ? -29.670 11.706 37.515 1.00 88.00 654 HIS A C 1
ATOM 5248 O O . HIS A 1 654 ? -29.731 11.302 38.671 1.00 88.00 654 HIS A O 1
ATOM 5254 N N . GLY A 1 655 ? -30.586 12.563 37.044 1.00 87.56 655 GLY A N 1
ATOM 5255 C CA . GLY A 1 655 ? -31.756 13.013 37.809 1.00 87.56 655 GLY A CA 1
ATOM 5256 C C . GLY A 1 655 ? -31.472 14.101 38.854 1.00 87.56 655 GLY A C 1
ATOM 5257 O O . GLY A 1 655 ? -32.381 14.505 39.588 1.00 87.56 655 GLY A O 1
ATOM 5258 N N . VAL A 1 656 ? -30.242 14.619 38.907 1.00 91.44 656 VAL A N 1
ATOM 5259 C CA . VAL A 1 656 ? -29.813 15.696 39.807 1.00 91.44 656 VAL A CA 1
ATOM 5260 C C . VAL A 1 656 ? -29.983 17.040 39.092 1.00 91.44 656 VAL A C 1
ATOM 5262 O O . VAL A 1 656 ? -29.064 17.607 38.500 1.00 91.44 656 VAL A O 1
ATOM 5265 N N . ASN A 1 657 ? -31.215 17.549 39.102 1.00 91.44 657 ASN A N 1
ATOM 5266 C CA . ASN A 1 657 ? -31.588 18.741 38.343 1.00 91.44 657 ASN A CA 1
ATOM 5267 C C . ASN A 1 657 ? -31.263 20.036 39.092 1.00 91.44 657 ASN A C 1
ATOM 5269 O O . ASN A 1 657 ? -31.722 20.265 40.212 1.00 91.44 657 ASN A O 1
ATOM 5273 N N . TYR A 1 658 ? -30.503 20.915 38.438 1.00 91.25 658 TYR A N 1
ATOM 5274 C CA . TYR A 1 658 ? -30.213 22.242 38.965 1.00 91.25 658 TYR A CA 1
ATOM 5275 C C . TYR A 1 658 ? -31.455 23.140 38.911 1.00 91.25 658 TYR A C 1
ATOM 5277 O O . TYR A 1 658 ? -32.043 23.334 37.847 1.00 91.25 658 TYR A 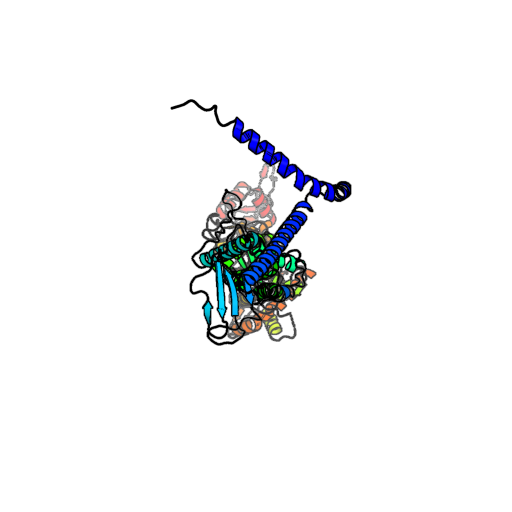O 1
ATOM 5285 N N . ALA A 1 659 ? -31.791 23.765 40.036 1.00 88.12 659 ALA A N 1
ATOM 5286 C CA . ALA A 1 659 ? -32.882 24.718 40.157 1.00 88.12 659 ALA A CA 1
ATOM 5287 C C . ALA A 1 659 ? -32.369 26.115 40.540 1.00 88.12 659 ALA A C 1
ATOM 5289 O O . ALA A 1 659 ? -31.438 26.288 41.331 1.00 88.12 659 ALA A O 1
ATOM 5290 N N . ASN A 1 660 ? -33.020 27.129 39.972 1.00 88.56 660 ASN A N 1
ATOM 5291 C CA . ASN A 1 660 ? -32.914 28.524 40.387 1.00 88.56 660 ASN A CA 1
ATOM 5292 C C . ASN A 1 660 ? -34.330 28.991 40.733 1.00 88.56 660 ASN A C 1
ATOM 5294 O O . ASN A 1 660 ? -35.056 29.464 39.862 1.00 88.56 660 ASN A O 1
ATOM 5298 N N . THR A 1 661 ? -34.741 28.746 41.974 1.00 80.50 661 THR A N 1
ATOM 5299 C CA . THR A 1 661 ? -36.124 28.909 42.447 1.00 80.50 661 THR A CA 1
ATOM 5300 C C . THR A 1 661 ? -36.142 29.493 43.860 1.00 80.50 661 THR A C 1
ATOM 5302 O O . THR A 1 661 ? -35.083 29.762 44.428 1.00 80.50 661 THR A O 1
ATOM 5305 N N . SER A 1 662 ? -37.328 29.704 44.426 1.00 79.06 662 SER A N 1
ATOM 5306 C CA . SER A 1 662 ? -37.503 30.066 45.831 1.00 79.06 662 SER A CA 1
ATOM 5307 C C . SER A 1 662 ? -38.087 28.905 46.630 1.00 79.06 662 SER A C 1
ATOM 5309 O O . SER A 1 662 ? -39.012 28.242 46.165 1.00 79.06 662 SER A O 1
ATOM 5311 N N . VAL A 1 663 ? -37.559 28.681 47.832 1.00 77.31 663 VAL A N 1
ATOM 5312 C CA . VAL A 1 663 ? -38.066 27.706 48.809 1.00 77.31 663 VAL A CA 1
ATOM 5313 C C . VAL A 1 663 ? -38.413 28.489 50.070 1.00 77.31 663 VAL A C 1
ATOM 5315 O O . VAL A 1 663 ? -37.576 29.230 50.571 1.00 77.31 663 VAL A O 1
ATOM 5318 N N . ASP A 1 664 ? -39.666 28.401 50.525 1.00 79.88 664 ASP A N 1
ATOM 5319 C CA . ASP A 1 664 ? -40.173 29.084 51.730 1.00 79.88 664 ASP A CA 1
ATOM 5320 C C . ASP A 1 664 ? -39.908 30.612 51.788 1.00 79.88 664 ASP A C 1
ATOM 5322 O O . ASP A 1 664 ? -39.823 31.209 52.855 1.00 79.88 664 ASP A O 1
ATOM 5326 N N . GLY A 1 665 ? -39.832 31.265 50.620 1.00 78.56 665 GLY A N 1
ATOM 5327 C CA . GLY A 1 665 ? -39.637 32.717 50.478 1.00 78.56 665 GLY A CA 1
ATOM 5328 C C . GLY A 1 665 ? -38.203 33.141 50.144 1.00 78.56 665 GLY A C 1
ATOM 5329 O O . GLY A 1 665 ? -38.010 34.219 49.578 1.00 78.56 665 GLY A O 1
ATOM 5330 N N . ASP A 1 666 ? -37.217 32.269 50.364 1.00 81.31 666 ASP A N 1
ATOM 5331 C CA . ASP A 1 666 ? -35.805 32.550 50.105 1.00 81.31 666 ASP A CA 1
ATOM 5332 C C . ASP A 1 666 ? -35.362 32.060 48.725 1.00 81.31 666 ASP A C 1
ATOM 5334 O O . ASP A 1 666 ? -35.768 31.000 48.249 1.00 81.31 666 ASP A O 1
ATOM 5338 N N . LYS A 1 667 ? -34.524 32.848 48.039 1.00 83.19 667 LYS A N 1
ATOM 5339 C CA . LYS A 1 667 ? -33.982 32.493 46.716 1.00 83.19 667 LYS A CA 1
ATOM 5340 C C . LYS A 1 667 ? -32.837 31.495 46.852 1.00 83.19 667 LYS A C 1
ATOM 5342 O O . LYS A 1 667 ? -31.850 31.772 47.524 1.00 83.19 667 LYS A O 1
ATOM 5347 N N . PHE A 1 668 ? -32.906 30.410 46.091 1.00 84.06 668 PHE A N 1
ATOM 5348 C CA . PHE A 1 668 ? -31.933 29.328 46.109 1.00 84.06 668 PHE A CA 1
ATOM 5349 C C . PHE A 1 668 ? -31.396 28.980 44.711 1.00 84.06 668 PHE A C 1
ATOM 5351 O O . PHE A 1 668 ? -32.078 29.100 43.691 1.00 84.06 668 PHE A O 1
ATOM 5358 N N . LYS A 1 669 ? -30.133 28.534 44.681 1.00 88.25 669 LYS A N 1
ATOM 5359 C CA . LYS A 1 669 ? -29.375 28.125 43.494 1.00 88.25 669 LYS A CA 1
ATOM 5360 C C . LYS A 1 669 ? -28.609 26.823 43.758 1.00 88.25 669 LYS A C 1
ATOM 5362 O O . LYS A 1 669 ? -27.442 26.863 44.153 1.00 88.25 669 LYS A O 1
ATOM 5367 N N . GLY A 1 670 ? -29.200 25.680 43.436 1.00 90.38 670 GLY A N 1
ATOM 5368 C CA . GLY A 1 670 ? -28.580 24.371 43.674 1.00 90.38 670 GLY A CA 1
ATOM 5369 C C . GLY A 1 670 ? -29.514 23.216 43.329 1.00 90.38 670 GLY A C 1
ATOM 5370 O O . GLY A 1 670 ? -30.197 23.281 42.311 1.00 90.38 670 GLY A O 1
ATOM 5371 N N . PHE A 1 671 ? -29.532 22.172 44.151 1.00 92.00 671 PHE A N 1
ATOM 5372 C CA . PHE A 1 671 ? -30.284 20.938 43.937 1.00 92.00 671 PHE A CA 1
ATOM 5373 C C . PHE A 1 671 ? -31.260 20.695 45.097 1.00 92.00 671 PHE A C 1
ATOM 5375 O O . PHE A 1 671 ? -30.872 20.782 46.260 1.00 92.00 671 PHE A O 1
ATOM 5382 N N . LEU A 1 672 ? -32.532 20.441 44.773 1.00 90.56 672 LEU A N 1
ATOM 5383 C CA . LEU A 1 672 ? -33.608 20.248 45.751 1.00 90.56 672 LEU A CA 1
ATOM 5384 C C . LEU A 1 672 ? -33.796 18.757 46.072 1.00 90.56 672 LEU A C 1
ATOM 5386 O O . LEU A 1 672 ? -33.823 17.937 45.153 1.00 90.56 672 LEU A O 1
ATOM 5390 N N . GLY A 1 673 ? -33.954 18.413 47.350 1.00 89.62 673 GLY A N 1
ATOM 5391 C CA . GLY A 1 673 ? -34.178 17.038 47.806 1.00 89.62 673 GLY A CA 1
ATOM 5392 C C . GLY A 1 673 ? -32.940 16.141 47.703 1.00 89.62 673 GLY A C 1
ATOM 5393 O O . GLY A 1 673 ? -33.070 14.918 47.665 1.00 89.62 673 GLY A O 1
ATOM 5394 N N . TRP A 1 674 ? -31.749 16.740 47.642 1.00 92.56 674 TRP A N 1
ATOM 5395 C CA . TRP A 1 674 ? -30.456 16.055 47.576 1.00 92.56 674 TRP A CA 1
ATOM 5396 C C . TRP A 1 674 ? -29.568 16.501 48.728 1.00 92.56 674 TRP A C 1
ATOM 5398 O O . TRP A 1 674 ? -29.574 17.681 49.053 1.00 92.56 674 TRP A O 1
ATOM 5408 N N . ALA A 1 675 ? -28.791 15.586 49.296 1.00 91.56 675 ALA A N 1
ATOM 5409 C CA . ALA A 1 675 ? -27.752 15.847 50.288 1.00 91.56 675 ALA A CA 1
ATOM 5410 C C . ALA A 1 675 ? -26.421 15.229 49.824 1.00 91.56 675 ALA A C 1
ATOM 5412 O O . ALA A 1 675 ? -26.427 14.295 49.020 1.00 91.56 675 ALA A O 1
ATOM 5413 N N . LEU A 1 676 ? -25.294 15.749 50.318 1.00 92.00 676 LEU A N 1
ATOM 5414 C CA . LEU A 1 676 ? -23.993 15.079 50.190 1.00 92.00 676 LEU A CA 1
ATOM 5415 C C . LEU A 1 676 ? -23.857 14.023 51.294 1.00 92.00 676 LEU A C 1
ATOM 5417 O O . LEU A 1 676 ? -24.327 14.264 52.409 1.00 92.00 676 LEU A O 1
ATOM 5421 N N . THR A 1 677 ? -23.243 12.885 50.975 1.00 83.31 677 THR A N 1
ATOM 5422 C CA . THR A 1 677 ? -22.953 11.798 51.928 1.00 83.31 677 THR A CA 1
ATOM 5423 C C . THR A 1 677 ? -21.588 11.919 52.590 1.00 83.31 677 THR A C 1
ATOM 5425 O O . THR A 1 677 ? -20.663 12.528 51.997 1.00 83.31 677 THR A O 1
#

Radius of gyration: 47.89 Å; Cα contacts (8 Å, |Δi|>4): 1000; chains: 1; bounding box: 106×87×132 Å

InterPro domains:
  IPR006500 Helicase, putative, phage/plasmid, C-terminal domain [TIGR01613] (338-626)
  IPR014015 Helicase, superfamily 3, DNA virus [PS51206] (376-554)
  IPR014818 Bacteriophage/plasmid primase, P4, C-terminal [PF08706] (226-389)
  IPR027417 P-loop containing nucleoside triphosphate hydrolase [G3DSA:3.40.50.300] (375-566)
  IPR027417 P-loop containing nucleoside triphosphate hydrolase [SSF52540] (408-547)
  IPR045455 NrS-1 polymerase-like, helicase domain [PF19263] (419-528)
  IPR051620 ORF904-like, C-terminal domain [PTHR35372] (231-676)

Sequence (677 aa):
MKSLFARDISSYLAVQKAIDIVWAKESRRLLERALPQVHAAIAMHDVDLMSNTLISSLIDKVADDLMEEAKKECRGNIMKNFHREEEKALIPMQDLDSLTTQLHQHPCPMCDKRALSVEHRGASWIAKCTSCDAVWPDAPVSLPAERYPKLTQVLNQLNLTINVVNNVNNVNNVTTVNNYNGTGSALEYHADFSHDGLCIFEDDEENRLFVGSLQGTDMRLSQYAVYHFRNRFHCSKTSKRWFEFRGHCWHEDDADVTYKEALGEASFLQGFYRAASHFENHPIQTDEVKRKAKALRKLCVCLEDGKFRERIVTDSIAKFDRLRPNFEKRCNGDNIMVFTDGVFNFDTMSFGPGSPDIPVTMCVEQPFIPFDPDNEHVRFLLHFLEDILPDPGVRTYTLKVLGLSLTLDTSQQYFFVWTGSGGNGKGRLLGLMEKCLGVYYQSIGPTFLTSKREDVNQANEALMSLRTTRLAVFQEPESTDTLQAGIIKSLTGEDTISTRENYGHQVKFTPRNKSLLVCNEIPNVSESTLAFWRRFRVTHFPNSFVENPVQPHERKIDYQLTKKLDEAAPYFIGILINYLAKYKSEGLPVPTAVATATDKYKDSVDKVKEFVEEHMSRSENEKHVLEWKDVASAFAKHYGKMKRDTLRAELAKHGVNYANTSVDGDKFKGFLGWALT

Foldseek 3Di:
DDDDVPPCPVPVVVVVVVVVVVVCPVVVVVCVVCVVVVVVVVVPDDPDPPPVVVVVVVVVVVVVVLVVLLQQLVLVVCCVVPVPADSVQWDFDDDQQWTKTQGQPDADPVPRHSQWIWIGAAQFIWIAGPPPRDIPPPDTHGHDCVSRVSNNVVSVVSVVRVVVVVVPPDDDDPDDDDPPDPDDDDDDDQQQQPPVPDDLDPPPVLRVLLSQCLSVDLQSVLSNLCVVCVFAKAAAQVVRQIWGDDQFATARPCRLVVSLVVLQDCVNLVSLVVQLVCLVPPPDPDPSSVVSNVSSVVSSVLSNDSVSSVSSSVSNNVVRCVSQPPLVVQELVAFWAAENNFIQHLVVRDTDGHGSNRHYHDHQDHHADADDCVDPLNVVVVVLLCLQPVPPLLSLLVLLLLLQLSGLDLVQLAAEEEAEDPQSCPVVVVVLSCNQCVLQEEEDECCLQQPPDDPLPDADPSVVSLVNHAEYEYEDDDQQGEGELVSSNQQSFPDWRWHAHDVGDIDIDRGSHHHYYYDHHDHHYPDQDPVSLSHYWYDYRQAHADCDDDDPRYDHDDPCSNVSSVVSSSNVNNSSSVSNVVCVVPNNDRDPNRVVVSVVVSCVNLLLNVCCVPWKDFAPDQQDADAPVNSQVSSCVPPRHDDSVVSQVSCVVVVFHWDQDDDPRDTGTGGGRMDTD

Solvent-accessible surface area (backbone atoms only — not comparable to full-atom values): 37654 Å² total; per-residue (Å²): 130,90,88,70,95,79,81,61,75,69,61,53,57,54,51,50,54,52,50,55,58,57,58,53,56,63,53,46,59,56,48,64,69,44,43,68,59,51,58,60,52,67,76,65,79,75,77,77,77,58,53,60,58,53,50,50,54,49,52,54,50,51,53,51,54,45,51,55,50,14,46,51,41,50,41,54,54,45,40,73,78,41,76,78,53,55,71,88,73,46,60,68,40,81,55,82,38,32,38,39,25,60,40,85,68,50,50,28,94,88,76,66,45,68,38,25,28,40,37,39,40,48,60,24,34,39,32,38,22,81,82,77,69,50,63,40,63,95,58,72,44,78,53,58,49,94,81,32,49,49,34,37,51,50,22,49,53,29,46,55,53,51,63,57,59,70,62,70,82,65,77,99,66,96,75,72,85,66,95,73,63,102,65,97,72,74,80,78,88,76,73,82,56,88,84,70,78,78,79,86,48,91,52,65,66,60,26,53,32,45,50,54,20,69,64,65,43,53,69,33,38,16,54,25,48,45,61,77,37,54,68,38,50,41,26,41,60,90,81,68,50,33,27,30,44,57,93,41,36,37,39,55,82,62,22,60,60,49,52,50,50,50,60,56,32,66,83,59,43,46,57,53,54,50,55,21,49,51,40,67,65,36,95,68,82,46,75,66,38,52,49,51,20,54,52,33,48,51,44,53,58,44,44,65,34,68,71,55,35,49,51,26,53,63,60,26,31,66,55,34,20,66,74,46,69,63,44,80,81,47,42,65,67,64,54,53,48,32,25,70,77,22,24,38,32,66,83,81,71,47,76,43,80,44,52,71,90,53,49,31,67,67,61,29,99,44,63,83,41,78,67,47,83,83,41,68,49,44,44,49,52,53,48,52,46,38,64,31,32,71,53,65,61,57,35,51,42,50,40,25,53,56,17,43,32,72,37,57,71,42,89,76,33,46,39,39,32,42,34,33,91,62,64,24,51,61,71,60,56,48,52,41,48,39,67,56,38,37,79,26,38,39,85,43,67,32,62,73,46,39,49,94,68,77,64,75,85,49,60,36,67,74,66,58,50,40,78,64,22,16,32,38,37,29,47,71,54,54,56,87,39,38,37,33,48,68,55,56,46,30,50,24,45,77,34,73,48,64,38,22,54,82,97,50,70,80,46,75,47,60,38,32,24,41,40,35,39,40,33,64,51,81,43,44,66,72,56,94,45,73,80,53,54,72,20,53,41,29,43,75,29,76,24,34,50,35,89,77,56,82,52,94,47,40,35,69,59,62,91,60,45,67,61,55,49,63,75,28,29,66,46,48,50,13,50,24,51,56,30,29,54,49,29,75,75,68,50,82,70,80,37,68,73,32,51,51,47,30,50,54,52,54,57,76,70,34,65,63,57,51,42,48,70,74,39,34,43,76,38,95,45,65,83,34,76,32,47,45,67,57,53,55,49,53,47,31,72,77,77,44,88,67,58,68,70,57,51,47,56,53,34,38,76,74,71,49,51,78,44,82,49,69,60,100,86,44,84,46,61,22,30,70,21,35,38,77,103

pLDDT: mean 82.2, std 19.79, range [24.67, 98.69]

Mean predicted aligned error: 16.89 Å

Organism: NCBI:txid64517